Protein 2YW6 (pdb70)

Nearest PDB structures (foldseek):
  2yw6-assembly1_B  TM=1.003E+00  e=1.647E-18  Mycolicibacterium smegmatis
  1vel-assembly1_B-2  TM=9.972E-01  e=2.723E-18  Mycolicibacterium smegmatis
  1vel-assembly1_A-2  TM=9.966E-01  e=1.582E-17  Mycolicibacterium smegmatis
  1vei-assembly1_A  TM=9.961E-01  e=1.934E-17  Mycolicibacterium smegmatis
  2yw7-assembly1_H  TM=9.762E-01  e=3.041E-17  Mycolicibacterium smegmatis

CATH classification: 1.20.1260.10

Solvent-accessible surface area: 22190 Å² total; per-residue (Å²): 141,168,104,24,37,70,1,1,78,21,0,27,121,5,6,0,11,0,15,11,4,27,101,12,0,46,49,0,25,178,31,6,62,29,148,88,67,105,36,0,38,111,29,0,54,80,6,0,102,67,0,92,28,18,8,91,79,0,22,49,16,2,14,21,39,68,85,82,44,108,50,88,103,47,9,10,107,178,31,48,98,80,132,90,29,92,30,104,187,54,70,14,100,29,0,0,35,22,0,18,121,48,0,62,34,10,21,98,60,0,68,123,11,4,128,122,0,81,118,49,10,50,9,0,12,38,29,0,17,56,2,1,22,56,0,12,75,10,12,59,61,0,93,48,78,49,146,156,152,160,75,29,51,81,1,3,68,36,0,24,116,7,6,2,25,0,15,8,0,30,97,7,0,40,56,0,24,173,30,6,59,29,135,105,70,91,33,0,44,117,23,0,66,78,7,4,132,64,0,112,27,18,8,91,75,0,22,66,18,0,14,24,41,63,116,55,44,93,49,90,104,44,17,13,97,162,44,68,130,52,103,83,25,95,35,116,193,51,60,10,102,35,0,0,45,21,0,25,123,16,0,62,33,3,20,100,59,0,79,104,10,6,134,135,0,77,125,54,13,49,10,0,10,41,32,0,18,56,1,1,24,56,0,11,65,8,9,54,63,0,84,44,64,66,95,111,106,92,134,161,112,23,33,69,2,2,76,9,0,27,117,4,7,1,3,0,15,8,0,29,96,7,0,44,50,0,25,174,32,6,64,30,149,73,67,100,34,0,41,121,26,0,69,79,9,4,121,62,0,108,28,17,7,91,80,0,22,46,17,2,12,23,29,66,84,95,50,114,52,82,104,42,4,10,112,157,59,53,62,37,135,103,24,95,26,97,190,53,55,5,103,36,0,0,44,23,0,19,119,13,0,62,34,2,20,86,58,0,74,119,9,3,131,119,0,86,116,58,11,49,9,0,12,38,30,0,20,55,2,1,22,64,0,13,55,9,13,69,73,0,91,50,73,51,150,104,111,122

Foldseek 3Di:
DVLLVVLLVLLLLLLLLLLLVLVVLVQVLVAADDDPSVVSVVLSVVVSVVSVVLSVVSQVSSVVSVDHRDRDPVSSVVSDPDDRQDDGRDHLLVSLVSVLVSLVCSLVSLVVSLVSCPVRPPVSSVSSVVVNVVSVVSSVVSVVVNPD/DVLLVVLLVLLLLLLLLLLLVLVVLVQVLVQADDDCSVVSVVLSVVVSVVSVVLSVVSQVSSVVSPDHHDNDPVSSVVSDDPDHDDDHNYHLLVSLVSVLVSLVCSLVSLVVSLVVCPPRPPVSSVSSVVVSVVSVVSSVVSVVVVCPPD/DVLLVVLLVLLLLLLLLLLLVLVLLVQVLVQEDDPCSVVSVVLSVVVSVVSVVLSVVSQVVSVVSVDHRDDDPVSNVVSDFDDNDDDHNDYLLVSLVVVLVSLVRSLVSLVVSLVVCVPRPPVSSVSSVVVNVVSVVSSVVSCVVPDDPD

Sequence (448 aa):
DKKASDVADLLQKQLSTYNDLHLTLKHVHWNVVGPNFIGVHEMIDPQVELVRGYADEVAERIATLGKSPKGTPGAIIKDRTWDDYSVERDTVQAHLAALDLVYNGVIEDTRKSIEKLEDLDLVSQDLLIAHAGELEKFQWFVRAHLESDKKASDVADLLQKQLSTYNDLHLTLKHVHWNVVGPNFIGVHEMIDPQVELVRGYADEVAERIATLGKSPKGTPGAIIKDRTWDDYSVERDTVQAHLAALDLVYNGVIEDTRKSIEKLEDLDLVSQDLLIAHAGELEKFQWFVRAHLESAGDKKASDVADLLQKQLSTYNDLHLTLKHVHWNVVGPNFIGVHEMIDPQVELVRGYADEVAERIATLGKSPKGTPGAIIKDRTWDDYSVERDTVQAHLAALDLVYNGVIEDTRKSIEKLEDLDLVSQDLLIAHAGELEKFQWFVRAHLESAG

Structure (mmCIF, N/CA/C/O backbone):
data_2YW6
#
_entry.id   2YW6
#
_cell.length_a   87.443
_cell.length_b   87.443
_cell.length_c   212.537
_cell.angle_alpha   90.00
_cell.angle_beta   90.00
_cell.angle_gamma   120.00
#
_symmetry.space_group_name_H-M   'P 62 2 2'
#
loop_
_entity.id
_entity.type
_entity.pdbx_description
1 polymer 'DNA protection during starvation protein'
2 water water
#
loop_
_atom_site.group_PDB
_atom_site.id
_atom_site.type_symbol
_atom_site.label_atom_id
_atom_site.label_alt_id
_atom_site.label_comp_id
_atom_site.label_asym_id
_atom_site.label_entity_id
_atom_site.label_seq_id
_atom_site.pdbx_PDB_ins_code
_atom_site.Cartn_x
_atom_site.Cartn_y
_atom_site.Cartn_z
_atom_site.occupancy
_atom_site.B_iso_or_equiv
_atom_site.auth_seq_id
_atom_site.auth_comp_id
_atom_site.auth_asym_id
_atom_site.auth_atom_id
_atom_site.pdbx_PDB_model_num
ATOM 1 N N . ASP A 1 11 ? -47.851 16.149 5.334 1.00 115.81 11 ASP A N 1
ATOM 2 C CA . ASP A 1 11 ? -48.912 16.748 6.203 1.00 115.46 11 ASP A CA 1
ATOM 3 C C . ASP A 1 11 ? -49.663 15.647 6.951 1.00 110.29 11 ASP A C 1
ATOM 4 O O . ASP A 1 11 ? -49.944 15.772 8.143 1.00 108.56 11 ASP A O 1
ATOM 9 N N . LYS A 1 12 ? -49.977 14.570 6.237 1.00 104.64 12 LYS A N 1
ATOM 10 C CA . LYS A 1 12 ? -50.680 13.424 6.805 1.00 98.97 12 LYS A CA 1
ATOM 11 C C . LYS A 1 12 ? -49.707 12.531 7.572 1.00 95.61 12 LYS A C 1
ATOM 12 O O . LYS A 1 12 ? -50.110 11.605 8.276 1.00 98.19 12 LYS A O 1
ATOM 18 N N . LYS A 1 13 ? -48.421 12.819 7.417 1.00 90.62 13 LYS A N 1
ATOM 19 C CA . LYS A 1 13 ? -47.371 12.075 8.092 1.00 88.05 13 LYS A CA 1
ATOM 20 C C . LYS A 1 13 ? -46.843 12.963 9.209 1.00 84.92 13 LYS A C 1
ATOM 21 O O . LYS A 1 13 ? -46.112 12.514 10.091 1.00 88.00 13 LYS A O 1
ATOM 27 N N . ALA A 1 14 ? -47.221 14.234 9.155 1.00 77.22 14 ALA A N 1
ATOM 28 C CA . ALA A 1 14 ? -46.799 15.207 10.146 1.00 72.22 14 ALA A CA 1
ATOM 29 C C . ALA A 1 14 ? -47.845 15.295 11.253 1.00 71.10 14 ALA A C 1
ATOM 30 O O . ALA A 1 14 ? -47.538 15.673 12.389 1.00 69.35 14 ALA A O 1
ATOM 32 N N . SER A 1 15 ? -49.085 14.947 10.910 1.00 69.88 15 SER A N 1
ATOM 33 C CA . SER A 1 15 ? -50.180 14.956 11.877 1.00 72.56 15 SER A CA 1
ATOM 34 C C . SER A 1 15 ? -49.921 13.810 12.827 1.00 71.36 15 SER A C 1
ATOM 35 O O . SER A 1 15 ? -50.352 13.829 13.977 1.00 71.09 15 SER A O 1
ATOM 38 N N . ASP A 1 16 ? -49.224 12.798 12.325 1.00 64.80 16 ASP A N 1
ATOM 39 C CA . ASP A 1 16 ? -48.905 11.645 13.140 1.00 56.90 16 ASP A CA 1
ATOM 40 C C . ASP A 1 16 ? -47.858 12.040 14.168 1.00 52.77 16 ASP A C 1
ATOM 41 O O . ASP A 1 16 ? -47.915 11.608 15.323 1.00 46.78 16 ASP A O 1
ATOM 46 N N . VAL A 1 17 ? -46.902 12.861 13.733 1.00 46.10 17 VAL A N 1
ATOM 47 C CA . VAL A 1 17 ? -45.831 13.332 14.602 1.00 42.64 17 VAL A CA 1
ATOM 48 C C . VAL A 1 17 ? -46.395 14.312 15.632 1.00 41.74 17 VAL A C 1
ATOM 49 O O . VAL A 1 17 ? -46.014 14.285 16.803 1.00 39.41 17 VAL A O 1
ATOM 53 N N . ALA A 1 18 ? -47.301 15.179 15.193 1.00 41.54 18 ALA A N 1
ATOM 54 C CA . ALA A 1 18 ? -47.900 16.148 16.102 1.00 43.17 18 ALA A CA 1
ATOM 55 C C . ALA A 1 18 ? -48.679 15.435 17.203 1.00 43.43 18 ALA A C 1
ATOM 56 O O . ALA A 1 18 ? -48.645 15.844 18.357 1.00 44.06 18 ALA A O 1
ATOM 58 N N . ASP A 1 19 ? -49.368 14.358 16.844 1.00 45.09 19 ASP A N 1
ATOM 59 C CA . ASP A 1 19 ? -50.149 13.591 17.807 1.00 45.80 19 ASP A CA 1
ATOM 60 C C . ASP A 1 19 ? -49.268 12.922 18.855 1.00 45.54 19 ASP A C 1
ATOM 61 O O . ASP A 1 19 ? -49.588 12.945 20.052 1.00 46.74 19 ASP A O 1
ATOM 66 N N . LEU A 1 20 ? -48.162 12.329 18.412 1.00 44.13 20 LEU A N 1
ATOM 67 C CA . LEU A 1 20 ? -47.246 11.690 19.346 1.00 44.65 20 LEU A CA 1
ATOM 68 C C . LEU A 1 20 ? -46.803 12.732 20.345 1.00 43.21 20 LEU A C 1
ATOM 69 O O . LEU A 1 20 ? -47.013 12.598 21.542 1.00 44.16 20 LEU A O 1
ATOM 74 N N . LEU A 1 21 ? -46.192 13.780 19.816 1.00 40.23 21 LEU A N 1
ATOM 75 C CA . LEU A 1 21 ? -45.679 14.882 20.610 1.00 36.96 21 LEU A CA 1
ATOM 76 C C . LEU A 1 21 ? -46.657 15.437 21.656 1.00 35.30 21 LEU A C 1
ATOM 77 O O . LEU A 1 21 ? -46.246 15.749 22.773 1.00 29.92 21 LEU A O 1
ATOM 82 N N . GLN A 1 22 ? -47.936 15.565 21.304 1.00 32.04 22 GLN A N 1
ATOM 83 C CA . GLN A 1 22 ? -48.939 16.069 22.254 1.00 32.00 22 GLN A CA 1
ATOM 84 C C . GLN A 1 22 ? -49.029 15.100 23.436 1.00 34.69 22 GLN A C 1
ATOM 85 O O . GLN A 1 22 ? -49.228 15.513 24.585 1.00 30.67 22 GLN A O 1
ATOM 91 N N . LYS A 1 23 ? -48.884 13.807 23.151 1.00 37.39 23 LYS A N 1
ATOM 92 C CA . LYS A 1 23 ? -48.917 12.797 24.207 1.00 37.99 23 LYS A CA 1
ATOM 93 C C . LYS A 1 23 ? -47.667 13.024 25.061 1.00 38.15 23 LYS A C 1
ATOM 94 O O . LYS A 1 23 ? -47.698 12.893 26.286 1.00 36.80 23 LYS A O 1
ATOM 100 N N . GLN A 1 24 ? -46.574 13.390 24.391 1.00 38.18 24 GLN A N 1
ATOM 101 C CA . GLN A 1 24 ? -45.307 13.653 25.057 1.00 36.15 24 GLN A CA 1
ATOM 102 C C . GLN A 1 24 ? -45.398 14.978 25.792 1.00 34.38 24 GLN A C 1
ATOM 103 O O . GLN A 1 24 ? -44.867 15.121 26.884 1.00 37.94 24 GLN A O 1
ATOM 109 N N . LEU A 1 25 ? -46.078 15.951 25.204 1.00 33.11 25 LEU A N 1
ATOM 110 C CA . LEU A 1 25 ? -46.212 17.243 25.853 1.00 34.43 25 LEU A CA 1
ATOM 111 C C . LEU A 1 25 ? -47.000 17.112 27.184 1.00 36.01 25 LEU A C 1
ATOM 112 O O . LEU A 1 25 ? -46.637 17.721 28.198 1.00 34.52 25 LEU A O 1
ATOM 117 N N . SER A 1 26 ? -48.067 16.314 27.182 1.00 36.39 26 SER A N 1
ATOM 118 C CA . SER A 1 26 ? -48.860 16.139 28.386 1.00 37.12 26 SER A CA 1
ATOM 119 C C . SER A 1 26 ? -48.094 15.371 29.449 1.00 37.27 26 SER A C 1
ATOM 120 O O . SER A 1 26 ? -48.331 15.543 30.647 1.00 37.76 26 SER A O 1
ATOM 123 N N . THR A 1 27 ? -47.170 14.524 29.019 1.00 37.61 27 THR A N 1
ATOM 124 C CA . THR A 1 27 ? -46.369 13.770 29.967 1.00 37.27 27 THR A CA 1
ATOM 125 C C . THR A 1 27 ? -45.478 14.761 30.715 1.00 36.21 27 THR A C 1
ATOM 126 O O . THR A 1 27 ? -45.480 14.800 31.945 1.00 38.80 27 THR A O 1
ATOM 130 N N . TYR A 1 28 ? -44.743 15.581 29.971 1.00 35.29 28 TYR A N 1
ATOM 131 C CA . TYR A 1 28 ? -43.864 16.581 30.573 1.00 36.93 28 TYR A CA 1
ATOM 132 C C . TYR A 1 28 ? -44.566 17.498 31.576 1.00 37.86 28 TYR A C 1
ATOM 133 O O . TYR A 1 28 ? -44.041 17.740 32.670 1.00 36.94 28 TYR A O 1
ATOM 142 N N . ASN A 1 29 ? -45.749 18.000 31.212 1.00 36.95 29 ASN A N 1
ATOM 143 C CA . ASN A 1 29 ? -46.507 18.891 32.093 1.00 37.81 29 ASN A CA 1
ATOM 144 C C . ASN A 1 29 ? -46.881 18.207 33.396 1.00 38.39 29 ASN A C 1
ATOM 145 O O . ASN A 1 29 ? -46.714 18.766 34.484 1.00 35.48 29 ASN A O 1
ATOM 150 N N . ASP A 1 30 ? -47.397 16.991 33.276 1.00 39.31 30 ASP A N 1
ATOM 151 C CA . ASP A 1 30 ? -47.785 16.228 34.444 1.00 38.48 30 ASP A CA 1
ATOM 152 C C . ASP A 1 30 ? -46.528 15.888 35.227 1.00 36.97 30 ASP A C 1
ATOM 153 O O . ASP A 1 30 ? -46.563 15.769 36.451 1.00 37.11 30 ASP A O 1
ATOM 158 N N . LEU A 1 31 ? -45.410 15.755 34.517 1.00 33.62 31 LEU A N 1
ATOM 159 C CA . LEU A 1 31 ? -44.147 15.432 35.164 1.00 30.78 31 LEU A CA 1
ATOM 160 C C . LEU A 1 31 ? -43.567 16.609 35.964 1.00 29.96 31 LEU A C 1
ATOM 161 O O . LEU A 1 31 ? -43.243 16.445 37.150 1.00 29.23 31 LEU A O 1
ATOM 166 N N . HIS A 1 32 ? -43.449 17.791 35.357 1.00 27.93 32 HIS A N 1
ATOM 167 C CA . HIS A 1 32 ? -42.888 18.895 36.124 1.00 30.21 32 HIS A CA 1
ATOM 168 C C . HIS A 1 32 ? -43.820 19.397 37.213 1.00 29.99 32 HIS A C 1
ATOM 169 O O . HIS A 1 32 ? -43.379 20.100 38.127 1.00 31.67 32 HIS A O 1
ATOM 176 N N . LEU A 1 33 ? -45.098 19.032 37.141 1.00 29.30 33 LEU A N 1
ATOM 177 C CA . LEU A 1 33 ? -46.010 19.426 38.206 1.00 30.90 33 LEU A CA 1
ATOM 178 C C . LEU A 1 33 ? -45.731 18.445 39.355 1.00 30.57 33 LEU A C 1
ATOM 179 O O . LEU A 1 33 ? -45.573 18.829 40.519 1.00 29.38 33 LEU A O 1
ATOM 184 N N . THR A 1 34 ? -45.642 17.172 39.001 1.00 30.94 34 THR A N 1
ATOM 185 C CA . THR A 1 34 ? -45.376 16.127 39.970 1.00 31.30 34 THR A CA 1
ATOM 186 C C . THR A 1 34 ? -44.004 16.301 40.615 1.00 30.68 34 THR A C 1
ATOM 187 O O . THR A 1 34 ? -43.850 16.052 41.812 1.00 32.61 34 THR A O 1
ATOM 191 N N . LEU A 1 35 ? -43.015 16.722 39.830 1.00 29.00 35 LEU A N 1
ATOM 192 C CA . LEU A 1 35 ? -41.673 16.953 40.361 1.00 28.07 35 LEU A CA 1
ATOM 193 C C . LEU A 1 35 ? -41.760 18.016 41.473 1.00 28.57 35 LEU A C 1
ATOM 194 O O . LEU A 1 35 ? -41.143 17.881 42.538 1.00 27.23 35 LEU A O 1
ATOM 199 N N . LYS A 1 36 ? -42.518 19.079 41.221 1.00 28.39 36 LYS A N 1
ATOM 200 C CA . LYS A 1 36 ? -42.676 20.124 42.215 1.00 29.45 36 LYS A CA 1
ATOM 201 C C . LYS A 1 36 ? -43.410 19.581 43.440 1.00 29.60 36 LYS A C 1
ATOM 202 O O . LYS A 1 36 ? -43.026 19.852 44.576 1.00 29.69 36 LYS A O 1
ATOM 208 N N . HIS A 1 37 ? -44.457 18.806 43.196 1.00 30.37 37 HIS A N 1
ATOM 209 C CA . HIS A 1 37 ? -45.234 18.202 44.263 1.00 31.61 37 HIS A CA 1
ATOM 210 C C . HIS A 1 37 ? -44.351 17.377 45.222 1.00 30.94 37 HIS A C 1
ATOM 211 O O . HIS A 1 37 ? -44.470 17.513 46.438 1.00 29.43 37 HIS A O 1
ATOM 218 N N . VAL A 1 38 ? -43.475 16.520 44.690 1.00 29.96 38 VAL A N 1
ATOM 219 C CA . VAL A 1 38 ? -42.615 15.713 45.558 1.00 30.33 38 VAL A CA 1
ATOM 220 C C . VAL A 1 38 ? -41.632 16.616 46.283 1.00 30.19 38 VAL A C 1
ATOM 221 O O . VAL A 1 38 ? -41.250 16.361 47.424 1.00 30.26 38 VAL A O 1
ATOM 225 N N . HIS A 1 39 ? -41.225 17.679 45.608 1.00 29.43 39 HIS A N 1
ATOM 226 C CA . HIS A 1 39 ? -40.304 18.637 46.187 1.00 30.86 39 HIS A CA 1
ATOM 227 C C . HIS A 1 39 ? -40.947 19.238 47.437 1.00 31.31 39 HIS A C 1
ATOM 228 O O . HIS A 1 39 ? -40.319 19.383 48.491 1.00 28.36 39 HIS A O 1
ATOM 235 N N . TRP A 1 40 ? -42.223 19.571 47.307 1.00 32.44 40 TRP A N 1
ATOM 236 C CA . TRP A 1 40 ? -42.945 20.171 48.395 1.00 32.37 40 TRP A CA 1
ATOM 237 C C . TRP A 1 40 ? -43.270 19.231 49.540 1.00 32.31 40 TRP A C 1
ATOM 238 O O . TRP A 1 40 ? -43.490 19.682 50.657 1.00 32.94 40 TRP A O 1
ATOM 249 N N . ASN A 1 41 ? -43.297 17.929 49.276 1.00 35.83 41 ASN A N 1
ATOM 250 C CA . ASN A 1 41 ? -43.668 16.964 50.309 1.00 38.00 41 ASN A CA 1
ATOM 251 C C . ASN A 1 41 ? -42.642 15.968 50.832 1.00 37.21 41 ASN A C 1
ATOM 252 O O . ASN A 1 41 ? -43.015 15.043 51.546 1.00 40.93 41 ASN A O 1
ATOM 257 N N . VAL A 1 42 ? -41.372 16.118 50.478 1.00 36.46 42 VAL A N 1
ATOM 258 C CA . VAL A 1 42 ? -40.370 15.196 50.994 1.00 35.96 42 VAL A CA 1
ATOM 259 C C . VAL A 1 42 ? -39.859 15.705 52.342 1.00 35.26 42 VAL A C 1
ATOM 260 O O . VAL A 1 42 ? -39.526 16.883 52.497 1.00 35.00 42 VAL A O 1
ATOM 264 N N . VAL A 1 43 ? -39.824 14.817 53.324 1.00 33.76 43 VAL A N 1
ATOM 265 C CA . VAL A 1 43 ? -39.322 15.163 54.643 1.00 33.46 43 VAL A CA 1
ATOM 266 C C . VAL A 1 43 ? -38.376 14.040 54.993 1.00 35.55 43 VAL A C 1
ATOM 267 O O . VAL A 1 43 ? -38.315 13.028 54.280 1.00 35.99 43 VAL A O 1
ATOM 271 N N . GLY A 1 44 ? -37.633 14.207 56.078 1.00 41.25 44 GLY A N 1
ATOM 272 C CA . GLY A 1 44 ? -36.693 13.176 56.467 1.00 44.14 44 GLY A CA 1
ATOM 273 C C . GLY A 1 44 ? -35.291 13.746 56.509 1.00 41.21 44 GLY A C 1
ATOM 274 O O . GLY A 1 44 ? -35.051 14.825 55.962 1.00 48.78 44 GLY A O 1
ATOM 275 N N . PRO A 1 45 ? -34.341 13.034 57.126 1.00 58.01 45 PRO A N 1
ATOM 276 C CA . PRO A 1 45 ? -32.936 13.425 57.273 1.00 58.98 45 PRO A CA 1
ATOM 277 C C . PRO A 1 45 ? -32.247 14.030 56.054 1.00 60.64 45 PRO A C 1
ATOM 278 O O . PRO A 1 45 ? -31.491 14.989 56.183 1.00 73.36 45 PRO A O 1
ATOM 282 N N . ASN A 1 46 ? -32.506 13.478 54.873 1.00 67.83 46 ASN A N 1
ATOM 283 C CA . ASN A 1 46 ? -31.851 13.970 53.664 1.00 65.05 46 ASN A CA 1
ATOM 284 C C . ASN A 1 46 ? -32.760 14.490 52.554 1.00 61.14 46 ASN A C 1
ATOM 285 O O . ASN A 1 46 ? -32.505 14.239 51.375 1.00 54.75 46 ASN A O 1
ATOM 290 N N . PHE A 1 47 ? -33.808 15.225 52.913 1.00 54.65 47 PHE A N 1
ATOM 291 C CA . PHE A 1 47 ? -34.708 15.758 51.898 1.00 52.97 47 PHE A CA 1
ATOM 292 C C . PHE A 1 47 ? -34.054 16.932 51.155 1.00 52.83 47 PHE A C 1
ATOM 293 O O . PHE A 1 47 ? -34.408 17.223 50.007 1.00 55.29 47 PHE A O 1
ATOM 301 N N . ILE A 1 48 ? -33.099 17.595 51.809 1.00 51.41 48 ILE A N 1
ATOM 302 C CA . ILE A 1 48 ? -32.389 18.721 51.210 1.00 50.59 48 ILE A CA 1
ATOM 303 C C . ILE A 1 48 ? -31.748 18.318 49.883 1.00 50.21 48 ILE A C 1
ATOM 304 O O . ILE A 1 48 ? -31.875 19.032 48.885 1.00 50.12 48 ILE A O 1
ATOM 309 N N . GLY A 1 49 ? -31.056 17.181 49.875 1.00 47.78 49 GLY A N 1
ATOM 310 C CA . GLY A 1 49 ? -30.406 16.723 48.655 1.00 47.88 49 GLY A CA 1
ATOM 311 C C . GLY A 1 49 ? -31.385 16.430 47.529 1.00 47.00 49 GLY A C 1
ATOM 312 O O . GLY A 1 49 ? -31.139 16.748 46.361 1.00 47.90 49 GLY A O 1
ATOM 313 N N . VAL A 1 50 ? -32.500 15.807 47.888 1.00 45.11 50 VAL A N 1
ATOM 314 C CA . VAL A 1 50 ? -33.541 15.478 46.931 1.00 41.85 50 VAL A CA 1
ATOM 315 C C . VAL A 1 50 ? -34.142 16.787 46.407 1.00 41.80 50 VAL A C 1
ATOM 316 O O . VAL A 1 50 ? -34.671 16.845 45.303 1.00 39.93 50 VAL A O 1
ATOM 320 N N . HIS A 1 51 ? -34.055 17.835 47.219 1.00 45.56 51 HIS A N 1
ATOM 321 C CA . HIS A 1 51 ? -34.542 19.154 46.830 1.00 49.61 51 HIS A CA 1
ATOM 322 C C . HIS A 1 51 ? -33.636 19.614 45.686 1.00 52.56 51 HIS A C 1
ATOM 323 O O . HIS A 1 51 ? -34.101 19.985 44.610 1.00 55.43 51 HIS A O 1
ATOM 330 N N . GLU A 1 52 ? -32.332 19.571 45.941 1.00 56.66 52 GLU A N 1
ATOM 331 C CA . GLU A 1 52 ? -31.331 19.980 44.967 1.00 60.78 52 GLU A CA 1
ATOM 332 C C . GLU A 1 52 ? -31.393 19.163 43.689 1.00 59.61 52 GLU A C 1
ATOM 333 O O . GLU A 1 52 ? -31.174 19.683 42.596 1.00 60.54 52 GLU A O 1
ATOM 339 N N . MET A 1 53 ? -31.693 17.880 43.832 1.00 52.98 53 MET A N 1
ATOM 340 C CA . MET A 1 53 ? -31.734 16.992 42.680 1.00 45.96 53 MET A CA 1
ATOM 341 C C . MET A 1 53 ? -32.924 17.213 41.764 1.00 42.82 53 MET A C 1
ATOM 342 O O . MET A 1 53 ? -32.831 17.036 40.548 1.00 38.79 53 MET A O 1
ATOM 347 N N . ILE A 1 54 ? -34.045 17.591 42.361 1.00 38.62 54 ILE A N 1
ATOM 348 C CA . ILE A 1 54 ? -35.277 17.817 41.629 1.00 37.83 54 ILE A CA 1
ATOM 349 C C . ILE A 1 54 ? -35.326 19.145 40.891 1.00 40.63 54 ILE A C 1
ATOM 350 O O . ILE A 1 54 ? -35.823 19.204 39.771 1.00 42.39 54 ILE A O 1
ATOM 355 N N . ASP A 1 55 ? -34.819 20.204 41.520 1.00 45.70 55 ASP A N 1
ATOM 356 C CA . ASP A 1 55 ? -34.839 21.553 40.951 1.00 49.53 55 ASP A CA 1
ATOM 357 C C . ASP A 1 55 ? -34.382 21.692 39.499 1.00 48.14 55 ASP A C 1
ATOM 358 O O . ASP A 1 55 ? -35.114 22.226 38.659 1.00 45.27 55 ASP A O 1
ATOM 363 N N . PRO A 1 56 ? -33.159 21.243 39.184 1.00 44.92 56 PRO A N 1
ATOM 364 C CA . PRO A 1 56 ? -32.687 21.356 37.805 1.00 42.87 56 PRO A CA 1
ATOM 365 C C . PRO A 1 56 ? -33.490 20.483 36.838 1.00 40.06 56 PRO A C 1
ATOM 366 O O . PRO A 1 56 ? -33.625 20.820 35.664 1.00 37.16 56 PRO A O 1
ATOM 370 N N . GLN A 1 57 ? -34.027 19.373 37.343 1.00 34.60 57 GLN A N 1
ATOM 371 C CA . GLN A 1 57 ? -34.824 18.454 36.527 1.00 32.40 57 GLN A CA 1
ATOM 372 C C . GLN A 1 57 ? -36.147 19.139 36.178 1.00 31.56 57 GLN A C 1
ATOM 373 O O . GLN A 1 57 ? -36.627 19.042 35.043 1.00 28.90 57 GLN A O 1
ATOM 379 N N . VAL A 1 58 ? -36.727 19.822 37.162 1.00 29.77 58 VAL A N 1
ATOM 380 C CA . VAL A 1 58 ? -37.968 20.558 36.960 1.00 28.98 58 VAL A CA 1
ATOM 381 C C . VAL A 1 58 ? -37.769 21.545 35.805 1.00 30.69 58 VAL A C 1
ATOM 382 O O . VAL A 1 58 ? -38.567 21.575 34.855 1.00 30.60 58 VAL A O 1
ATOM 386 N N . GLU A 1 59 ? -36.707 22.347 35.861 1.00 31.72 59 GLU A N 1
ATOM 387 C CA . GLU A 1 59 ? -36.484 23.310 34.784 1.00 33.03 59 GLU A CA 1
ATOM 388 C C . GLU A 1 59 ? -36.216 22.629 33.452 1.00 32.07 59 GLU A C 1
ATOM 389 O O . GLU A 1 59 ? -36.667 23.078 32.410 1.00 30.83 59 GLU A O 1
ATOM 395 N N . LEU A 1 60 ? -35.496 21.527 33.490 1.00 34.05 60 LEU A N 1
ATOM 396 C CA . LEU A 1 60 ? -35.197 20.801 32.272 1.00 33.46 60 LEU A CA 1
ATOM 397 C C . LEU A 1 60 ? -36.512 20.333 31.611 1.00 31.89 60 LEU A C 1
ATOM 398 O O . LEU A 1 60 ? -36.728 20.561 30.419 1.00 32.43 60 LEU A O 1
ATOM 403 N N . VAL A 1 61 ? -37.387 19.703 32.396 1.00 29.68 61 VAL A N 1
ATOM 404 C CA . VAL A 1 61 ? -38.666 19.195 31.905 1.00 28.55 61 VAL A CA 1
ATOM 405 C C . VAL A 1 61 ? -39.625 20.316 31.492 1.00 29.56 61 VAL A C 1
ATOM 406 O O . VAL A 1 61 ? -40.400 20.159 30.547 1.00 27.74 61 VAL A O 1
ATOM 410 N N . ARG A 1 62 ? -39.593 21.434 32.214 1.00 29.19 62 ARG A N 1
ATOM 411 C CA . ARG A 1 62 ? -40.449 22.568 31.876 1.00 29.18 62 ARG A CA 1
ATOM 412 C C . ARG A 1 62 ? -39.998 23.088 30.515 1.00 28.02 62 ARG A C 1
ATOM 413 O O . ARG A 1 62 ? -40.805 23.498 29.689 1.00 26.35 62 ARG A O 1
ATOM 421 N N . GLY A 1 63 ? -38.688 23.044 30.294 1.00 26.37 63 GLY A N 1
ATOM 422 C CA . GLY A 1 63 ? -38.119 23.477 29.032 1.00 25.82 63 GLY A CA 1
ATOM 423 C C . GLY A 1 63 ? -38.457 22.495 27.921 1.00 26.77 63 GLY A C 1
ATOM 424 O O . GLY A 1 63 ? -38.733 22.907 26.789 1.00 26.83 63 GLY A O 1
ATOM 425 N N . TYR A 1 64 ? -38.447 21.203 28.241 1.00 28.45 64 TYR A N 1
ATOM 426 C CA . TYR A 1 64 ? -38.766 20.177 27.266 1.00 31.22 64 TYR A CA 1
ATOM 427 C C . TYR A 1 64 ? -40.218 20.293 26.837 1.00 31.64 64 TYR A C 1
ATOM 428 O O . TYR A 1 64 ? -40.563 19.993 25.696 1.00 37.35 64 TYR A O 1
ATOM 437 N N . ALA A 1 65 ? -41.078 20.708 27.757 1.00 34.47 65 ALA A N 1
ATOM 438 C CA . ALA A 1 65 ? -42.486 20.868 27.437 1.00 35.48 65 ALA A CA 1
ATOM 439 C C . ALA A 1 65 ? -42.568 21.963 26.385 1.00 37.50 65 ALA A C 1
ATOM 440 O O . ALA A 1 65 ? -43.281 21.840 25.387 1.00 37.17 65 ALA A O 1
ATOM 442 N N . ASP A 1 66 ? -41.821 23.035 26.617 1.00 40.11 66 ASP A N 1
ATOM 443 C CA . ASP A 1 66 ? -41.802 24.158 25.690 1.00 43.59 66 ASP A CA 1
ATOM 444 C C . ASP A 1 66 ? -41.322 23.718 24.320 1.00 43.24 66 ASP A C 1
ATOM 445 O O . ASP A 1 66 ? -41.946 24.030 23.310 1.00 38.96 66 ASP A O 1
ATOM 450 N N . GLU A 1 67 ? -40.209 22.991 24.302 1.00 40.08 67 GLU A N 1
ATOM 451 C CA . GLU A 1 67 ? -39.624 22.495 23.060 1.00 36.64 67 GLU A CA 1
ATOM 452 C C . GLU A 1 67 ? -40.618 21.685 22.238 1.00 34.56 67 GLU A C 1
ATOM 453 O O . GLU A 1 67 ? -40.743 21.898 21.044 1.00 33.79 67 GLU A O 1
ATOM 459 N N . VAL A 1 68 ? -41.334 20.777 22.883 1.00 33.93 68 VAL A N 1
ATOM 460 C CA . VAL A 1 68 ? -42.316 19.947 22.194 1.00 35.80 68 VAL A CA 1
ATOM 461 C C . VAL A 1 68 ? -43.541 20.730 21.719 1.00 35.80 68 VAL A C 1
ATOM 462 O O . VAL A 1 68 ? -44.001 20.535 20.600 1.00 35.80 68 VAL A O 1
ATOM 466 N N . ALA A 1 69 ? -44.064 21.610 22.566 1.00 37.07 69 ALA A N 1
ATOM 467 C CA . ALA A 1 69 ? -45.223 22.419 22.205 1.00 37.99 69 ALA A CA 1
ATOM 468 C C . ALA A 1 69 ? -44.916 23.251 20.968 1.00 37.78 69 ALA A C 1
ATOM 469 O O . ALA A 1 6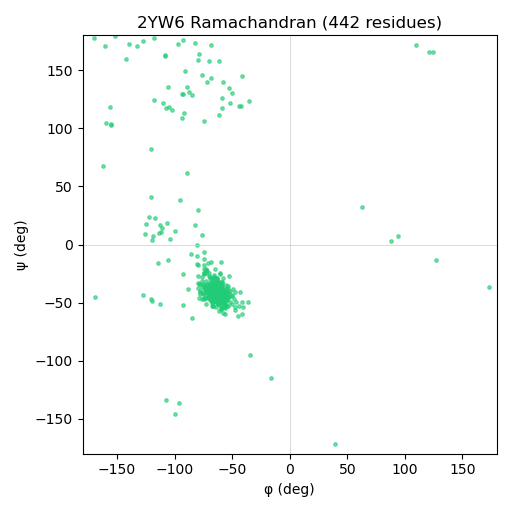9 ? -45.748 23.375 20.066 1.00 38.16 69 ALA A O 1
ATOM 471 N N . GLU A 1 70 ? -43.717 23.824 20.934 1.00 35.03 70 GLU A N 1
ATOM 472 C CA . GLU A 1 70 ? -43.309 24.638 19.805 1.00 33.96 70 GLU A CA 1
ATOM 473 C C . GLU A 1 70 ? -43.125 23.765 18.578 1.00 33.00 70 GLU A C 1
ATOM 474 O O . GLU A 1 70 ? -43.392 24.192 17.460 1.00 31.41 70 GLU A O 1
ATOM 480 N N . ARG A 1 71 ? -42.672 22.537 18.791 1.00 29.06 71 ARG A N 1
ATOM 481 C CA . ARG A 1 71 ? -42.481 21.616 17.686 1.00 28.74 71 ARG A CA 1
ATOM 482 C C . ARG A 1 71 ? -43.840 21.258 17.068 1.00 29.74 71 ARG A C 1
ATOM 483 O O . ARG A 1 71 ? -43.961 21.095 15.846 1.00 25.42 71 ARG A O 1
ATOM 491 N N . ILE A 1 72 ? -44.853 21.141 17.921 1.00 31.66 72 ILE A N 1
ATOM 492 C CA . ILE A 1 72 ? -46.201 20.826 17.470 1.00 30.06 72 ILE A CA 1
ATOM 493 C C . ILE A 1 72 ? -46.747 22.015 16.681 1.00 29.53 72 ILE A C 1
ATOM 494 O O . ILE A 1 72 ? -47.354 21.843 15.624 1.00 30.79 72 ILE A O 1
ATOM 499 N N . ALA A 1 73 ? -46.531 23.228 17.170 1.00 28.99 73 ALA A N 1
ATOM 500 C CA . ALA A 1 73 ? -47.034 24.382 16.437 1.00 29.27 73 ALA A CA 1
ATOM 501 C C . ALA A 1 73 ? -46.272 24.516 15.119 1.00 29.46 73 ALA A C 1
ATOM 502 O O . ALA A 1 73 ? -46.823 24.941 14.094 1.00 32.04 73 ALA A O 1
ATOM 504 N N . THR A 1 74 ? -45.000 24.148 15.128 1.00 29.74 74 THR A N 1
ATOM 505 C CA . THR A 1 74 ? -44.234 24.240 13.900 1.00 30.18 74 THR A CA 1
ATOM 506 C C . THR A 1 74 ? -44.801 23.250 12.891 1.00 30.03 74 THR A C 1
ATOM 507 O O . THR A 1 74 ? -44.867 23.554 11.702 1.00 29.82 74 THR A O 1
ATOM 511 N N . LEU A 1 75 ? -45.226 22.081 13.374 1.00 31.84 75 LEU A N 1
ATOM 512 C CA . LEU A 1 75 ? -45.801 21.045 12.512 1.00 34.71 75 LEU A CA 1
ATOM 513 C C . LEU A 1 75 ? -47.237 21.383 12.096 1.00 35.84 75 LEU A C 1
ATOM 514 O O . LEU A 1 75 ? -47.939 20.556 11.511 1.00 36.92 75 LEU A O 1
ATOM 519 N N . GLY A 1 76 ? -47.677 22.595 12.417 1.00 36.79 76 GLY A N 1
ATOM 520 C CA . GLY A 1 76 ? -49.008 23.024 12.029 1.00 36.07 76 GLY A CA 1
ATOM 521 C C . GLY A 1 76 ? -50.175 22.716 12.952 1.00 38.28 76 GLY A C 1
ATOM 522 O O . GLY A 1 76 ? -51.325 23.017 12.611 1.00 34.15 76 GLY A O 1
ATOM 523 N N . LYS A 1 77 ? -49.911 22.113 14.109 1.00 40.14 77 LYS A N 1
ATOM 524 C CA . LYS A 1 77 ? -50.989 21.812 15.034 1.00 40.91 77 LYS A CA 1
ATOM 525 C C . LYS A 1 77 ? -50.960 22.702 16.265 1.00 40.47 77 LYS A C 1
ATOM 526 O O . LYS A 1 77 ? -49.960 23.358 16.547 1.00 38.24 77 LYS A O 1
ATOM 532 N N . SER A 1 78 ? -52.078 22.735 16.981 1.00 39.40 78 SER A N 1
ATOM 533 C CA . SER A 1 78 ? -52.212 23.540 18.184 1.00 38.30 78 SER A CA 1
ATOM 534 C C . SER A 1 78 ? -51.883 22.704 19.417 1.00 36.07 78 SER A C 1
ATOM 535 O O . SER A 1 78 ? -52.646 21.807 19.778 1.00 35.48 78 SER A O 1
ATOM 538 N N . PRO A 1 79 ? -50.735 22.971 20.067 1.00 33.78 79 PRO A N 1
ATOM 539 C CA . PRO A 1 79 ? -50.340 22.217 21.264 1.00 33.12 79 PRO A CA 1
ATOM 540 C C . PRO A 1 79 ? -51.269 22.530 22.445 1.00 32.84 79 PRO A C 1
ATOM 541 O O . PRO A 1 79 ? -51.725 23.665 22.613 1.00 32.18 79 PRO A O 1
ATOM 545 N N . LYS A 1 80 ? -51.554 21.518 23.255 1.00 33.95 80 LYS A N 1
ATOM 546 C CA . LYS A 1 80 ? -52.451 21.676 24.398 1.00 35.74 80 LYS A CA 1
ATOM 547 C C . LYS A 1 80 ? -51.700 21.583 25.719 1.00 35.85 80 LYS A C 1
ATOM 548 O O . LYS A 1 80 ? -51.065 20.562 26.004 1.00 34.75 80 LYS A O 1
ATOM 554 N N . GLY A 1 81 ? -51.787 22.629 26.538 1.00 35.48 81 GLY A N 1
ATOM 555 C CA . GLY A 1 81 ? -51.089 22.597 27.808 1.00 34.36 81 GLY A CA 1
ATOM 556 C C . GLY A 1 81 ? -51.908 22.859 29.059 1.00 34.62 81 GLY A C 1
ATOM 557 O O . GLY A 1 81 ? -51.350 22.994 30.150 1.00 31.53 81 GLY A O 1
ATOM 558 N N . THR A 1 82 ? -53.228 22.922 28.932 1.00 37.18 82 THR A N 1
ATOM 559 C CA . THR A 1 82 ? -54.052 23.185 30.105 1.00 38.72 82 THR A CA 1
ATOM 560 C C . THR A 1 82 ? -54.206 21.929 30.937 1.00 38.02 82 THR A C 1
ATOM 561 O O . THR A 1 82 ? -53.922 20.829 30.476 1.00 38.06 82 THR A O 1
ATOM 565 N N . PRO A 1 83 ? -54.638 22.085 32.195 1.00 42.50 83 PRO A N 1
ATOM 566 C CA . PRO A 1 83 ? -54.826 20.930 33.079 1.00 43.40 83 PRO A CA 1
ATOM 567 C C . PRO A 1 83 ? -55.737 19.901 32.407 1.00 44.51 83 PRO A C 1
ATOM 568 O O . PRO A 1 83 ? -55.494 18.696 32.475 1.00 45.37 83 PRO A O 1
ATOM 572 N N . GLY A 1 84 ? -56.786 20.397 31.753 1.00 46.60 84 GLY A N 1
ATOM 573 C CA . GLY A 1 84 ? -57.728 19.530 31.065 1.00 47.10 84 GLY A CA 1
ATOM 574 C C . GLY A 1 84 ? -57.071 18.715 29.968 1.00 47.32 84 GLY A C 1
ATOM 575 O O . GLY A 1 84 ? -57.433 17.562 29.740 1.00 48.99 84 GLY A O 1
ATOM 576 N N . ALA A 1 85 ? -56.104 19.316 29.284 1.00 45.62 85 ALA A N 1
ATOM 577 C CA . ALA A 1 85 ? -55.387 18.633 28.218 1.00 43.45 85 ALA A CA 1
ATOM 578 C C . ALA A 1 85 ? -54.630 17.467 28.823 1.00 42.04 85 ALA A C 1
ATOM 579 O O . ALA A 1 85 ? -54.627 16.370 28.274 1.00 41.65 85 ALA A O 1
ATOM 581 N N . ILE A 1 86 ? -54.003 17.707 29.970 1.00 40.62 86 ILE A N 1
ATOM 582 C CA . ILE A 1 86 ? -53.245 16.672 30.653 1.00 40.53 86 ILE A CA 1
ATOM 583 C C . ILE A 1 86 ? -54.123 15.480 31.013 1.00 43.25 86 ILE A C 1
ATOM 584 O O . ILE A 1 86 ? -53.770 14.322 30.745 1.00 43.82 86 ILE A O 1
ATOM 589 N N . ILE A 1 87 ? -55.265 15.760 31.630 1.00 47.58 87 ILE A N 1
ATOM 590 C CA . ILE A 1 87 ? -56.190 14.703 32.023 1.00 52.43 87 ILE A CA 1
ATOM 591 C C . ILE A 1 87 ? -56.606 13.883 30.800 1.00 52.93 87 ILE A C 1
ATOM 592 O O . ILE A 1 87 ? -56.542 12.657 30.822 1.00 51.81 87 ILE A O 1
ATOM 597 N N . LYS A 1 88 ? -57.013 14.560 29.731 1.00 54.26 88 LYS A N 1
ATOM 598 C CA . LYS A 1 88 ? -57.421 13.876 28.503 1.00 53.33 88 LYS A CA 1
ATOM 599 C C . LYS A 1 88 ? -56.342 12.907 27.990 1.00 51.40 88 LYS A C 1
ATOM 600 O O . LYS A 1 88 ? -56.616 11.724 27.755 1.00 45.88 88 LYS A O 1
ATOM 606 N N . ASP A 1 89 ? -55.116 13.407 27.836 1.00 48.99 89 ASP A N 1
ATOM 607 C CA . ASP A 1 89 ? -53.998 12.605 27.334 1.00 47.69 89 ASP A CA 1
ATOM 608 C C . ASP A 1 89 ? -53.481 11.568 28.338 1.00 49.96 89 ASP A C 1
ATOM 609 O O . ASP A 1 89 ? -53.088 10.464 27.951 1.00 47.87 89 ASP A O 1
ATOM 614 N N . ARG A 1 90 ? -53.485 11.927 29.621 1.00 57.11 90 ARG A N 1
ATOM 615 C CA . ARG A 1 90 ? -52.985 11.053 30.681 1.00 60.41 90 ARG A CA 1
ATOM 616 C C . ARG A 1 90 ? -53.528 9.630 30.665 1.00 62.84 90 ARG A C 1
ATOM 617 O O . ARG A 1 90 ? -54.737 9.420 30.606 1.00 65.51 90 ARG A O 1
ATOM 625 N N . THR A 1 91 ? -52.628 8.655 30.744 1.00 67.57 91 THR A N 1
ATOM 626 C CA . THR A 1 91 ? -53.019 7.245 30.759 1.00 73.37 91 THR A CA 1
ATOM 627 C C . THR A 1 91 ? -52.662 6.642 32.118 1.00 72.14 91 THR A C 1
ATOM 628 O O . THR A 1 91 ? -53.143 5.567 32.489 1.00 73.34 91 THR A O 1
ATOM 632 N N . TRP A 1 92 ? -51.811 7.352 32.853 1.00 67.41 92 TRP A N 1
ATOM 633 C CA . TRP A 1 92 ? -51.353 6.929 34.169 1.00 59.97 92 TRP A CA 1
ATOM 634 C C . TRP A 1 92 ? -52.233 7.523 35.265 1.00 58.08 92 TRP A C 1
ATOM 635 O O . TRP A 1 92 ? -53.137 8.307 34.996 1.00 49.55 92 TRP A O 1
ATOM 646 N N . ASP A 1 93 ? -51.963 7.137 36.504 1.00 53.89 93 ASP A N 1
ATOM 647 C CA . ASP A 1 93 ? -52.719 7.644 37.637 1.00 52.35 93 ASP A CA 1
ATOM 648 C C . ASP A 1 93 ? -52.044 8.892 38.192 1.00 50.45 93 ASP A C 1
ATOM 649 O O . ASP A 1 93 ? -50.820 9.045 38.114 1.00 45.46 93 ASP A O 1
ATOM 654 N N . ASP A 1 94 ? -52.859 9.783 38.744 1.00 45.26 94 ASP A N 1
ATOM 655 C CA . ASP A 1 94 ? -52.361 11.015 39.323 1.00 39.56 94 ASP A CA 1
ATOM 656 C C . ASP A 1 94 ? -51.372 10.581 40.400 1.00 36.66 94 ASP A C 1
ATOM 657 O O . ASP A 1 94 ? -51.623 9.596 41.108 1.00 34.33 94 ASP A O 1
ATOM 662 N N . TYR A 1 95 ? -50.246 11.289 40.512 1.00 35.10 95 TYR A N 1
ATOM 663 C CA . TYR A 1 95 ? -49.250 10.950 41.530 1.00 35.89 95 TYR A CA 1
ATOM 664 C C . TYR A 1 95 ? -49.972 11.060 42.876 1.00 37.82 95 TYR A C 1
ATOM 665 O O . TYR A 1 95 ? -50.561 12.098 43.179 1.00 41.25 95 TYR A O 1
ATOM 674 N N . SER A 1 96 ? -49.925 9.997 43.672 1.00 42.67 96 SER A N 1
ATOM 675 C CA . SER A 1 96 ? -50.640 9.969 44.943 1.00 45.62 96 SER A CA 1
ATOM 676 C C . SER A 1 96 ? -49.882 9.976 46.268 1.00 44.94 96 SER A C 1
ATOM 677 O O . SER A 1 96 ? -50.478 9.685 47.301 1.00 50.01 96 SER A O 1
ATOM 680 N N . VAL A 1 97 ? -48.595 10.297 46.272 1.00 44.04 97 VAL A N 1
ATOM 681 C CA . VAL A 1 97 ? -47.857 10.330 47.531 1.00 44.00 97 VAL A CA 1
ATOM 682 C C . VAL A 1 97 ? -47.885 11.761 48.082 1.00 46.55 97 VAL A C 1
ATOM 683 O O . VAL A 1 97 ? -47.593 12.712 47.354 1.00 45.50 97 VAL A O 1
ATOM 687 N N . GLU A 1 98 ? -48.270 11.904 49.356 1.00 49.94 98 GLU A N 1
ATOM 688 C CA . GLU A 1 98 ? -48.337 13.205 50.040 1.00 53.28 98 GLU A CA 1
ATOM 689 C C . GLU A 1 98 ? -47.100 13.419 50.904 1.00 51.96 98 GLU A C 1
ATOM 690 O O . GLU A 1 98 ? -46.014 12.982 50.542 1.00 48.19 98 GLU A O 1
ATOM 696 N N . ARG A 1 99 ? -47.249 14.088 52.044 1.00 47.25 99 ARG A N 1
ATOM 697 C CA . ARG A 1 99 ? -46.073 14.298 52.897 1.00 42.94 99 ARG A CA 1
ATOM 698 C C . ARG A 1 99 ? -45.530 12.920 53.257 1.00 41.75 99 ARG A C 1
ATOM 699 O O . ARG A 1 99 ? -46.205 12.112 53.904 1.00 37.77 99 ARG A O 1
ATOM 707 N N . ASP A 1 100 ? -44.310 12.638 52.832 1.00 39.07 100 ASP A N 1
ATOM 708 C CA . ASP A 1 100 ? -43.767 11.328 53.100 1.00 37.19 100 ASP A CA 1
ATOM 709 C C . ASP A 1 100 ? -42.257 11.304 52.999 1.00 36.96 100 ASP A C 1
ATOM 710 O O . ASP A 1 100 ? -41.632 12.263 52.551 1.00 32.08 100 ASP A O 1
ATOM 715 N N . THR A 1 101 ? -41.682 10.185 53.417 1.00 36.40 101 THR A N 1
ATOM 716 C CA . THR A 1 101 ? -40.248 10.023 53.407 1.00 35.49 101 THR A CA 1
ATOM 717 C C . THR A 1 101 ? -39.644 10.115 52.008 1.00 35.83 101 THR A C 1
ATOM 718 O O . THR A 1 101 ? -40.322 9.923 50.997 1.00 32.93 101 THR A O 1
ATOM 722 N N . VAL A 1 102 ? -38.356 10.424 51.976 1.00 37.66 102 VAL A N 1
ATOM 723 C CA . VAL A 1 102 ? -37.596 10.521 50.739 1.00 38.38 102 VAL A CA 1
ATOM 724 C C . VAL A 1 102 ? -37.714 9.181 50.025 1.00 41.35 102 VAL A C 1
ATOM 725 O O . VAL A 1 102 ? -37.831 9.123 48.798 1.00 39.24 102 VAL A O 1
ATOM 729 N N . GLN A 1 103 ? -37.679 8.110 50.820 1.00 47.04 103 GLN A N 1
ATOM 730 C CA . GLN A 1 103 ? -37.770 6.748 50.317 1.00 49.39 103 GLN A CA 1
ATOM 731 C C . GLN A 1 103 ? -39.080 6.549 49.549 1.00 46.66 103 GLN A C 1
ATOM 732 O O . GLN A 1 103 ? -39.092 6.040 48.425 1.00 45.19 103 GLN A O 1
ATOM 738 N N . ALA A 1 104 ? -40.178 6.964 50.165 1.00 42.74 104 ALA A N 1
ATOM 739 C CA . ALA A 1 104 ? -41.500 6.825 49.573 1.00 39.84 104 ALA A CA 1
ATOM 740 C C . ALA A 1 104 ? -41.664 7.524 48.219 1.00 38.50 104 ALA A C 1
ATOM 741 O O . ALA A 1 104 ? -42.181 6.930 47.275 1.00 36.86 104 ALA A O 1
ATOM 743 N N . HIS A 1 105 ? -41.224 8.781 48.130 1.00 36.59 105 HIS A N 1
ATOM 744 C CA . HIS A 1 105 ? -41.330 9.576 46.898 1.00 35.61 105 HIS A CA 1
ATOM 745 C C . HIS A 1 105 ? -40.373 9.095 45.814 1.00 37.39 105 HIS A C 1
ATOM 746 O O . HIS A 1 105 ? -40.742 8.969 44.644 1.00 33.63 105 HIS A O 1
ATOM 753 N N . LEU A 1 106 ? -39.134 8.834 46.200 1.00 38.23 106 LEU A N 1
ATOM 754 C CA . LEU A 1 106 ? -38.165 8.378 45.224 1.00 39.02 106 LEU A CA 1
ATOM 755 C C . LEU A 1 106 ? -38.577 7.027 44.653 1.00 39.19 106 LEU A C 1
ATOM 756 O O . LEU A 1 106 ? -38.278 6.721 43.510 1.00 37.87 106 LEU A O 1
ATOM 761 N N . ALA A 1 107 ? -39.286 6.227 45.436 1.00 37.96 107 ALA A N 1
ATOM 762 C CA . ALA A 1 107 ? -39.728 4.938 44.934 1.00 37.30 107 ALA A CA 1
ATOM 763 C C . ALA A 1 107 ? -40.846 5.162 43.926 1.00 36.46 107 ALA A C 1
ATOM 764 O O . ALA A 1 107 ? -40.847 4.570 42.852 1.00 38.62 107 ALA A O 1
ATOM 766 N N . ALA A 1 108 ? -41.794 6.024 44.280 1.00 36.38 108 ALA A N 1
ATOM 767 C CA . ALA A 1 108 ? -42.920 6.340 43.406 1.00 35.60 108 ALA A CA 1
ATOM 768 C C . ALA A 1 108 ? -42.439 7.000 42.120 1.00 35.64 108 ALA A C 1
ATOM 769 O O . ALA A 1 108 ? -42.954 6.714 41.037 1.00 35.99 108 ALA A O 1
ATOM 771 N N . LEU A 1 109 ? -41.460 7.895 42.258 1.00 36.83 109 LEU A N 1
ATOM 772 C CA . LEU A 1 109 ? -40.892 8.607 41.116 1.00 39.81 109 LEU A CA 1
ATOM 773 C C . LEU A 1 109 ? -40.158 7.671 40.177 1.00 40.82 109 LEU A C 1
ATOM 774 O O . LEU A 1 109 ? -40.154 7.895 38.972 1.00 42.42 109 LEU A O 1
ATOM 779 N N . ASP A 1 110 ? -39.515 6.642 40.733 1.00 41.93 110 ASP A N 1
ATOM 780 C CA . ASP A 1 110 ? -38.790 5.669 39.924 1.00 41.15 110 ASP A CA 1
ATOM 781 C C . ASP A 1 110 ? -39.804 5.048 38.968 1.00 40.78 110 ASP A C 1
ATOM 782 O O . ASP A 1 110 ? -39.566 4.958 37.760 1.00 39.37 110 ASP A O 1
ATOM 787 N N . LEU A 1 111 ? -40.939 4.630 39.518 1.00 38.66 111 LEU A N 1
ATOM 788 C CA . LEU A 1 111 ? -41.991 4.032 38.710 1.00 38.52 111 LEU A CA 1
ATOM 789 C C . LEU A 1 111 ? -42.526 5.020 37.682 1.00 38.60 111 LEU A C 1
ATOM 790 O O . LEU A 1 111 ? -42.852 4.630 36.562 1.00 37.85 111 LEU A O 1
ATOM 795 N N . VAL A 1 112 ? -42.612 6.297 38.059 1.00 39.86 112 VAL A N 1
ATOM 796 C CA . VAL A 1 112 ? -43.095 7.323 37.140 1.00 38.50 112 VAL A CA 1
ATOM 797 C C . VAL A 1 112 ? -42.147 7.429 35.948 1.00 36.50 112 VAL A C 1
ATOM 798 O O . VAL A 1 112 ? -42.580 7.424 34.797 1.00 36.23 112 VAL A O 1
ATOM 802 N N . TYR A 1 113 ? -40.850 7.517 36.218 1.00 35.10 113 TYR A N 1
ATOM 803 C CA . TYR A 1 113 ? -39.898 7.618 35.127 1.00 37.37 113 TYR A CA 1
ATOM 804 C C . TYR A 1 113 ? -39.783 6.366 34.281 1.00 37.85 113 TYR A C 1
ATOM 805 O O . TYR A 1 113 ? -39.232 6.415 33.182 1.00 41.29 113 TYR A O 1
ATOM 814 N N . ASN A 1 114 ? -40.296 5.244 34.780 1.00 37.70 114 ASN A N 1
ATOM 815 C CA . ASN A 1 114 ? -40.273 4.016 33.998 1.00 38.28 114 ASN A CA 1
ATOM 816 C C . ASN A 1 114 ? -41.173 4.234 32.782 1.00 39.15 114 ASN A C 1
ATOM 817 O O . ASN A 1 114 ? -40.780 3.950 31.638 1.00 38.68 114 ASN A O 1
ATOM 822 N N . GLY A 1 115 ? -42.369 4.768 33.038 1.00 39.15 115 GLY A N 1
ATOM 823 C CA . GLY A 1 115 ? -43.331 5.040 31.981 1.00 40.45 115 GLY A CA 1
ATOM 824 C C . GLY A 1 115 ? -42.857 6.143 31.056 1.00 40.13 115 GLY A C 1
ATOM 825 O O . GLY A 1 115 ? -42.871 5.988 29.838 1.00 42.40 115 GLY A O 1
ATOM 826 N N . VAL A 1 116 ? -42.439 7.260 31.645 1.00 38.39 116 VAL A N 1
ATOM 827 C CA . VAL A 1 116 ? -41.926 8.399 30.892 1.00 36.28 116 VAL A CA 1
ATOM 828 C C . VAL A 1 116 ? -40.859 7.926 29.892 1.00 35.85 116 VAL A C 1
ATOM 829 O O . VAL A 1 116 ? -40.921 8.234 28.705 1.00 33.31 116 VAL A O 1
ATOM 833 N N . ILE A 1 117 ? -39.885 7.168 30.387 1.00 35.66 117 ILE A N 1
ATOM 834 C CA . ILE A 1 117 ? -38.810 6.654 29.547 1.00 36.52 117 ILE A CA 1
ATOM 835 C C . ILE A 1 117 ? -39.304 5.618 28.517 1.00 39.76 117 ILE A C 1
ATOM 836 O O . ILE A 1 117 ? -38.892 5.638 27.358 1.00 36.72 117 ILE A O 1
ATOM 841 N N . GLU A 1 118 ? -40.194 4.721 28.930 1.00 45.39 118 GLU A N 1
ATOM 842 C CA . GLU A 1 118 ? -40.708 3.722 28.006 1.00 49.20 118 GLU A CA 1
ATOM 843 C C . GLU A 1 118 ? -41.509 4.391 26.896 1.00 47.92 118 GLU A C 1
ATOM 844 O O . GLU A 1 118 ? -41.387 4.029 25.728 1.00 47.03 118 GLU A O 1
ATOM 850 N N . ASP A 1 119 ? -42.318 5.379 27.255 1.00 46.55 119 ASP A N 1
ATOM 851 C CA . ASP A 1 119 ? -43.122 6.075 26.263 1.00 46.06 119 ASP A CA 1
ATOM 852 C C . ASP A 1 119 ? -42.255 6.888 25.309 1.00 45.82 119 ASP A C 1
ATOM 853 O O . ASP A 1 119 ? -42.582 7.022 24.125 1.00 45.86 119 ASP A O 1
ATOM 858 N N . THR A 1 120 ? -41.148 7.423 25.821 1.00 43.33 120 THR A N 1
ATOM 859 C CA . THR A 1 120 ? -40.251 8.231 25.005 1.00 41.01 120 THR A CA 1
ATOM 860 C C . THR A 1 120 ? -39.501 7.386 23.979 1.00 42.65 120 THR A C 1
ATOM 861 O O . THR A 1 120 ? -39.262 7.830 22.856 1.00 39.38 120 THR A O 1
ATOM 865 N N . ARG A 1 121 ? -39.129 6.172 24.364 1.00 42.08 121 ARG A N 1
ATOM 866 C CA . ARG A 1 121 ? -38.432 5.281 23.451 1.00 43.20 121 ARG A CA 1
ATOM 867 C C . ARG A 1 121 ? -39.381 4.824 22.344 1.00 44.15 121 ARG A C 1
ATOM 868 O O . ARG A 1 121 ? -38.975 4.706 21.189 1.00 42.46 121 ARG A O 1
ATOM 876 N N . LYS A 1 122 ? -40.641 4.566 22.684 1.00 46.63 122 LYS A N 1
ATOM 877 C CA . LYS A 1 122 ? -41.604 4.134 21.667 1.00 47.18 122 LYS A CA 1
ATOM 878 C C . LYS A 1 122 ? -41.846 5.246 20.651 1.00 46.71 122 LYS A C 1
ATOM 879 O O . LYS A 1 122 ? -42.075 4.987 19.466 1.00 44.90 122 LYS A O 1
ATOM 885 N N . SER A 1 123 ? -41.771 6.489 21.109 1.00 44.18 123 SER A N 1
ATOM 886 C CA . SER A 1 123 ? -41.971 7.631 20.215 1.00 39.05 123 SER A CA 1
ATOM 887 C C . SER A 1 123 ? -40.739 7.842 19.353 1.00 33.78 123 SER A C 1
ATOM 888 O O . SER A 1 123 ? -40.854 8.184 18.166 1.00 32.27 123 SER A O 1
ATOM 891 N N . ILE A 1 124 ? -39.554 7.613 19.925 1.00 30.93 124 ILE A N 1
ATOM 892 C CA . ILE A 1 124 ? -38.286 7.725 19.239 1.00 33.55 124 ILE A CA 1
ATOM 893 C C . ILE A 1 124 ? -38.220 6.671 18.126 1.00 34.98 124 ILE A C 1
ATOM 894 O O . ILE A 1 124 ? -37.587 6.871 17.087 1.00 34.43 124 ILE A O 1
ATOM 899 N N . GLU A 1 125 ? -38.927 5.569 18.376 1.00 37.53 125 GLU A N 1
ATOM 900 C CA . GLU A 1 125 ? -39.016 4.379 17.519 1.00 37.75 125 GLU A CA 1
ATOM 901 C C . GLU A 1 125 ? -39.985 4.596 16.364 1.00 41.39 125 GLU A C 1
ATOM 902 O O . GLU A 1 125 ? -39.749 4.094 15.255 1.00 37.22 125 GLU A O 1
ATOM 908 N N . LYS A 1 126 ? -41.087 5.307 16.625 1.00 44.15 126 LYS A N 1
ATOM 909 C CA . LYS A 1 126 ? -42.056 5.624 15.580 1.00 43.47 126 LYS A CA 1
ATOM 910 C C . LYS A 1 126 ? -41.589 6.787 14.653 1.00 39.97 126 LYS A C 1
ATOM 911 O O . LYS A 1 126 ? -41.738 6.789 13.421 1.00 38.09 126 LYS A O 1
ATOM 917 N N . LEU A 1 127 ? -41.038 7.788 15.303 1.00 38.00 127 LEU A N 1
ATOM 918 C CA . LEU A 1 127 ? -40.538 8.980 14.655 1.00 36.96 127 LEU A CA 1
ATOM 919 C C . LEU A 1 127 ? -39.440 8.604 13.672 1.00 38.28 127 LEU A C 1
ATOM 920 O O . LEU A 1 127 ? -39.210 9.332 12.726 1.00 36.57 127 LEU A O 1
ATOM 925 N N . GLU A 1 128 ? -38.776 7.468 13.897 1.00 40.54 128 GLU A N 1
ATOM 926 C CA . GLU A 1 128 ? -37.708 6.978 13.017 1.00 43.69 128 GLU A CA 1
ATOM 927 C C . G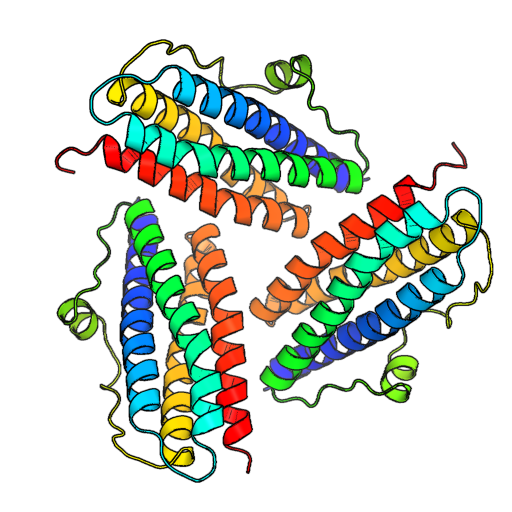LU A 1 128 ? -38.040 7.177 11.522 1.00 46.86 128 GLU A C 1
ATOM 928 O O . GLU A 1 128 ? -37.271 7.776 10.767 1.00 41.22 128 GLU A O 1
ATOM 934 N N . ASP A 1 129 ? -39.198 6.683 11.104 1.00 50.83 129 ASP A N 1
ATOM 935 C CA . ASP A 1 129 ? -39.619 6.813 9.709 1.00 52.42 129 ASP A CA 1
ATOM 936 C C . ASP A 1 129 ? -40.616 7.938 9.451 1.00 49.83 129 ASP A C 1
ATOM 937 O O . ASP A 1 129 ? -41.196 8.013 8.373 1.00 45.01 129 ASP A O 1
ATOM 942 N N . LEU A 1 130 ? -40.820 8.808 10.429 1.00 46.03 130 LEU A N 1
ATOM 943 C CA . LEU A 1 130 ? -41.757 9.907 10.257 1.00 41.36 130 LEU A CA 1
ATOM 944 C C . LEU A 1 130 ? -41.085 11.274 10.234 1.00 39.90 130 LEU A C 1
ATOM 945 O O . LEU A 1 130 ? -41.315 12.066 9.322 1.00 35.35 130 LEU A O 1
ATOM 950 N N . ASP A 1 131 ? -40.257 11.548 11.241 1.00 37.39 131 ASP A N 1
ATOM 951 C CA . ASP A 1 131 ? -39.585 12.845 11.352 1.00 33.89 131 ASP A CA 1
ATOM 952 C C . ASP A 1 131 ? -38.296 12.700 12.176 1.00 33.26 131 ASP A C 1
ATOM 953 O O . ASP A 1 131 ? -38.337 12.594 13.404 1.00 28.43 131 ASP A O 1
ATOM 958 N N . LEU A 1 132 ? -37.157 12.683 11.479 1.00 33.77 132 LEU A N 1
ATOM 959 C CA . LEU A 1 132 ? -35.838 12.565 12.100 1.00 32.09 132 LEU A CA 1
ATOM 960 C C . LEU A 1 132 ? -35.491 13.739 13.019 1.00 31.11 132 LEU A C 1
ATOM 961 O O . LEU A 1 132 ? -34.715 13.579 13.962 1.00 31.24 132 LEU A O 1
ATOM 966 N N . VAL A 1 133 ? -36.049 14.917 12.730 1.00 32.94 133 VAL A N 1
ATOM 967 C CA . VAL A 1 133 ? -35.793 16.105 13.540 1.00 34.45 133 VAL A CA 1
ATOM 968 C C . VAL A 1 133 ? -36.551 15.997 14.854 1.00 34.35 133 VAL A C 1
ATOM 969 O O . VAL A 1 133 ? -35.992 16.266 15.923 1.00 34.80 133 VAL A O 1
ATOM 973 N N . SER A 1 134 ? -37.827 15.614 14.774 1.00 34.92 134 SER A N 1
ATOM 974 C CA . SER A 1 134 ? -38.632 15.429 15.981 1.00 36.06 134 SER A CA 1
ATOM 975 C C . SER A 1 134 ? -38.034 14.298 16.815 1.00 35.76 134 SER A C 1
ATOM 976 O O . SER A 1 134 ? -38.008 14.366 18.045 1.00 37.92 134 SER A O 1
ATOM 979 N N . GLN A 1 135 ? -37.546 13.261 16.140 1.00 36.03 135 GLN A N 1
ATOM 980 C CA . GLN A 1 135 ? -36.943 12.126 16.828 1.00 36.38 135 GLN A CA 1
ATOM 981 C C . GLN A 1 135 ? -35.720 12.587 17.602 1.00 34.90 135 GLN A C 1
ATOM 982 O O . GLN A 1 135 ? -35.551 12.238 18.765 1.00 36.74 135 GLN A O 1
ATOM 988 N N . ASP A 1 136 ? -34.876 13.374 16.946 1.00 33.68 136 ASP A N 1
ATOM 989 C CA . ASP A 1 136 ? -33.662 13.907 17.554 1.00 35.13 136 ASP A CA 1
ATOM 990 C C . ASP A 1 136 ? -33.962 14.678 18.849 1.00 35.09 136 ASP A C 1
ATOM 991 O O . ASP A 1 136 ? -33.179 14.656 19.806 1.00 35.25 136 ASP A O 1
ATOM 996 N N . LEU A 1 137 ? -35.108 15.351 18.858 1.00 32.04 137 LEU A N 1
ATOM 997 C CA . LEU A 1 137 ? -35.580 16.138 19.987 1.00 29.86 137 LEU A CA 1
ATOM 998 C C . LEU A 1 137 ? -35.797 15.220 21.207 1.00 30.62 137 LEU A C 1
ATOM 999 O O . LEU A 1 137 ? -35.310 15.489 22.314 1.00 24.88 137 LEU A O 1
ATOM 1004 N N . LEU A 1 138 ? -36.531 14.128 20.986 1.00 29.24 138 LEU A N 1
ATOM 1005 C CA . LEU A 1 138 ? -36.818 13.164 22.043 1.00 29.05 138 LEU A CA 1
ATOM 1006 C C . LEU A 1 138 ? -35.585 12.366 22.475 1.00 28.65 138 LEU A C 1
ATOM 1007 O O . LEU A 1 138 ? -35.419 12.066 23.660 1.00 27.19 138 LEU A O 1
ATOM 1012 N N . ILE A 1 139 ? -34.732 12.012 21.515 1.00 30.50 139 ILE A N 1
ATOM 1013 C CA . ILE A 1 139 ? -33.511 11.254 21.811 1.00 30.76 139 ILE A CA 1
ATOM 1014 C C . ILE A 1 139 ? -32.645 12.064 22.774 1.00 30.59 139 ILE A C 1
ATOM 1015 O O . ILE A 1 139 ? -31.956 11.508 23.637 1.00 32.85 139 ILE A O 1
ATOM 1020 N N . ALA A 1 140 ? -32.694 13.384 22.622 1.00 29.94 140 ALA A N 1
ATOM 1021 C CA . ALA A 1 140 ? -31.925 14.274 23.473 1.00 29.84 140 ALA A CA 1
ATOM 1022 C C . ALA A 1 140 ? -32.536 14.304 24.861 1.00 32.12 140 ALA A C 1
ATOM 1023 O O . ALA A 1 140 ? -31.824 14.302 25.866 1.00 33.71 140 ALA A O 1
ATOM 1025 N N . HIS A 1 141 ? -33.865 14.335 24.912 1.00 31.00 141 HIS A N 1
ATOM 1026 C CA . HIS A 1 141 ? -34.567 14.363 26.182 1.00 30.39 141 HIS A CA 1
ATOM 1027 C C . HIS A 1 141 ? -34.284 13.077 26.954 1.00 29.08 141 HIS A C 1
ATOM 1028 O O . HIS A 1 141 ? -33.902 13.113 28.125 1.00 25.82 141 HIS A O 1
ATOM 1035 N N . ALA A 1 142 ? -34.471 11.949 26.278 1.00 28.53 142 ALA A N 1
ATOM 1036 C CA . ALA A 1 142 ? -34.262 10.627 26.855 1.00 29.11 142 ALA A CA 1
ATOM 1037 C C . ALA A 1 142 ? -33.017 10.533 27.736 1.00 30.49 142 ALA A C 1
ATOM 1038 O O . ALA A 1 142 ? -33.088 10.032 28.865 1.00 31.84 142 ALA A O 1
ATOM 1040 N N . GLY A 1 143 ? -31.887 11.012 27.209 1.00 33.13 143 GLY A N 1
ATOM 1041 C CA . GLY A 1 143 ? -30.634 10.977 27.940 1.00 34.71 143 GLY A CA 1
ATOM 1042 C C . GLY A 1 143 ? -30.728 11.600 29.318 1.00 36.83 143 GLY A C 1
ATOM 1043 O O . GLY A 1 143 ? -30.170 11.083 30.282 1.00 38.81 143 GLY A O 1
ATOM 1044 N N . GLU A 1 144 ? -31.431 12.724 29.409 1.00 38.11 144 GLU A N 1
ATOM 1045 C CA . GLU A 1 144 ? -31.612 13.412 30.677 1.00 36.32 144 GLU A CA 1
ATOM 1046 C C . GLU A 1 144 ? -32.633 12.699 31.562 1.00 35.22 144 GLU A C 1
ATOM 1047 O O . GLU A 1 144 ? -32.417 12.541 32.764 1.00 34.95 144 GLU A O 1
ATOM 1053 N N . LEU A 1 145 ? -33.734 12.255 30.971 1.00 34.73 145 LEU A N 1
ATOM 1054 C CA . LEU A 1 145 ? -34.752 11.556 31.731 1.00 35.20 145 LEU A CA 1
ATOM 1055 C C . LEU A 1 145 ? -34.193 10.285 32.359 1.00 35.31 145 LEU A C 1
ATOM 1056 O O . LEU A 1 145 ? -34.481 9.967 33.511 1.00 37.80 145 LEU A O 1
ATOM 1061 N N . GLU A 1 146 ? -33.385 9.554 31.606 1.00 34.37 146 GLU A N 1
ATOM 1062 C CA . GLU A 1 146 ? -32.834 8.314 32.121 1.00 33.78 146 GLU A CA 1
ATOM 1063 C C . GLU A 1 146 ? -31.732 8.579 33.136 1.00 34.53 146 GLU A C 1
ATOM 1064 O O . GLU A 1 146 ? -31.593 7.853 34.122 1.00 34.93 146 GLU A O 1
ATOM 1070 N N . LYS A 1 147 ? -30.950 9.622 32.894 1.00 34.65 147 LYS A N 1
ATOM 1071 C CA . LYS A 1 147 ? -29.884 9.996 33.810 1.00 35.23 147 LYS A CA 1
ATOM 1072 C C . LYS A 1 147 ? -30.501 10.366 35.156 1.00 34.93 147 LYS A C 1
ATOM 1073 O O . LYS A 1 147 ? -29.995 9.979 36.206 1.00 36.91 147 LYS A O 1
ATOM 1079 N N . PHE A 1 148 ? -31.601 11.113 35.115 1.00 33.52 148 PHE A N 1
ATOM 1080 C CA . PHE A 1 148 ? -32.284 11.529 36.335 1.00 32.76 148 PHE A CA 1
ATOM 1081 C C . PHE A 1 148 ? -32.866 10.334 37.088 1.00 32.43 148 PHE A C 1
ATOM 1082 O O . PHE A 1 148 ? -32.872 10.323 38.317 1.00 31.58 148 PHE A O 1
ATOM 1090 N N . GLN A 1 149 ? -33.368 9.340 36.356 1.00 34.02 149 GLN A N 1
ATOM 1091 C CA . GLN A 1 149 ? -33.942 8.155 36.991 1.00 36.06 149 GLN A CA 1
ATOM 1092 C C . GLN A 1 149 ? -32.867 7.373 37.742 1.00 38.49 149 GLN A C 1
ATOM 1093 O O . GLN A 1 149 ? -33.160 6.664 38.713 1.00 37.83 149 GLN A O 1
ATOM 1099 N N . TRP A 1 150 ? -31.623 7.483 37.284 1.00 39.96 150 TRP A N 1
ATOM 1100 C CA . TRP A 1 150 ? -30.534 6.788 37.951 1.00 41.23 150 TRP A CA 1
ATOM 1101 C C . TRP A 1 150 ? -30.245 7.419 39.318 1.00 42.54 150 TRP A C 1
ATOM 1102 O O . TRP A 1 150 ? -30.006 6.715 40.309 1.00 37.45 150 TRP A O 1
ATOM 1113 N N . PHE A 1 151 ? -30.245 8.747 39.366 1.00 42.26 151 PHE A N 1
ATOM 1114 C CA . PHE A 1 151 ? -30.009 9.438 40.627 1.00 40.85 151 PHE A CA 1
ATOM 1115 C C . PHE A 1 151 ? -31.130 9.122 41.611 1.00 38.63 151 PHE A C 1
ATOM 1116 O O . PHE A 1 151 ? -30.893 9.064 42.822 1.00 33.48 151 PHE A O 1
ATOM 1124 N N . VAL A 1 152 ? -32.338 8.909 41.085 1.00 36.50 152 VAL A N 1
ATOM 1125 C CA . VAL A 1 152 ? -33.484 8.570 41.922 1.00 35.62 152 VAL A CA 1
ATOM 1126 C C . VAL A 1 152 ? -33.215 7.178 42.490 1.00 35.00 152 VAL A C 1
ATOM 1127 O O . VAL A 1 152 ? -33.323 6.952 43.698 1.00 38.01 152 VAL A O 1
ATOM 1131 N N . ARG A 1 153 ? -32.844 6.257 41.605 1.00 36.27 153 ARG A N 1
ATOM 1132 C CA . ARG A 1 153 ? -32.533 4.890 41.998 1.00 36.85 153 ARG A CA 1
ATOM 1133 C C . ARG A 1 153 ? -31.320 4.751 42.913 1.00 36.09 153 ARG A C 1
ATOM 1134 O O . ARG A 1 153 ? -31.318 3.894 43.798 1.00 38.76 153 ARG A O 1
ATOM 1142 N N . ALA A 1 154 ? -30.285 5.567 42.699 1.00 34.11 154 ALA A N 1
ATOM 1143 C CA . ALA A 1 154 ? -29.086 5.488 43.534 1.00 34.28 154 ALA A CA 1
ATOM 1144 C C . ALA A 1 154 ? -29.449 5.778 44.973 1.00 37.72 154 ALA A C 1
ATOM 1145 O O . ALA A 1 154 ? -28.755 5.351 45.905 1.00 36.98 154 ALA A O 1
ATOM 1147 N N . HIS A 1 155 ? -30.533 6.522 45.150 1.00 39.54 155 HIS A N 1
ATOM 1148 C CA . HIS A 1 155 ? -31.012 6.864 46.478 1.00 40.92 155 HIS A CA 1
ATOM 1149 C C . HIS A 1 155 ? -31.653 5.644 47.126 1.00 42.43 155 HIS A C 1
ATOM 1150 O O . HIS A 1 155 ? -31.554 5.450 48.337 1.00 40.43 155 HIS A O 1
ATOM 1157 N N . LEU A 1 156 ? -32.315 4.835 46.310 1.00 49.35 156 LEU A N 1
ATOM 1158 C CA . LEU A 1 156 ? -33.020 3.664 46.794 1.00 56.39 156 LEU A CA 1
ATOM 1159 C C . LEU A 1 156 ? -32.131 2.493 47.192 1.00 69.86 156 LEU A C 1
ATOM 1160 O O . LEU A 1 156 ? -32.571 1.602 47.919 1.00 71.02 156 LEU A O 1
ATOM 1165 N N . GLU A 1 157 ? -30.884 2.486 46.737 1.00 99.92 157 GLU A N 1
ATOM 1166 C CA . GLU A 1 157 ? -29.981 1.396 47.093 1.00 122.85 157 GLU A CA 1
ATOM 1167 C C . GLU A 1 157 ? -29.243 1.703 48.389 1.00 128.19 157 GLU A C 1
ATOM 1168 O O . GLU A 1 157 ? -28.017 1.791 48.403 1.00 140.81 157 GLU A O 1
ATOM 1174 N N . SER A 1 158 ? -30.007 1.853 49.470 1.00 139.59 158 SER A N 1
ATOM 1175 C CA . SER A 1 158 ? -29.482 2.166 50.801 1.00 146.80 158 SER A CA 1
ATOM 1176 C C . SER A 1 158 ? -27.970 2.009 50.968 1.00 142.30 158 SER A C 1
ATOM 1177 O O . SER A 1 158 ? -27.314 3.030 51.263 1.00 153.29 158 SER A O 1
ATOM 1180 N N . ASP B 1 11 ? -10.460 9.831 1.865 1.00 90.64 11 ASP B N 1
ATOM 1181 C CA . ASP B 1 11 ? -10.833 10.826 0.808 1.00 91.19 11 ASP B CA 1
ATOM 1182 C C . ASP B 1 11 ? -12.082 10.345 0.073 1.00 85.46 11 ASP B C 1
ATOM 1183 O O . ASP B 1 11 ? -12.832 11.137 -0.506 1.00 81.68 11 ASP B O 1
ATOM 1188 N N . LYS B 1 12 ? -12.288 9.035 0.113 1.00 81.97 12 LYS B N 1
ATOM 1189 C CA . LYS B 1 12 ? -13.427 8.375 -0.515 1.00 79.16 12 LYS B CA 1
ATOM 1190 C C . LYS B 1 12 ? -14.737 9.184 -0.502 1.00 77.09 12 LYS B C 1
ATOM 1191 O O . LYS B 1 12 ? -14.987 10.024 -1.378 1.00 79.20 12 LYS B O 1
ATOM 1197 N N . LYS B 1 13 ? -15.570 8.913 0.497 1.00 74.28 13 LYS B N 1
ATOM 1198 C CA . LYS B 1 13 ? -16.855 9.578 0.645 1.00 71.99 13 LYS B CA 1
ATOM 1199 C C . LYS B 1 13 ? -16.713 10.970 1.268 1.00 68.67 13 LYS B C 1
ATOM 1200 O O . LYS B 1 13 ? -17.545 11.845 1.026 1.00 70.38 13 LYS B O 1
ATOM 1206 N N . ALA B 1 14 ? -15.657 11.164 2.060 1.00 60.74 14 ALA B N 1
ATOM 1207 C CA . ALA B 1 14 ? -15.397 12.443 2.721 1.00 54.85 14 ALA B CA 1
ATOM 1208 C C . ALA B 1 14 ? -15.436 13.584 1.709 1.00 52.63 14 ALA B C 1
ATOM 1209 O O . ALA B 1 14 ? -15.960 14.668 1.991 1.00 50.41 14 ALA B O 1
ATOM 1211 N N . SER B 1 15 ? -14.891 13.336 0.526 1.00 49.44 15 SER B N 1
ATOM 1212 C CA . SER B 1 15 ? -14.891 14.345 -0.524 1.00 50.42 15 SER B CA 1
ATOM 1213 C C . SER B 1 15 ? -16.334 14.736 -0.836 1.00 52.71 15 SER B C 1
ATOM 1214 O O . SER B 1 15 ? -16.672 15.916 -0.876 1.00 50.25 15 SER B O 1
ATOM 1217 N N . ASP B 1 16 ? -17.177 13.727 -1.040 1.00 54.20 16 ASP B N 1
ATOM 1218 C CA . ASP B 1 16 ? -18.593 13.924 -1.352 1.00 53.51 16 ASP B CA 1
ATOM 1219 C C . ASP B 1 16 ? -19.331 14.661 -0.236 1.00 51.20 16 ASP B C 1
ATOM 1220 O O . ASP B 1 16 ? -20.158 15.535 -0.494 1.00 48.65 16 ASP B O 1
ATOM 1225 N N . VAL B 1 17 ? -19.047 14.293 1.006 1.00 48.17 17 VAL B N 1
ATOM 1226 C CA . VAL B 1 17 ? -19.684 14.942 2.139 1.00 46.20 17 VAL B CA 1
ATOM 1227 C C . VAL B 1 17 ? -19.237 16.406 2.163 1.00 43.89 17 VAL B C 1
ATOM 1228 O O . VAL B 1 17 ? -20.049 17.323 2.339 1.00 42.01 17 VAL B O 1
ATOM 1232 N N . ALA B 1 18 ? -17.933 16.608 1.978 1.00 40.61 18 ALA B N 1
ATOM 1233 C CA . ALA B 1 18 ? -17.344 17.943 1.984 1.00 39.56 18 ALA B CA 1
ATOM 1234 C C . ALA B 1 18 ? -18.053 18.852 0.980 1.00 41.14 18 ALA B C 1
ATOM 1235 O O . ALA B 1 18 ? -18.253 20.040 1.246 1.00 38.30 18 ALA B O 1
ATOM 1237 N N . ASP B 1 19 ? -18.444 18.295 -0.161 1.00 42.78 19 ASP B N 1
ATOM 1238 C CA . ASP B 1 19 ? -19.151 19.070 -1.174 1.00 45.46 19 ASP B CA 1
ATOM 1239 C C . ASP B 1 19 ? -20.548 19.446 -0.685 1.00 44.93 19 ASP B C 1
ATOM 1240 O O . ASP B 1 19 ? -20.968 20.601 -0.810 1.00 43.80 19 ASP B O 1
ATOM 1245 N N . LEU B 1 20 ? -21.261 18.467 -0.131 1.00 42.81 20 LEU B N 1
ATOM 1246 C CA . LEU B 1 20 ? -22.595 18.706 0.400 1.00 39.88 20 LEU B CA 1
ATOM 1247 C C . LEU B 1 20 ? -22.550 19.856 1.389 1.00 38.90 20 LEU B C 1
ATOM 1248 O O . LEU B 1 20 ? -23.421 20.728 1.373 1.00 38.80 20 LEU B O 1
ATOM 1253 N N . LEU B 1 21 ? -21.536 19.850 2.258 1.00 37.11 21 LEU B N 1
ATOM 1254 C CA . LEU B 1 21 ? -21.405 20.900 3.265 1.00 36.36 21 LEU B CA 1
ATOM 1255 C C . LEU B 1 21 ? -21.128 22.279 2.667 1.00 34.61 21 LEU B C 1
ATOM 1256 O O . LEU B 1 21 ? -21.652 23.282 3.154 1.00 34.04 21 LEU B O 1
ATOM 1261 N N . GLN B 1 22 ? -20.317 22.330 1.618 1.00 32.75 22 GLN B N 1
ATOM 1262 C CA . GLN B 1 22 ? -20.015 23.605 0.981 1.00 33.16 22 GLN B CA 1
ATOM 1263 C C . GLN B 1 22 ? -21.310 24.265 0.520 1.00 34.86 22 GLN B C 1
ATOM 1264 O O . GLN B 1 22 ? -21.483 25.479 0.660 1.00 32.33 22 GLN B O 1
ATOM 1270 N N . LYS B 1 23 ? -22.204 23.467 -0.056 1.00 37.56 23 LYS B N 1
ATOM 1271 C CA . LYS B 1 23 ? -23.499 23.974 -0.503 1.00 38.74 23 LYS B CA 1
ATOM 1272 C C . LYS B 1 23 ? -24.169 24.617 0.707 1.00 39.30 23 LYS B C 1
ATOM 1273 O O . LYS B 1 23 ? -24.648 25.747 0.645 1.00 36.35 23 LYS B O 1
ATOM 1279 N N . GLN B 1 24 ? -24.204 23.868 1.805 1.00 37.90 24 GLN B N 1
ATOM 1280 C CA . GLN B 1 24 ? -24.821 24.341 3.030 1.00 35.37 24 GLN B CA 1
ATOM 1281 C C . GLN B 1 24 ? -24.144 25.625 3.510 1.00 32.66 24 GLN B C 1
ATOM 1282 O O . GLN B 1 24 ? -24.817 26.572 3.925 1.00 32.32 24 GLN B O 1
ATOM 1288 N N . LEU B 1 25 ? -22.817 25.654 3.444 1.00 30.09 25 LEU B N 1
ATOM 1289 C CA . LEU B 1 25 ? -22.053 26.815 3.870 1.00 31.43 25 LEU B CA 1
ATOM 1290 C C . LEU B 1 25 ? -22.490 28.091 3.135 1.00 31.90 25 LEU B C 1
ATOM 1291 O O . LEU B 1 25 ? -22.698 29.137 3.759 1.00 34.13 25 LEU B O 1
ATOM 1296 N N . SER B 1 26 ? -22.620 28.011 1.815 1.00 32.18 26 SER B N 1
ATOM 1297 C CA . SER B 1 26 ? -23.021 29.174 1.036 1.00 33.86 26 SER B CA 1
ATOM 1298 C C . SER B 1 26 ? -24.455 29.596 1.341 1.00 33.96 26 SER B C 1
ATOM 1299 O O . SER B 1 26 ? -24.770 30.789 1.343 1.00 34.52 26 SER B O 1
ATOM 1302 N N . THR B 1 27 ? -25.324 28.622 1.597 1.00 33.61 27 THR B N 1
ATOM 1303 C CA . THR B 1 27 ? -26.720 28.913 1.920 1.00 33.28 27 THR B CA 1
ATOM 1304 C C . THR B 1 27 ? -26.812 29.671 3.238 1.00 33.20 27 THR B C 1
ATOM 1305 O O . THR B 1 27 ? -27.620 30.594 3.373 1.00 33.34 27 THR B O 1
ATOM 1309 N N . TYR B 1 28 ? -25.996 29.266 4.212 1.00 34.62 28 TYR B N 1
ATOM 1310 C CA . TYR B 1 28 ? -25.977 29.926 5.510 1.00 35.77 28 TYR B CA 1
ATOM 1311 C C . TYR B 1 28 ? -25.458 31.349 5.370 1.00 36.54 28 TYR B C 1
ATOM 1312 O O . TYR B 1 28 ? -26.069 32.288 5.877 1.00 40.78 28 TYR B O 1
ATOM 1321 N N . ASN B 1 29 ? -24.336 31.515 4.676 1.00 36.09 29 ASN B N 1
ATOM 1322 C CA . ASN B 1 29 ? -23.779 32.850 4.500 1.00 36.12 29 ASN B CA 1
ATOM 1323 C C . ASN B 1 29 ? -24.809 33.756 3.835 1.00 36.70 29 ASN B C 1
ATOM 1324 O O . ASN B 1 29 ? -25.077 34.875 4.308 1.00 33.15 29 ASN B O 1
ATOM 1329 N N . ASP B 1 30 ? -25.387 33.266 2.741 1.00 36.29 30 ASP B N 1
ATOM 1330 C CA . ASP B 1 30 ? -26.393 34.024 2.012 1.00 35.12 30 ASP B CA 1
ATOM 1331 C C . ASP B 1 30 ? -27.563 34.286 2.952 1.00 33.86 30 ASP B C 1
ATOM 1332 O O . ASP B 1 30 ? -28.178 35.357 2.924 1.00 34.94 30 ASP B O 1
ATOM 1337 N N . LEU B 1 31 ? -27.839 33.312 3.817 1.00 32.43 31 LEU B N 1
ATOM 1338 C CA . LEU B 1 31 ? -28.941 33.423 4.760 1.00 30.92 31 LEU B CA 1
ATOM 1339 C C . LEU B 1 31 ? -28.772 34.481 5.822 1.00 31.47 31 LEU B C 1
ATOM 1340 O O . LEU B 1 31 ? -29.688 35.283 6.036 1.00 32.31 31 LEU B O 1
ATOM 1345 N N . HIS B 1 32 ? -27.623 34.516 6.494 1.00 33.53 32 HIS B N 1
ATOM 1346 C CA . HIS B 1 32 ? -27.481 35.531 7.524 1.00 36.75 32 HIS B CA 1
ATOM 1347 C C . HIS B 1 32 ? -27.310 36.927 6.921 1.00 36.88 32 HIS B C 1
ATOM 1348 O O . HIS B 1 32 ? -27.652 37.920 7.551 1.00 38.71 32 HIS B O 1
ATOM 1355 N N . LEU B 1 33 ? -26.820 37.006 5.686 1.00 36.46 33 LEU B N 1
ATOM 1356 C CA . LEU B 1 33 ? -26.692 38.301 5.016 1.00 34.73 33 LEU B CA 1
ATOM 1357 C C . LEU B 1 33 ? -28.118 38.788 4.777 1.00 35.07 33 LEU B C 1
ATOM 1358 O O . LEU B 1 33 ? -28.493 39.904 5.148 1.00 32.10 33 LEU B O 1
ATOM 1363 N N . THR B 1 34 ? -28.913 37.930 4.147 1.00 32.81 34 THR B N 1
ATOM 1364 C CA . THR B 1 34 ? -30.303 38.254 3.853 1.00 32.24 34 THR B CA 1
ATOM 1365 C C . THR B 1 34 ? -31.063 38.604 5.140 1.00 32.72 34 THR B C 1
ATOM 1366 O O . THR B 1 34 ? -31.731 39.638 5.207 1.00 29.66 34 THR B O 1
ATOM 1370 N N . LEU B 1 35 ? -30.955 37.738 6.153 1.00 31.19 35 LEU B N 1
ATOM 1371 C CA . LEU B 1 35 ? -31.604 37.964 7.449 1.00 29.88 35 LEU B CA 1
ATOM 1372 C C . LEU B 1 35 ? -31.350 39.388 7.908 1.00 27.92 35 LEU B C 1
ATOM 1373 O O . LEU B 1 35 ? -32.262 40.103 8.305 1.00 25.07 35 LEU B O 1
ATOM 1378 N N . LYS B 1 36 ? -30.085 39.783 7.856 1.00 28.79 36 LYS B N 1
ATOM 1379 C CA . LYS B 1 36 ? -29.680 41.118 8.268 1.00 29.86 36 LYS B CA 1
ATOM 1380 C C . LYS B 1 36 ? -30.303 42.176 7.361 1.00 30.55 36 LYS B C 1
ATOM 1381 O O . LYS B 1 36 ? -30.775 43.211 7.840 1.00 29.84 36 LYS B O 1
ATOM 1387 N N . HIS B 1 37 ? -30.312 41.901 6.056 1.00 32.51 37 HIS B N 1
ATOM 1388 C CA . HIS B 1 37 ? -30.893 42.813 5.076 1.00 33.32 37 HIS B CA 1
ATOM 1389 C C . HIS B 1 37 ? -32.341 43.168 5.409 1.00 32.69 37 HIS B C 1
ATOM 1390 O O . HIS B 1 37 ? -32.721 44.335 5.345 1.00 33.35 37 HIS B O 1
ATOM 1397 N N . VAL B 1 38 ? -33.152 42.168 5.749 1.00 33.28 38 VAL B N 1
ATOM 1398 C CA . VAL B 1 38 ? -34.550 42.450 6.061 1.00 36.26 38 VAL B CA 1
ATOM 1399 C C . VAL B 1 38 ? -34.642 43.165 7.404 1.00 36.84 38 VAL B C 1
ATOM 1400 O O . VAL B 1 38 ? -35.498 44.035 7.590 1.00 37.70 38 VAL B O 1
ATOM 1404 N N . HIS B 1 39 ? -33.758 42.810 8.336 1.00 38.39 39 HIS B N 1
ATOM 1405 C CA . HIS B 1 39 ? -33.758 43.458 9.636 1.00 39.36 39 HIS B CA 1
ATOM 1406 C C . HIS B 1 39 ? -33.633 44.960 9.423 1.00 39.60 39 HIS B C 1
ATOM 1407 O O . HIS B 1 39 ? -34.309 45.753 10.085 1.00 38.75 39 HIS B O 1
ATOM 1414 N N . TRP B 1 40 ? -32.766 45.341 8.489 1.00 37.74 40 TRP B N 1
ATOM 1415 C CA . TRP B 1 40 ? -32.531 46.746 8.200 1.00 35.75 40 TRP B CA 1
ATOM 1416 C C . TRP B 1 40 ? -33.631 47.405 7.381 1.00 35.50 40 TRP B C 1
ATOM 1417 O O . TRP B 1 40 ? -33.863 48.608 7.491 1.00 36.07 40 TRP B O 1
ATOM 1428 N N . ASN B 1 41 ? -34.328 46.624 6.570 1.00 34.15 41 ASN B N 1
ATOM 1429 C CA . ASN B 1 41 ? -35.347 47.204 5.716 1.00 34.59 41 ASN B CA 1
ATOM 1430 C C . ASN B 1 41 ? -36.817 47.028 6.085 1.00 36.76 41 ASN B C 1
ATOM 1431 O O . ASN B 1 41 ? -37.693 47.451 5.314 1.00 35.58 41 ASN B O 1
ATOM 1436 N N . VAL B 1 42 ? -37.099 46.422 7.243 1.00 38.92 42 VAL B N 1
ATOM 1437 C CA . VAL B 1 42 ? -38.489 46.248 7.684 1.00 39.36 42 VAL B CA 1
ATOM 1438 C C . VAL B 1 42 ? -38.998 47.476 8.414 1.00 40.49 42 VAL B C 1
ATOM 1439 O O . VAL B 1 42 ? -38.364 47.979 9.350 1.00 39.07 42 VAL B O 1
ATOM 1443 N N . VAL B 1 43 ? -40.156 47.950 7.979 1.00 44.07 43 VAL B N 1
ATOM 1444 C CA . VAL B 1 43 ? -40.785 49.111 8.579 1.00 46.40 43 VAL B CA 1
ATOM 1445 C C . VAL B 1 43 ? -42.207 48.723 8.940 1.00 46.58 43 VAL B C 1
ATOM 1446 O O . VAL B 1 43 ? -42.657 47.618 8.629 1.00 46.08 43 VAL B O 1
ATOM 1450 N N . GLY B 1 44 ? -42.910 49.632 9.601 1.00 49.33 44 GLY B N 1
ATOM 1451 C CA . GLY B 1 44 ? -44.276 49.351 9.984 1.00 46.24 44 GLY B CA 1
ATOM 1452 C C . GLY B 1 44 ? -44.445 49.159 11.475 1.00 40.98 44 GLY B C 1
ATOM 1453 O O . GLY B 1 44 ? -43.472 49.072 12.213 1.00 44.95 44 GLY B O 1
ATOM 1454 N N . PRO B 1 45 ? -45.695 49.057 11.936 1.00 52.83 45 PRO B N 1
ATOM 1455 C CA . PRO B 1 45 ? -46.123 48.875 13.326 1.00 54.18 45 PRO B CA 1
ATOM 1456 C C . PRO B 1 45 ? -45.374 47.834 14.163 1.00 61.88 45 PRO B C 1
ATOM 1457 O O . PRO B 1 45 ? -44.757 48.172 15.171 1.00 67.24 45 PRO B O 1
ATOM 1461 N N . ASN B 1 46 ? -45.437 46.574 13.743 1.00 77.29 46 ASN B N 1
ATOM 1462 C CA . ASN B 1 46 ? -44.809 45.467 14.470 1.00 82.76 46 ASN B CA 1
ATOM 1463 C C . ASN B 1 46 ? -43.410 45.079 13.991 1.00 77.49 46 ASN B C 1
ATOM 1464 O O . ASN B 1 46 ? -43.063 43.893 13.972 1.00 68.63 46 ASN B O 1
ATOM 1469 N N . PHE B 1 47 ? -42.602 46.072 13.631 1.00 67.04 47 PHE B N 1
ATOM 1470 C CA . PHE B 1 47 ? -41.252 45.806 13.147 1.00 57.48 47 PHE B CA 1
ATOM 1471 C C . PHE B 1 47 ? -40.232 45.547 14.259 1.00 55.18 47 PHE B C 1
ATOM 1472 O O . PHE B 1 47 ? -39.144 45.031 14.004 1.00 52.11 47 PHE B O 1
ATOM 1480 N N . ILE B 1 48 ? -40.572 45.917 15.487 1.00 53.10 48 ILE B N 1
ATOM 1481 C CA . ILE B 1 48 ? -39.666 45.671 16.600 1.00 52.07 48 ILE B CA 1
ATOM 1482 C C . ILE B 1 48 ? -39.651 44.173 16.872 1.00 50.58 48 ILE B C 1
ATOM 1483 O O . ILE B 1 48 ? -38.603 43.599 17.159 1.00 48.88 48 ILE B O 1
ATOM 1488 N N . GLY B 1 49 ? -40.824 43.551 16.775 1.00 48.51 49 GLY B N 1
ATOM 1489 C CA . GLY B 1 49 ? -40.938 42.123 17.006 1.00 46.72 49 GLY B CA 1
ATOM 1490 C C . GLY B 1 49 ? -40.133 41.347 15.982 1.00 46.38 49 GLY B C 1
ATOM 1491 O O . GLY B 1 49 ? -39.554 40.302 16.294 1.00 45.32 49 GLY B O 1
ATOM 1492 N N . VAL B 1 50 ? -40.094 41.863 14.757 1.00 44.64 50 VAL B N 1
ATOM 1493 C CA . VAL B 1 50 ? -39.348 41.226 13.688 1.00 44.67 50 VAL B CA 1
ATOM 1494 C C . VAL B 1 50 ? -37.844 41.340 13.969 1.00 44.38 50 VAL B C 1
ATOM 1495 O O . VAL B 1 50 ? -37.091 40.386 13.757 1.00 44.33 50 VAL B O 1
ATOM 1499 N N . HIS B 1 51 ? -37.412 42.505 14.442 1.00 43.94 51 HIS B N 1
ATOM 1500 C CA . HIS B 1 51 ? -36.006 42.725 14.796 1.00 43.88 51 HIS B CA 1
ATOM 1501 C C . HIS B 1 51 ? -35.654 41.704 15.882 1.00 45.58 51 HIS B C 1
ATOM 1502 O O . HIS B 1 51 ? -34.685 40.954 15.778 1.00 44.26 51 HIS B O 1
ATOM 1509 N N . GLU B 1 52 ? -36.472 41.702 16.928 1.00 48.42 52 GLU B N 1
ATOM 1510 C CA . GLU B 1 52 ? -36.321 40.808 18.062 1.00 49.67 52 GLU B CA 1
ATOM 1511 C C . GLU B 1 52 ? -36.165 39.364 17.621 1.00 48.70 52 GLU B C 1
ATOM 1512 O O . GLU B 1 52 ? -35.334 38.632 18.141 1.00 47.87 52 GLU B O 1
ATOM 1518 N N . MET B 1 53 ? -36.989 38.956 16.668 1.00 46.99 53 MET B N 1
ATOM 1519 C CA . MET B 1 53 ? -36.974 37.589 16.172 1.00 44.81 53 MET B CA 1
ATOM 1520 C C . MET B 1 53 ? -35.754 37.261 15.297 1.00 41.18 53 MET B C 1
ATOM 1521 O O . MET B 1 53 ? -35.178 36.176 15.406 1.00 40.32 53 MET B O 1
ATOM 1526 N N . ILE B 1 54 ? -35.362 38.207 14.446 1.00 36.75 54 ILE B N 1
ATOM 1527 C CA . ILE B 1 54 ? -34.224 38.024 13.545 1.00 36.39 54 ILE B CA 1
ATOM 1528 C C . ILE B 1 54 ? -32.860 37.968 14.224 1.00 36.78 54 ILE B C 1
ATOM 1529 O O . ILE B 1 54 ? -32.047 37.096 13.911 1.00 36.46 54 ILE B O 1
ATOM 1534 N N . ASP B 1 55 ? -32.608 38.906 15.132 1.00 38.55 55 ASP B N 1
ATOM 1535 C CA . ASP B 1 55 ? -31.326 38.971 15.834 1.00 41.14 55 ASP B CA 1
ATOM 1536 C C . ASP B 1 55 ? -30.749 37.612 16.273 1.00 38.61 55 ASP B C 1
ATOM 1537 O O . ASP B 1 55 ? -29.639 37.236 15.867 1.00 37.03 55 ASP B O 1
ATOM 1542 N N . PRO B 1 56 ? -31.485 36.862 17.108 1.00 32.12 56 PRO B N 1
ATOM 1543 C CA . PRO B 1 56 ? -30.951 35.567 17.534 1.00 32.07 56 PRO B CA 1
ATOM 1544 C C . PRO B 1 56 ? -30.722 34.604 16.364 1.00 31.14 56 PRO B C 1
ATOM 1545 O O . PRO B 1 56 ? -29.737 33.863 16.366 1.00 30.10 56 PRO B O 1
ATOM 1549 N N . GLN B 1 57 ? -31.599 34.627 15.359 1.00 30.36 57 GLN B N 1
ATOM 1550 C CA . GLN B 1 57 ? -31.436 33.734 14.205 1.00 29.78 57 GLN B CA 1
ATOM 1551 C C . GLN B 1 57 ? -30.150 34.068 13.439 1.00 27.81 57 GLN B C 1
ATOM 1552 O O . GLN B 1 57 ? -29.459 33.168 12.944 1.00 28.30 57 GLN B O 1
ATOM 1558 N N . VAL B 1 58 ? -29.845 35.364 13.329 1.00 28.19 58 VAL B N 1
ATOM 1559 C CA . VAL B 1 58 ? -28.637 35.814 12.638 1.00 31.53 58 VAL B CA 1
ATOM 1560 C C . VAL B 1 58 ? -27.396 35.253 13.324 1.00 35.77 58 VAL B C 1
ATOM 1561 O O . VAL B 1 58 ? -26.418 34.918 12.665 1.00 33.77 58 VAL B O 1
ATOM 1565 N N . GLU B 1 59 ? -27.426 35.164 14.650 1.00 42.25 59 GLU B N 1
ATOM 1566 C CA . GLU B 1 59 ? -26.272 34.652 15.370 1.00 46.20 59 GLU B CA 1
ATOM 1567 C C . GLU B 1 59 ? -26.187 33.148 15.234 1.00 43.77 59 GLU B C 1
ATOM 1568 O O . GLU B 1 59 ? -25.104 32.595 15.046 1.00 38.64 59 GLU B O 1
ATOM 1574 N N . LEU B 1 60 ? -27.339 32.493 15.318 1.00 39.79 60 LEU B N 1
ATOM 1575 C CA . LEU B 1 60 ? -27.403 31.050 15.206 1.00 35.22 60 LEU B CA 1
ATOM 1576 C C . LEU B 1 60 ? -26.855 30.628 13.832 1.00 32.12 60 LEU B C 1
ATOM 1577 O O . LEU B 1 60 ? -25.937 29.807 13.738 1.00 33.83 60 LEU B O 1
ATOM 1582 N N . VAL B 1 61 ? -27.395 31.222 12.771 1.00 31.15 61 VAL B N 1
ATOM 1583 C CA . VAL B 1 61 ? -26.978 30.903 11.406 1.00 33.00 61 VAL B CA 1
ATOM 1584 C C . VAL B 1 61 ? -25.491 31.215 11.155 1.00 32.01 61 VAL B C 1
ATOM 1585 O O . VAL B 1 61 ? -24.796 30.447 10.489 1.00 33.39 61 VAL B O 1
ATOM 1589 N N . ARG B 1 62 ? -25.010 32.339 11.684 1.00 31.33 62 ARG B N 1
ATOM 1590 C CA . ARG B 1 62 ? -23.603 32.719 11.539 1.00 32.40 62 ARG B CA 1
ATOM 1591 C C . ARG B 1 62 ? -22.725 31.646 12.186 1.00 32.45 62 ARG B C 1
ATOM 1592 O O . ARG B 1 62 ? -21.659 31.277 11.671 1.00 28.60 62 ARG B O 1
ATOM 1600 N N . GLY B 1 63 ? -23.182 31.166 13.339 1.00 32.11 63 GLY B N 1
ATOM 1601 C CA . GLY B 1 63 ? -22.455 30.140 14.063 1.00 30.58 63 GLY B CA 1
ATOM 1602 C C . GLY B 1 63 ? -22.517 28.835 13.310 1.00 29.77 63 GLY B C 1
ATOM 1603 O O . GLY B 1 63 ? -21.574 28.056 13.342 1.00 27.03 63 GLY B O 1
ATOM 1604 N N . TYR B 1 64 ? -23.631 28.586 12.634 1.00 31.21 64 TYR B N 1
ATOM 1605 C CA . TYR B 1 64 ? -23.749 27.350 11.870 1.00 33.70 64 TYR B CA 1
ATOM 1606 C C . TYR B 1 64 ? -22.769 27.393 10.691 1.00 34.00 64 TYR B C 1
ATOM 1607 O O . TYR B 1 64 ? -22.275 26.352 10.251 1.00 33.64 64 TYR B O 1
ATOM 1616 N N . ALA B 1 65 ? -22.498 28.595 10.182 1.00 33.86 65 ALA B N 1
ATOM 1617 C CA . ALA B 1 65 ? -21.571 28.747 9.071 1.00 35.19 65 ALA B CA 1
ATOM 1618 C C . ALA B 1 65 ? -20.178 28.351 9.552 1.00 37.13 65 ALA B C 1
ATOM 1619 O O . ALA B 1 65 ? -19.422 27.679 8.831 1.00 36.50 65 ALA B O 1
ATOM 1621 N N . ASP B 1 66 ? -19.843 28.759 10.774 1.00 37.06 66 ASP B N 1
ATOM 1622 C CA . ASP B 1 66 ? -18.541 28.420 11.333 1.00 36.94 66 ASP B CA 1
ATOM 1623 C C . ASP B 1 66 ? -18.405 26.913 11.477 1.00 35.47 66 ASP B C 1
ATOM 1624 O O . ASP B 1 66 ? -17.398 26.344 11.063 1.00 31.80 66 ASP B O 1
ATOM 1629 N N . GLU B 1 67 ? -19.424 26.282 12.067 1.00 35.13 67 GLU B N 1
ATOM 1630 C CA . GLU B 1 67 ? -19.465 24.827 12.268 1.00 32.96 67 GLU B CA 1
ATOM 1631 C C . GLU B 1 67 ? -19.308 24.107 10.925 1.00 31.18 67 GLU B C 1
ATOM 1632 O O . GLU B 1 67 ? -18.370 23.337 10.722 1.00 31.26 67 GLU B O 1
ATOM 1638 N N . VAL B 1 68 ? -20.228 24.373 10.004 1.00 30.10 68 VAL B N 1
ATOM 1639 C CA . VAL B 1 68 ? -20.166 23.759 8.695 1.00 29.21 68 VAL B CA 1
ATOM 1640 C C . VAL B 1 68 ? -18.794 23.976 8.047 1.00 28.27 68 VAL B C 1
ATOM 1641 O O . VAL B 1 68 ? -18.206 23.036 7.512 1.00 30.11 68 VAL B O 1
AT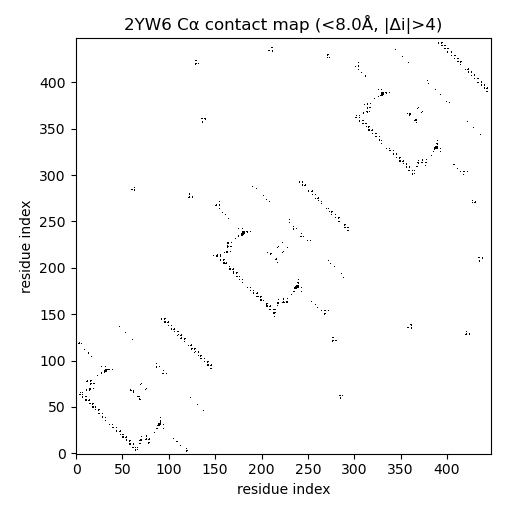OM 1645 N N . ALA B 1 69 ? -18.275 25.202 8.118 1.00 28.08 69 ALA B N 1
ATOM 1646 C CA . ALA B 1 69 ? -16.979 25.504 7.527 1.00 29.82 69 ALA B CA 1
ATOM 1647 C C . ALA B 1 69 ? -15.858 24.731 8.204 1.00 32.12 69 ALA B C 1
ATOM 1648 O O . ALA B 1 69 ? -15.019 24.132 7.538 1.00 33.72 69 ALA B O 1
ATOM 1650 N N . GLU B 1 70 ? -15.827 24.733 9.526 1.00 34.66 70 GLU B N 1
ATOM 1651 C CA . GLU B 1 70 ? -14.770 24.002 10.197 1.00 36.26 70 GLU B CA 1
ATOM 1652 C C . GLU B 1 70 ? -14.870 22.484 9.957 1.00 36.06 70 GLU B C 1
ATOM 1653 O O . GLU B 1 70 ? -13.880 21.762 10.087 1.00 34.17 70 GLU B O 1
ATOM 1659 N N . ARG B 1 71 ? -16.057 22.013 9.585 1.00 35.97 71 ARG B N 1
ATOM 1660 C CA . ARG B 1 71 ? -16.257 20.592 9.326 1.00 35.20 71 ARG B CA 1
ATOM 1661 C C . ARG B 1 71 ? -15.702 20.258 7.934 1.00 34.54 71 ARG B C 1
ATOM 1662 O O . ARG B 1 71 ? -15.168 19.173 7.710 1.00 35.68 71 ARG B O 1
ATOM 1670 N N . ILE B 1 72 ? -15.815 21.199 7.004 1.00 35.18 72 ILE B N 1
ATOM 1671 C CA . ILE B 1 72 ? -15.286 20.986 5.665 1.00 36.04 72 ILE B CA 1
ATOM 1672 C C . ILE B 1 72 ? -13.758 20.874 5.774 1.00 35.83 72 ILE B C 1
ATOM 1673 O O . ILE B 1 72 ? -13.155 19.943 5.240 1.00 39.70 72 ILE B O 1
ATOM 1678 N N . ALA B 1 73 ? -13.136 21.806 6.486 1.00 35.70 73 ALA B N 1
ATOM 1679 C CA . ALA B 1 73 ? -11.691 21.773 6.667 1.00 37.09 73 ALA B CA 1
ATOM 1680 C C . ALA B 1 73 ? -11.262 20.496 7.391 1.00 39.41 73 ALA B C 1
ATOM 1681 O O . ALA B 1 73 ? -10.252 19.891 7.025 1.00 42.74 73 ALA B O 1
ATOM 1683 N N . THR B 1 74 ? -12.019 20.089 8.415 1.00 41.22 74 THR B N 1
ATOM 1684 C CA . THR B 1 74 ? -11.690 18.876 9.175 1.00 40.69 74 THR B CA 1
ATOM 1685 C C . THR B 1 74 ? -11.731 17.672 8.243 1.00 42.67 74 THR B C 1
ATOM 1686 O O . THR B 1 74 ? -10.961 16.725 8.402 1.00 41.53 74 THR B O 1
ATOM 1690 N N . LEU B 1 75 ? -12.628 17.712 7.266 1.00 43.90 75 LEU B N 1
ATOM 1691 C CA . LEU B 1 75 ? -12.735 16.609 6.327 1.00 46.37 75 LEU B CA 1
ATOM 1692 C C . LEU B 1 75 ? -11.570 16.607 5.334 1.00 46.85 75 LEU B C 1
ATOM 1693 O O . LEU B 1 75 ? -11.211 15.565 4.793 1.00 47.59 75 LEU B O 1
ATOM 1698 N N . GLY B 1 76 ? -10.979 17.773 5.098 1.00 46.83 76 GLY B N 1
ATOM 1699 C CA . GLY B 1 76 ? -9.853 17.842 4.187 1.00 46.38 76 GLY B CA 1
ATOM 1700 C C . GLY B 1 76 ? -9.936 18.857 3.060 1.00 48.16 76 GLY B C 1
ATOM 1701 O O . GLY B 1 76 ? -8.933 19.126 2.401 1.00 46.56 76 GLY B O 1
ATOM 1702 N N . LYS B 1 77 ? -11.109 19.425 2.813 1.00 48.28 77 LYS B N 1
ATOM 1703 C CA . LYS B 1 77 ? -11.224 20.402 1.742 1.00 46.85 77 LYS B CA 1
ATOM 1704 C C . LYS B 1 77 ? -11.125 21.813 2.305 1.00 44.40 77 LYS B C 1
ATOM 1705 O O . LYS B 1 77 ? -11.086 22.014 3.518 1.00 41.26 77 LYS B O 1
ATOM 1711 N N . SER B 1 78 ? -11.058 22.783 1.407 1.00 42.18 78 SER B N 1
ATOM 1712 C CA . SER B 1 78 ? -10.962 24.189 1.759 1.00 39.99 78 SER B CA 1
ATOM 1713 C C . SER B 1 78 ? -12.334 24.833 1.580 1.00 39.36 78 SER B C 1
ATOM 1714 O O . SER B 1 78 ? -12.878 24.871 0.469 1.00 38.69 78 SER B O 1
ATOM 1717 N N . PRO B 1 79 ? -12.931 25.311 2.682 1.00 37.24 79 PRO B N 1
ATOM 1718 C CA . PRO B 1 79 ? -14.250 25.955 2.637 1.00 37.78 79 PRO B CA 1
ATOM 1719 C C . PRO B 1 79 ? -14.159 27.374 2.083 1.00 38.61 79 PRO B C 1
ATOM 1720 O O . PRO B 1 79 ? -13.160 28.061 2.295 1.00 37.30 79 PRO B O 1
ATOM 1724 N N . LYS B 1 80 ? -15.186 27.808 1.358 1.00 39.24 80 LYS B N 1
ATOM 1725 C CA . LYS B 1 80 ? -15.191 29.156 0.776 1.00 39.60 80 LYS B CA 1
ATOM 1726 C C . LYS B 1 80 ? -16.309 30.029 1.302 1.00 38.86 80 LYS B C 1
ATOM 1727 O O . LYS B 1 80 ? -17.482 29.677 1.194 1.00 38.53 80 LYS B O 1
ATOM 1733 N N . GLY B 1 81 ? -15.939 31.188 1.836 1.00 37.78 81 GLY B N 1
ATOM 1734 C CA . GLY B 1 81 ? -16.921 32.102 2.392 1.00 35.66 81 GLY B CA 1
ATOM 1735 C C . GLY B 1 81 ? -16.972 33.464 1.731 1.00 35.14 81 GLY B C 1
ATOM 1736 O O . GLY B 1 81 ? -17.725 34.344 2.157 1.00 36.04 81 GLY B O 1
ATOM 1737 N N . THR B 1 82 ? -16.178 33.648 0.684 1.00 34.62 82 THR B N 1
ATOM 1738 C CA . THR B 1 82 ? -16.163 34.921 -0.032 1.00 34.67 82 THR B CA 1
ATOM 1739 C C . THR B 1 82 ? -17.477 35.086 -0.794 1.00 33.69 82 THR B C 1
ATOM 1740 O O . THR B 1 82 ? -18.142 34.100 -1.096 1.00 35.37 82 THR B O 1
ATOM 1744 N N . PRO B 1 83 ? -17.855 36.333 -1.128 1.00 35.10 83 PRO B N 1
ATOM 1745 C CA . PRO B 1 83 ? -19.082 36.675 -1.859 1.00 35.73 83 PRO B CA 1
ATOM 1746 C C . PRO B 1 83 ? -19.233 35.918 -3.176 1.00 37.06 83 PRO B C 1
ATOM 1747 O O . PRO B 1 83 ? -20.341 35.532 -3.559 1.00 37.99 83 PRO B O 1
ATOM 1751 N N . GLY B 1 84 ? -18.118 35.723 -3.872 1.00 37.52 84 GLY B N 1
ATOM 1752 C CA . GLY B 1 84 ? -18.158 35.012 -5.136 1.00 39.07 84 GLY B CA 1
ATOM 1753 C C . GLY B 1 84 ? -18.681 33.600 -4.955 1.00 39.94 84 GLY B C 1
ATOM 1754 O O . GLY B 1 84 ? -19.579 33.160 -5.688 1.00 39.58 84 GLY B O 1
ATOM 1755 N N . ALA B 1 85 ? -18.117 32.889 -3.975 1.00 37.67 85 ALA B N 1
ATOM 1756 C CA . ALA B 1 85 ? -18.528 31.516 -3.690 1.00 35.54 85 ALA B CA 1
ATOM 1757 C C . ALA B 1 85 ? -20.002 31.464 -3.302 1.00 36.56 85 ALA B C 1
ATOM 1758 O O . ALA B 1 85 ? -20.687 30.486 -3.583 1.00 34.47 85 ALA B O 1
ATOM 1760 N N . ILE B 1 86 ? -20.495 32.519 -2.660 1.00 40.47 86 ILE B N 1
ATOM 1761 C CA . ILE B 1 86 ? -21.897 32.549 -2.265 1.00 41.61 86 ILE B CA 1
ATOM 1762 C C . ILE B 1 86 ? -22.830 32.554 -3.473 1.00 43.78 86 ILE B C 1
ATOM 1763 O O . ILE B 1 86 ? -23.827 31.839 -3.468 1.00 43.70 86 ILE B O 1
ATOM 1768 N N . ILE B 1 87 ? -22.520 33.339 -4.504 1.00 48.85 87 ILE B N 1
ATOM 1769 C CA . ILE B 1 87 ? -23.391 33.373 -5.678 1.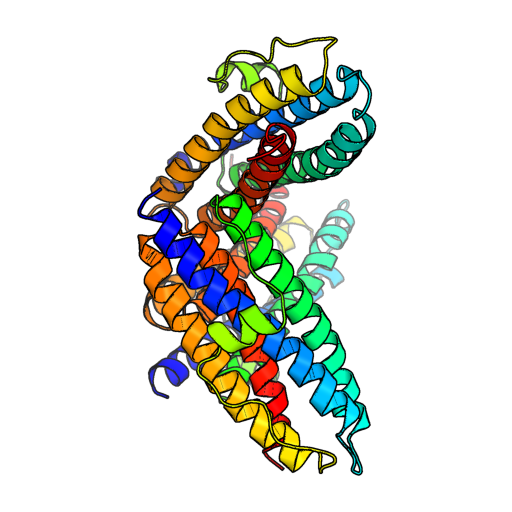00 56.00 87 ILE B CA 1
ATOM 1770 C C . ILE B 1 87 ? -23.184 32.146 -6.578 1.00 58.55 87 ILE B C 1
ATOM 1771 O O . ILE B 1 87 ? -24.131 31.656 -7.196 1.00 59.30 87 ILE B O 1
ATOM 1776 N N . LYS B 1 88 ? -21.950 31.653 -6.647 1.00 63.03 88 LYS B N 1
ATOM 1777 C CA . LYS B 1 88 ? -21.650 30.478 -7.456 1.00 63.56 88 LYS B CA 1
ATOM 1778 C C . LYS B 1 88 ? -22.484 29.307 -6.941 1.00 61.62 88 LYS B C 1
ATOM 1779 O O . LYS B 1 88 ? -23.242 28.683 -7.679 1.00 60.03 88 LYS B O 1
ATOM 1785 N N . ASP B 1 89 ? -22.339 29.021 -5.657 1.00 61.78 89 ASP B N 1
ATOM 1786 C CA . ASP B 1 89 ? -23.074 27.937 -5.030 1.00 64.04 89 ASP B CA 1
ATOM 1787 C C . ASP B 1 89 ? -24.562 28.248 -5.011 1.00 69.80 89 ASP B C 1
ATOM 1788 O O . ASP B 1 89 ? -25.398 27.376 -5.256 1.00 72.32 89 ASP B O 1
ATOM 1793 N N . ARG B 1 90 ? -24.881 29.508 -4.741 1.00 82.20 90 ARG B N 1
ATOM 1794 C CA . ARG B 1 90 ? -26.260 29.963 -4.662 1.00 90.04 90 ARG B CA 1
ATOM 1795 C C . ARG B 1 90 ? -27.168 29.384 -5.737 1.00 92.69 90 ARG B C 1
ATOM 1796 O O . ARG B 1 90 ? -26.756 29.151 -6.879 1.00 95.27 90 ARG B O 1
ATOM 1804 N N . THR B 1 91 ? -28.412 29.143 -5.343 1.00 98.69 91 THR B N 1
ATOM 1805 C CA . THR B 1 91 ? -29.429 28.638 -6.248 1.00 105.98 91 THR B CA 1
ATOM 1806 C C . THR B 1 91 ? -30.591 29.598 -6.083 1.00 105.62 91 THR B C 1
ATOM 1807 O O . THR B 1 91 ? -31.205 30.017 -7.067 1.00 110.70 91 THR B O 1
ATOM 1811 N N . TRP B 1 92 ? -30.882 29.951 -4.830 1.00 107.73 92 TRP B N 1
ATOM 1812 C CA . TRP B 1 92 ? -31.957 30.892 -4.556 1.00 106.30 92 TRP B CA 1
ATOM 1813 C C . TRP B 1 92 ? -31.433 32.274 -4.945 1.00 106.09 92 TRP B C 1
ATOM 1814 O O . TRP B 1 92 ? -30.564 32.839 -4.283 1.00 108.74 92 TRP B O 1
ATOM 1825 N N . ASP B 1 93 ? -31.944 32.766 -6.070 1.00 104.15 93 ASP B N 1
ATOM 1826 C CA . ASP B 1 93 ? -31.598 34.063 -6.648 1.00 107.07 93 ASP B CA 1
ATOM 1827 C C . ASP B 1 93 ? -30.880 35.040 -5.716 1.00 102.68 93 ASP B C 1
ATOM 1828 O O . ASP B 1 93 ? -29.747 34.797 -5.310 1.00 106.27 93 ASP B O 1
ATOM 1833 N N . ASP B 1 94 ? -31.535 36.155 -5.404 1.00 87.89 94 ASP B N 1
ATOM 1834 C CA . ASP B 1 94 ? -30.971 37.174 -4.519 1.00 69.89 94 ASP B CA 1
ATOM 1835 C C . ASP B 1 94 ? -32.147 37.940 -3.933 1.00 61.80 94 ASP B C 1
ATOM 1836 O O . ASP B 1 94 ? -32.920 38.543 -4.678 1.00 54.40 94 ASP B O 1
ATOM 1841 N N . TYR B 1 95 ? -32.290 37.899 -2.607 1.00 47.62 95 TYR B N 1
ATOM 1842 C CA . TYR B 1 95 ? -33.402 38.566 -1.934 1.00 42.90 95 TYR B CA 1
ATOM 1843 C C . TYR B 1 95 ? -33.613 39.932 -2.558 1.00 43.38 95 TYR B C 1
ATOM 1844 O O . TYR B 1 95 ? -32.731 40.781 -2.529 1.00 44.19 95 TYR B O 1
ATOM 1853 N N . SER B 1 96 ? -34.798 40.145 -3.109 1.00 44.95 96 SER B N 1
ATOM 1854 C CA . SER B 1 96 ? -35.086 41.393 -3.788 1.00 47.67 96 SER B CA 1
ATOM 1855 C C . SER B 1 96 ? -36.100 42.331 -3.149 1.00 47.99 96 SER B C 1
ATOM 1856 O O . SER B 1 96 ? -36.525 43.298 -3.783 1.00 47.32 96 SER B O 1
ATOM 1859 N N . VAL B 1 97 ? -36.500 42.063 -1.909 1.00 45.96 97 VAL B N 1
ATOM 1860 C CA . VAL B 1 97 ? -37.445 42.954 -1.243 1.00 43.07 97 VAL B CA 1
ATOM 1861 C C . VAL B 1 97 ? -36.598 43.948 -0.465 1.00 46.13 97 VAL B C 1
ATOM 1862 O O . VAL B 1 97 ? -35.708 43.540 0.285 1.00 41.92 97 VAL B O 1
ATOM 1866 N N . GLU B 1 98 ? -36.868 45.239 -0.636 1.00 47.94 98 GLU B N 1
ATOM 1867 C CA . GLU B 1 98 ? -36.094 46.263 0.059 1.00 50.38 98 GLU B CA 1
ATOM 1868 C C . GLU B 1 98 ? -36.872 46.935 1.175 1.00 51.85 98 GLU B C 1
ATOM 1869 O O . GLU B 1 98 ? -37.498 46.256 1.981 1.00 46.17 98 GLU B O 1
ATOM 1875 N N . ARG B 1 99 ? -36.815 48.259 1.244 1.00 53.97 99 ARG B N 1
ATOM 1876 C CA . ARG B 1 99 ? -37.555 48.990 2.275 1.00 54.50 99 ARG B CA 1
ATOM 1877 C C . ARG B 1 99 ? -38.985 48.447 2.142 1.00 54.81 99 ARG B C 1
ATOM 1878 O O . ARG B 1 99 ? -39.575 48.533 1.066 1.00 49.88 99 ARG B O 1
ATOM 1886 N N . ASP B 1 100 ? -39.549 47.874 3.196 1.00 54.67 100 ASP B N 1
ATOM 1887 C CA . ASP B 1 100 ? -40.897 47.338 3.064 1.00 53.89 100 ASP B CA 1
ATOM 1888 C C . ASP B 1 100 ? -41.491 46.936 4.403 1.00 52.91 100 ASP B C 1
ATOM 1889 O O . ASP B 1 100 ? -40.840 47.045 5.436 1.00 47.52 100 ASP B O 1
ATOM 1894 N N . THR B 1 101 ? -42.734 46.472 4.381 1.00 50.71 101 THR B N 1
ATOM 1895 C CA . THR B 1 101 ? -43.434 46.080 5.599 1.00 45.32 101 THR B CA 1
ATOM 1896 C C . THR B 1 101 ? -43.103 44.670 6.075 1.00 43.96 101 THR B C 1
ATOM 1897 O O . THR B 1 101 ? -42.405 43.908 5.393 1.00 39.79 101 THR B O 1
ATOM 1901 N N . VAL B 1 102 ? -43.628 44.343 7.253 1.00 41.89 102 VAL B N 1
ATOM 1902 C CA . VAL B 1 102 ? -43.440 43.046 7.877 1.00 41.53 102 VAL B CA 1
ATOM 1903 C C . VAL B 1 102 ? -44.112 41.938 7.071 1.00 46.36 102 VAL B C 1
ATOM 1904 O O . VAL B 1 102 ? -43.587 40.823 6.980 1.00 47.32 102 VAL B O 1
ATOM 1908 N N . GLN B 1 103 ? -45.264 42.244 6.484 1.00 54.67 103 GLN B N 1
ATOM 1909 C CA . GLN B 1 103 ? -45.997 41.256 5.704 1.00 61.42 103 GLN B CA 1
ATOM 1910 C C . GLN B 1 103 ? -45.173 40.789 4.508 1.00 58.45 103 GLN B C 1
ATOM 1911 O O . GLN B 1 103 ? -44.997 39.592 4.293 1.00 58.52 103 GLN B O 1
ATOM 1917 N N . ALA B 1 104 ? -44.666 41.749 3.741 1.00 51.23 104 ALA B N 1
ATOM 1918 C CA . ALA B 1 104 ? -43.869 41.471 2.553 1.00 43.19 104 ALA B CA 1
ATOM 1919 C C . ALA B 1 104 ? -42.581 40.724 2.859 1.00 40.22 104 ALA B C 1
ATOM 1920 O O . ALA B 1 104 ? -42.283 39.701 2.233 1.00 36.52 104 ALA B O 1
ATOM 1922 N N . HIS B 1 105 ? -41.812 41.233 3.815 1.00 35.62 105 HIS B N 1
ATOM 1923 C CA . HIS B 1 105 ? -40.563 40.574 4.163 1.00 34.63 105 HIS B CA 1
ATOM 1924 C C . HIS B 1 105 ? -40.784 39.192 4.762 1.00 35.27 105 HIS B C 1
ATOM 1925 O O . HIS B 1 105 ? -40.031 38.257 4.468 1.00 34.52 105 HIS B O 1
ATOM 1932 N N . LEU B 1 106 ? -41.809 39.033 5.587 1.00 33.52 106 LEU B N 1
ATOM 1933 C CA . LEU B 1 106 ? -42.022 37.719 6.175 1.00 33.69 106 LEU B CA 1
ATOM 1934 C C . LEU B 1 106 ? -42.431 36.685 5.135 1.00 32.85 106 LEU B C 1
ATOM 1935 O O . LEU B 1 106 ? -41.946 35.554 5.153 1.00 34.14 106 LEU B O 1
ATOM 1940 N N . ALA B 1 107 ? -43.292 37.086 4.209 1.00 32.15 107 ALA B N 1
ATOM 1941 C CA . ALA B 1 107 ? -43.746 36.192 3.154 1.00 31.61 107 ALA B CA 1
ATOM 1942 C C . ALA B 1 107 ? -42.540 35.735 2.341 1.00 31.02 107 ALA B C 1
ATOM 1943 O O . ALA B 1 107 ? -42.396 34.541 2.039 1.00 31.22 107 ALA B O 1
ATOM 1945 N N . ALA B 1 108 ? -41.674 36.693 2.000 1.00 28.57 108 ALA B N 1
ATOM 1946 C CA . ALA B 1 108 ? -40.466 36.416 1.225 1.00 27.25 108 ALA B CA 1
ATOM 1947 C C . ALA B 1 108 ? -39.539 35.483 2.001 1.00 28.10 108 ALA B C 1
ATOM 1948 O O . ALA B 1 108 ? -39.007 34.530 1.431 1.00 26.84 108 ALA B O 1
ATOM 1950 N N . LEU B 1 109 ? -39.357 35.758 3.297 1.00 29.41 109 LEU B N 1
ATOM 1951 C CA . LEU B 1 109 ? -38.487 34.941 4.155 1.00 32.93 109 LEU B CA 1
ATOM 1952 C C . LEU B 1 109 ? -39.012 33.525 4.333 1.00 35.12 109 LEU B C 1
ATOM 1953 O O . LEU B 1 109 ? -38.230 32.573 4.410 1.00 33.81 109 LEU B O 1
ATOM 1958 N N . ASP B 1 110 ? -40.332 33.392 4.423 1.00 35.21 110 ASP B N 1
ATOM 1959 C CA . ASP B 1 110 ? -40.947 32.078 4.557 1.00 34.43 110 ASP B CA 1
ATOM 1960 C C . ASP B 1 110 ? -40.506 31.266 3.332 1.00 34.01 110 ASP B C 1
ATOM 1961 O O . ASP B 1 110 ? -40.125 30.087 3.439 1.00 30.06 110 ASP B O 1
ATOM 1966 N N . LEU B 1 111 ? -40.569 31.915 2.170 1.00 32.90 111 LEU B N 1
ATOM 1967 C CA . LEU B 1 111 ? -40.182 31.296 0.906 1.00 33.01 111 LEU B CA 1
ATOM 1968 C C . LEU B 1 111 ? -38.714 30.889 0.956 1.00 32.77 111 LEU B C 1
ATOM 1969 O O . LEU B 1 111 ? -38.363 29.764 0.595 1.00 32.47 111 LEU B O 1
ATOM 1974 N N . VAL B 1 112 ? -37.861 31.811 1.398 1.00 31.70 112 VAL B N 1
ATOM 1975 C CA . VAL B 1 112 ? -36.435 31.530 1.505 1.00 29.63 112 VAL B CA 1
ATOM 1976 C C . VAL B 1 112 ? -36.209 30.265 2.350 1.00 29.74 112 VAL B C 1
ATOM 1977 O O . VAL B 1 112 ? -35.455 29.375 1.950 1.00 30.79 112 VAL B O 1
ATOM 1981 N N . TYR B 1 113 ? -36.879 30.176 3.499 1.00 28.20 113 TYR B N 1
ATOM 1982 C CA . TYR B 1 113 ? -36.740 29.019 4.368 1.00 28.57 113 TYR B CA 1
ATOM 1983 C C . TYR B 1 113 ? -37.270 27.710 3.783 1.00 29.34 113 TYR B C 1
ATOM 1984 O O . TYR B 1 113 ? -36.792 26.632 4.150 1.00 30.74 113 TYR B O 1
ATOM 1993 N N . ASN B 1 114 ? -38.258 27.775 2.896 1.00 29.84 114 ASN B N 1
ATOM 1994 C CA . ASN B 1 114 ? -38.762 26.540 2.301 1.00 30.21 114 ASN B CA 1
ATOM 1995 C C . ASN B 1 114 ? -37.568 25.893 1.591 1.00 30.21 114 ASN B C 1
ATOM 1996 O O . ASN B 1 114 ? -37.313 24.694 1.744 1.00 27.45 114 ASN B O 1
ATOM 2001 N N . GLY B 1 115 ? -36.824 26.700 0.837 1.00 29.99 115 GLY B N 1
ATOM 2002 C CA . GLY B 1 115 ? -35.671 26.174 0.133 1.00 30.58 115 GLY B CA 1
ATOM 2003 C C . GLY B 1 115 ? -34.610 25.647 1.085 1.00 31.51 115 GLY B C 1
ATOM 2004 O O . GLY B 1 115 ? -34.091 24.535 0.902 1.00 29.69 115 GLY B O 1
ATOM 2005 N N . VAL B 1 116 ? -34.295 26.453 2.101 1.00 32.56 116 VAL B N 1
ATOM 2006 C CA . VAL B 1 116 ? -33.280 26.115 3.103 1.00 33.72 116 VAL B CA 1
ATOM 2007 C C . VAL B 1 116 ? -33.602 24.818 3.840 1.00 32.29 116 VAL B C 1
ATOM 2008 O O . VAL B 1 116 ? -32.752 23.937 3.970 1.00 32.83 116 VAL B O 1
ATOM 2012 N N . ILE B 1 117 ? -34.839 24.700 4.307 1.00 31.39 117 ILE B N 1
ATOM 2013 C CA . ILE B 1 117 ? -35.253 23.510 5.031 1.00 32.65 117 ILE B CA 1
ATOM 2014 C C . ILE B 1 117 ? -35.292 22.306 4.122 1.00 37.36 117 ILE B C 1
ATOM 2015 O O . ILE B 1 117 ? -34.790 21.239 4.488 1.00 34.62 117 ILE B O 1
ATOM 2020 N N . GLU B 1 118 ? -35.887 22.462 2.943 1.00 41.10 118 GLU B N 1
ATOM 2021 C CA . GLU B 1 118 ? -35.956 21.350 2.004 1.00 43.04 118 GLU B CA 1
ATOM 2022 C C . GLU B 1 118 ? -34.542 20.881 1.643 1.00 40.56 118 GLU B C 1
ATOM 2023 O O . GLU B 1 118 ? -34.260 19.676 1.623 1.00 36.10 118 GLU B O 1
ATO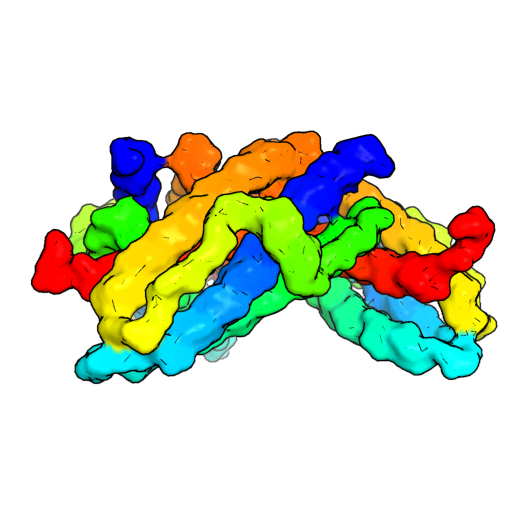M 2029 N N . ASP B 1 119 ? -33.653 21.830 1.367 1.00 36.22 119 ASP B N 1
ATOM 2030 C CA . ASP B 1 119 ? -32.278 21.489 1.029 1.00 34.16 119 ASP B CA 1
ATOM 2031 C C . ASP B 1 119 ? -31.565 20.799 2.183 1.00 32.85 119 ASP B C 1
ATOM 2032 O O . ASP B 1 119 ? -30.724 19.918 1.969 1.00 34.34 119 ASP B O 1
ATOM 2037 N N . THR B 1 120 ? -31.885 21.202 3.408 1.00 32.53 120 THR B N 1
ATOM 2038 C CA . THR B 1 120 ? -31.243 20.601 4.568 1.00 32.74 120 THR B CA 1
ATOM 2039 C C . THR B 1 120 ? -31.729 19.169 4.777 1.00 35.10 120 THR B C 1
ATOM 2040 O O . THR B 1 120 ? -30.949 18.287 5.144 1.00 32.23 120 THR B O 1
ATOM 2044 N N . ARG B 1 121 ? -33.013 18.936 4.534 1.00 40.45 121 ARG B N 1
ATOM 2045 C CA . ARG B 1 121 ? -33.570 17.598 4.677 1.00 45.09 121 ARG B CA 1
ATOM 2046 C C . ARG B 1 121 ? -32.881 16.611 3.730 1.00 47.73 121 ARG B C 1
ATOM 2047 O O . ARG B 1 121 ? -32.499 15.513 4.142 1.00 41.92 121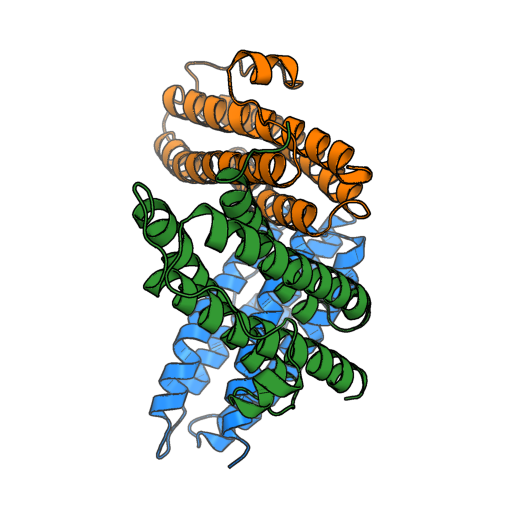 ARG B O 1
ATOM 2055 N N . LYS B 1 122 ? -32.714 17.009 2.469 1.00 52.03 122 LYS B N 1
ATOM 2056 C CA . LYS B 1 122 ? -32.064 16.151 1.473 1.00 53.62 122 LYS B CA 1
ATOM 2057 C C . LYS B 1 122 ? -30.668 15.735 1.942 1.00 52.89 122 LYS B C 1
ATOM 2058 O O . LYS B 1 122 ? -30.343 14.550 1.971 1.00 52.42 122 LYS B O 1
ATOM 2064 N N . SER B 1 123 ? -29.856 16.724 2.309 1.00 50.45 123 SER B N 1
ATOM 2065 C CA . SER B 1 123 ? -28.497 16.478 2.778 1.00 44.07 123 SER B CA 1
ATOM 2066 C C . SER B 1 123 ? -28.468 15.540 3.960 1.00 38.64 123 SER B C 1
ATOM 2067 O O . SER B 1 123 ? -27.617 14.632 4.009 1.00 37.70 123 SER B O 1
ATOM 2070 N N . ILE B 1 124 ? -29.369 15.735 4.919 1.00 33.89 124 ILE B N 1
ATOM 2071 C CA . ILE B 1 124 ? -29.421 14.853 6.071 1.00 35.36 124 ILE B CA 1
ATOM 2072 C C . ILE B 1 124 ? -29.667 13.433 5.567 1.00 35.02 124 ILE B C 1
ATOM 2073 O O . ILE B 1 124 ? -29.033 12.474 6.023 1.00 33.16 124 ILE B O 1
ATOM 2078 N N . GLU B 1 125 ? -30.586 13.320 4.615 1.00 32.38 125 GLU B N 1
ATOM 2079 C CA . GLU B 1 125 ? -30.932 12.081 3.954 1.00 33.19 125 GLU B CA 1
ATOM 2080 C C . GLU B 1 125 ? -29.707 11.491 3.206 1.00 36.11 125 GLU B C 1
ATOM 2081 O O . GLU B 1 125 ? -29.434 10.309 3.302 1.00 32.44 125 GLU B O 1
ATOM 2087 N N . LYS B 1 126 ? -28.951 12.336 2.513 1.00 39.74 126 LYS B N 1
ATOM 2088 C CA . LYS B 1 126 ? -27.781 11.925 1.740 1.00 43.44 126 LYS B CA 1
ATOM 2089 C C . LYS B 1 126 ? -26.569 11.580 2.609 1.00 43.33 126 LYS B C 1
ATOM 2090 O O . LYS B 1 126 ? -25.713 10.802 2.186 1.00 42.66 126 LYS B O 1
ATOM 2096 N N . LEU B 1 127 ? -26.514 12.142 3.821 1.00 42.87 127 LEU B N 1
ATOM 2097 C CA . LEU B 1 127 ? -25.383 11.870 4.712 1.00 41.86 127 LEU B CA 1
ATOM 2098 C C . LEU B 1 127 ? -25.543 10.608 5.568 1.00 43.18 127 LEU B C 1
ATOM 2099 O O . LEU B 1 127 ? -24.612 10.178 6.269 1.00 41.93 127 LEU B O 1
ATOM 2104 N N . GLU B 1 128 ? -26.736 10.032 5.510 1.00 46.28 128 GLU B N 1
ATOM 2105 C CA . GLU B 1 128 ? -27.075 8.831 6.265 1.00 49.20 128 GLU B CA 1
ATOM 2106 C C . GLU B 1 128 ? -26.034 7.717 6.114 1.00 51.01 128 GLU B C 1
ATOM 2107 O O . GLU B 1 128 ? -25.718 7.022 7.077 1.00 44.69 128 GLU B O 1
ATOM 2113 N N . ASP B 1 129 ? -25.489 7.552 4.915 1.00 52.88 129 ASP B N 1
ATOM 2114 C CA . ASP B 1 129 ? -24.510 6.497 4.710 1.00 53.51 129 ASP B CA 1
ATOM 2115 C C . ASP B 1 129 ? -23.130 7.015 4.324 1.00 51.05 129 ASP B C 1
ATOM 2116 O O . ASP B 1 129 ? -22.324 6.290 3.739 1.00 46.51 129 ASP B O 1
ATOM 2121 N N . LEU B 1 130 ? -22.860 8.271 4.665 1.00 48.62 130 LEU B N 1
ATOM 2122 C CA . LEU B 1 130 ? -21.578 8.886 4.354 1.00 44.73 130 LEU B CA 1
ATOM 2123 C C . LEU B 1 130 ? -20.847 9.335 5.605 1.00 43.34 130 LEU B C 1
ATOM 2124 O O . LEU B 1 130 ? -19.667 9.039 5.784 1.00 40.79 130 LEU B O 1
ATOM 2129 N N . ASP B 1 131 ? -21.558 10.048 6.473 1.00 42.31 131 ASP B N 1
ATOM 2130 C CA . ASP B 1 131 ? -20.966 10.576 7.701 1.00 39.83 131 ASP B CA 1
ATOM 2131 C C . ASP B 1 131 ? -22.050 10.902 8.730 1.00 38.76 131 ASP B C 1
ATOM 2132 O O . ASP B 1 131 ? -22.761 11.911 8.602 1.00 35.80 131 ASP B O 1
ATOM 2137 N N . LEU B 1 132 ? -22.178 10.054 9.744 1.00 35.55 132 LEU B N 1
ATOM 2138 C CA . LEU B 1 132 ? -23.173 10.293 10.781 1.00 37.30 132 LEU B CA 1
ATOM 2139 C C . LEU B 1 132 ? -22.926 11.604 11.530 1.00 36.53 132 LEU B C 1
ATOM 2140 O O . LEU B 1 132 ? -23.872 12.320 11.851 1.00 36.54 132 LEU B O 1
ATOM 2145 N N . VAL B 1 133 ? -21.661 11.907 11.817 1.00 36.43 133 VAL B N 1
ATOM 2146 C CA . VAL B 1 133 ? -21.311 13.128 12.543 1.00 36.35 133 VAL B CA 1
ATOM 2147 C C . VAL B 1 133 ? -21.776 14.377 11.802 1.00 34.72 133 VAL B C 1
ATOM 2148 O O . VAL B 1 133 ? -22.499 15.209 12.352 1.00 34.09 133 VAL B O 1
ATOM 2152 N N . SER B 1 134 ? -21.357 14.503 10.551 1.00 33.84 134 SER B N 1
ATOM 2153 C CA . SER B 1 134 ? -21.759 15.636 9.736 1.00 33.57 134 SER B CA 1
ATOM 2154 C C . SER B 1 134 ? -23.280 15.695 9.621 1.00 33.04 134 SER B C 1
ATOM 2155 O O . SER B 1 134 ? -23.846 16.776 9.520 1.00 32.62 134 SER B O 1
ATOM 2158 N N . GLN B 1 135 ? -23.938 14.534 9.629 1.00 34.31 135 GLN B N 1
ATOM 2159 C CA . GLN B 1 135 ? -25.394 14.504 9.534 1.00 33.97 135 GLN B CA 1
ATOM 2160 C C . GLN B 1 135 ? -26.028 15.052 10.807 1.00 33.22 135 GLN B C 1
ATOM 2161 O O . GLN B 1 135 ? -27.009 15.798 10.768 1.00 33.28 135 GLN B O 1
ATOM 2167 N N . ASP B 1 136 ? -25.475 14.653 11.944 1.00 33.35 136 ASP B N 1
ATOM 2168 C CA . ASP B 1 136 ? -25.985 15.096 13.229 1.00 33.64 136 ASP B CA 1
ATOM 2169 C C . ASP B 1 136 ? -25.875 16.612 13.294 1.00 33.34 136 ASP B C 1
ATOM 2170 O O . ASP B 1 136 ? -26.718 17.288 13.879 1.00 32.85 136 ASP B O 1
ATOM 2175 N N . LEU B 1 137 ? -24.827 17.133 12.671 1.00 31.92 137 LEU B N 1
ATOM 2176 C CA . LEU B 1 137 ? -24.590 18.562 12.626 1.00 30.98 137 LEU B CA 1
ATOM 2177 C C . LEU B 1 137 ? -25.769 19.202 11.906 1.00 31.34 137 LEU B C 1
ATOM 2178 O O . LEU B 1 137 ? -26.353 20.178 12.388 1.00 29.09 137 LEU B O 1
ATOM 2183 N N . LEU B 1 138 ? -26.131 18.646 10.752 1.00 29.42 138 LEU B N 1
ATOM 2184 C CA . LEU B 1 138 ? -27.241 19.206 9.994 1.00 28.62 138 LEU B CA 1
ATOM 2185 C C . LEU B 1 138 ? -28.604 18.989 10.692 1.00 27.79 138 LEU B C 1
ATOM 2186 O O . LEU B 1 138 ? -29.491 19.854 10.624 1.00 25.61 138 LEU B O 1
ATOM 2191 N N . ILE B 1 139 ? -28.768 17.846 11.363 1.00 32.18 139 ILE B N 1
ATOM 2192 C CA . ILE B 1 139 ? -30.015 17.570 12.067 1.00 35.76 139 ILE B CA 1
ATOM 2193 C C . ILE B 1 139 ? -30.229 18.587 13.189 1.00 34.45 139 ILE B C 1
ATOM 2194 O O . ILE B 1 139 ? -31.362 18.954 13.488 1.00 39.97 139 ILE B O 1
ATOM 2199 N N . ALA B 1 140 ? -29.143 19.044 13.807 1.00 35.19 140 ALA B N 1
ATOM 2200 C CA . ALA B 1 140 ? -29.254 20.017 14.893 1.00 36.81 140 ALA B CA 1
ATOM 2201 C C . ALA B 1 140 ? -29.680 21.376 14.361 1.00 36.89 140 ALA B C 1
ATOM 2202 O O . ALA B 1 140 ? -30.446 22.096 14.999 1.00 36.19 140 ALA B O 1
ATOM 2204 N N . HIS B 1 141 ? -29.175 21.717 13.185 1.00 34.19 141 HIS B N 1
ATOM 2205 C CA . HIS B 1 141 ? -29.485 22.985 12.536 1.00 32.78 141 HIS B CA 1
ATOM 2206 C C . HIS B 1 141 ? -30.928 23.054 12.051 1.00 32.07 141 HIS B C 1
ATOM 2207 O O . HIS B 1 141 ? -31.576 24.116 12.119 1.00 31.44 141 HIS B O 1
ATOM 2214 N N . ALA B 1 142 ? -31.408 21.922 11.541 1.00 32.14 142 ALA B N 1
ATOM 2215 C CA . ALA B 1 142 ? -32.751 21.814 11.009 1.00 30.83 142 ALA B CA 1
ATOM 2216 C C . ALA B 1 142 ? -33.788 22.157 12.063 1.00 31.91 142 ALA B C 1
ATOM 2217 O O . ALA B 1 142 ? -34.821 22.744 11.748 1.00 34.23 142 ALA B O 1
ATOM 2219 N N . GLY B 1 143 ? -33.513 21.794 13.314 1.00 35.19 143 GLY B N 1
ATOM 2220 C CA . GLY B 1 143 ? -34.442 22.094 14.392 1.00 37.17 143 GLY B CA 1
ATOM 2221 C C . GLY B 1 143 ? -34.701 23.587 14.532 1.00 38.22 143 GLY B C 1
ATOM 2222 O O . GLY B 1 143 ? -35.853 24.025 14.626 1.00 38.55 143 GLY B O 1
ATOM 2223 N N . GLU B 1 144 ? -33.629 24.375 14.541 1.00 37.72 144 GLU B N 1
ATOM 2224 C CA . GLU B 1 144 ? -33.749 25.821 14.667 1.00 36.99 144 GLU B CA 1
ATOM 2225 C C . GLU B 1 144 ? -34.244 26.454 13.372 1.00 36.03 144 GLU B C 1
ATOM 2226 O O . GLU B 1 144 ? -35.099 27.332 13.407 1.00 35.24 144 GLU B O 1
ATOM 2232 N N . LEU B 1 145 ? -33.722 26.003 12.230 1.00 34.40 145 LEU B N 1
ATOM 2233 C CA . LEU B 1 145 ? -34.168 26.520 10.936 1.00 31.94 145 LEU B CA 1
ATOM 2234 C C . LEU B 1 145 ? -35.675 26.382 10.791 1.00 32.72 145 LEU B C 1
ATOM 2235 O O . LEU B 1 145 ? -36.345 27.299 10.335 1.00 33.54 145 LEU B O 1
ATOM 2240 N N . GLU B 1 146 ? -36.207 25.229 11.173 1.00 35.13 146 GLU B N 1
ATOM 2241 C CA . GLU B 1 146 ? -37.641 24.992 11.071 1.00 36.87 146 GLU B CA 1
ATOM 2242 C C . GLU B 1 146 ? -38.455 25.749 12.110 1.00 36.98 146 GLU B C 1
ATOM 2243 O O . GLU B 1 146 ? -39.547 26.232 11.816 1.00 37.31 146 GLU B O 1
ATOM 2249 N N . LYS B 1 147 ? -37.932 25.845 13.328 1.00 38.14 147 LYS B N 1
ATOM 2250 C CA . LYS B 1 147 ? -38.630 26.581 14.365 1.00 38.19 147 LYS B CA 1
ATOM 2251 C C . LYS B 1 147 ? -38.739 28.042 13.929 1.00 37.36 147 LYS B C 1
ATOM 2252 O O . LYS B 1 147 ? -39.791 28.663 14.048 1.00 40.91 147 LYS B O 1
ATOM 2258 N N . PHE B 1 148 ? -37.647 28.591 13.419 1.00 34.74 148 PHE B N 1
ATOM 2259 C CA . PHE B 1 148 ? -37.649 29.976 12.980 1.00 34.53 148 PHE B CA 1
ATOM 2260 C C . PHE B 1 148 ? -38.704 30.256 11.908 1.00 34.98 148 PHE B C 1
ATOM 2261 O O . PHE B 1 148 ? -39.394 31.280 11.963 1.00 33.63 148 PHE B O 1
ATOM 2269 N N . GLN B 1 149 ? -38.809 29.354 10.930 1.00 36.32 149 GLN B N 1
ATOM 2270 C CA . GLN B 1 149 ? -39.769 29.505 9.842 1.00 37.94 149 GLN B CA 1
ATOM 2271 C C . GLN B 1 149 ? -41.164 29.566 10.432 1.00 40.50 149 GLN B C 1
ATOM 2272 O O . GLN B 1 149 ? -42.028 30.291 9.945 1.00 38.00 149 GLN B O 1
ATOM 2278 N N . TRP B 1 150 ? -41.390 28.794 11.484 1.00 42.22 150 TRP B N 1
ATOM 2279 C CA . TRP B 1 150 ? -42.695 28.812 12.114 1.00 42.51 150 TRP B CA 1
ATOM 2280 C C . TRP B 1 150 ? -42.999 30.178 12.729 1.00 41.73 150 TRP B C 1
ATOM 2281 O O . TRP B 1 150 ? -44.126 30.669 12.619 1.00 38.07 150 TRP B O 1
ATOM 2292 N N . PHE B 1 151 ? -42.016 30.793 13.381 1.00 39.66 151 PHE B N 1
ATOM 2293 C CA . PHE B 1 151 ? -42.251 32.109 13.975 1.00 39.80 151 PHE B CA 1
ATOM 2294 C C . PHE B 1 151 ? -42.603 33.072 12.862 1.00 37.51 151 PHE B C 1
ATOM 2295 O O . PHE B 1 151 ? -43.448 33.945 13.027 1.00 36.60 151 PHE B O 1
ATOM 2303 N N . VAL B 1 152 ? -41.948 32.899 11.720 1.00 34.87 152 VAL B N 1
ATOM 2304 C CA . VAL B 1 152 ? -42.203 33.743 10.560 1.00 32.38 152 VAL B CA 1
ATOM 2305 C C . VAL B 1 152 ? -43.643 33.529 10.098 1.00 32.11 152 VAL B C 1
ATOM 2306 O O . VAL B 1 152 ? -44.406 34.486 9.963 1.00 31.81 152 VAL B O 1
ATOM 2310 N N . ARG B 1 153 ? -44.011 32.272 9.866 1.00 32.02 153 ARG B N 1
ATOM 2311 C CA . ARG B 1 153 ? -45.361 31.924 9.420 1.00 32.46 153 ARG B CA 1
ATOM 2312 C C . ARG B 1 153 ? -46.428 32.406 10.402 1.00 33.31 153 ARG B C 1
ATOM 2313 O O . ARG B 1 153 ? -47.517 32.831 9.992 1.00 33.04 153 ARG B O 1
ATOM 2321 N N . ALA B 1 154 ? -46.107 32.325 11.695 1.00 33.87 154 ALA B N 1
ATOM 2322 C CA . ALA B 1 154 ? -47.015 32.744 12.757 1.00 33.81 154 ALA B CA 1
ATOM 2323 C C . ALA B 1 154 ? -47.429 34.203 12.622 1.00 36.96 154 ALA B C 1
ATOM 2324 O O . ALA B 1 154 ? -48.511 34.575 13.061 1.00 36.17 154 ALA B O 1
ATOM 2326 N N . HIS B 1 155 ? -46.576 35.036 12.032 1.00 41.34 155 HIS B N 1
ATOM 2327 C CA . HIS B 1 155 ? -46.926 36.448 11.849 1.00 44.70 155 HIS B CA 1
ATOM 2328 C C . HIS B 1 155 ? -47.955 36.612 10.735 1.00 46.37 155 HIS B C 1
ATOM 2329 O O . HIS B 1 155 ? -48.807 37.505 10.780 1.00 46.42 155 HIS B O 1
ATOM 2336 N N . LEU B 1 156 ? -47.842 35.772 9.714 1.00 50.48 156 LEU B N 1
ATOM 2337 C CA . LEU B 1 156 ? -48.733 35.846 8.571 1.00 54.42 156 LEU B CA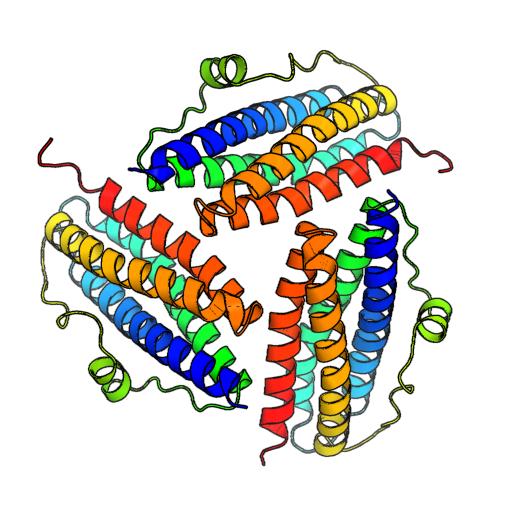 1
ATOM 2338 C C . LEU B 1 156 ? -50.065 35.140 8.822 1.00 60.62 156 LEU B C 1
ATOM 2339 O O . LEU B 1 156 ? -50.798 34.836 7.882 1.00 62.58 156 LEU B O 1
ATOM 2344 N N . GLU B 1 157 ? -50.380 34.876 10.083 1.00 76.77 157 GLU B N 1
ATOM 2345 C CA . GLU B 1 157 ? -51.628 34.204 10.413 1.00 86.92 157 GLU B CA 1
ATOM 2346 C C . GLU B 1 157 ? -52.478 35.065 11.327 1.00 93.86 157 GLU B C 1
ATOM 2347 O O . GLU B 1 157 ? -52.484 34.868 12.537 1.00 103.10 157 GLU B O 1
ATOM 2353 N N . SER B 1 158 ? -53.204 36.014 10.746 1.00 112.35 158 SER B N 1
ATOM 2354 C CA . SER B 1 158 ? -54.047 36.908 11.527 1.00 131.66 158 SER B CA 1
ATOM 2355 C C . SER B 1 158 ? -55.372 36.273 11.937 1.00 136.05 158 SER B C 1
ATOM 2356 O O . SER B 1 158 ? -56.378 36.963 12.093 1.00 158.46 158 SER B O 1
ATOM 2359 N N . ALA B 1 159 ? -55.357 34.954 12.109 1.00 139.94 159 ALA B N 1
ATOM 2360 C CA . ALA B 1 159 ? -56.532 34.186 12.517 1.00 140.49 159 ALA B CA 1
ATOM 2361 C C . ALA B 1 159 ? -56.206 32.699 12.458 1.00 142.77 159 ALA B C 1
ATOM 2362 O O . ALA B 1 159 ? -56.655 31.920 13.299 1.00 148.58 159 ALA B O 1
ATOM 2364 N N . GLY B 1 160 ? -55.419 32.312 11.459 1.00 144.94 160 GLY B N 1
ATOM 2365 C CA . GLY B 1 160 ? -55.044 30.919 11.313 1.00 144.46 160 GLY B CA 1
ATOM 2366 C C . GLY B 1 160 ? -56.230 30.022 11.021 1.00 143.12 160 GLY B C 1
ATOM 2367 O O . GLY B 1 160 ? -56.553 29.175 11.878 1.00 142.35 160 GLY B O 1
ATOM 2368 N N . ASP C 1 11 ? -30.613 -7.441 32.019 1.00 82.88 11 ASP C N 1
ATOM 2369 C CA . ASP C 1 11 ? -30.223 -6.590 30.865 1.00 84.26 11 ASP C CA 1
ATOM 2370 C C . ASP C 1 11 ? -29.005 -7.200 30.177 1.00 84.26 11 ASP C C 1
ATOM 2371 O O . ASP C 1 11 ? -27.909 -7.211 30.740 1.00 80.65 11 ASP C O 1
ATOM 2376 N N . LYS C 1 12 ? -29.206 -7.703 28.960 1.00 86.18 12 LYS C N 1
ATOM 2377 C CA . LYS C 1 12 ? -28.137 -8.331 28.182 1.00 85.96 12 LYS C CA 1
ATOM 2378 C C . LYS C 1 12 ? -27.433 -7.343 27.261 1.00 84.86 12 LYS C C 1
ATOM 2379 O O . LYS C 1 12 ? -26.205 -7.241 27.270 1.00 82.42 12 LYS C O 1
ATOM 2385 N N . LYS C 1 13 ? -28.213 -6.630 26.455 1.00 83.85 13 LYS C N 1
ATOM 2386 C CA . LYS C 1 13 ? -27.657 -5.641 25.539 1.00 82.99 13 LYS C CA 1
ATOM 2387 C C . LYS C 1 13 ? -27.116 -4.482 26.365 1.00 78.61 13 LYS C C 1
ATOM 2388 O O . LYS C 1 13 ? -26.135 -3.838 25.989 1.00 77.51 13 LYS C O 1
ATOM 2394 N N . ALA C 1 14 ? -27.766 -4.228 27.497 1.00 69.78 14 ALA C N 1
ATOM 2395 C CA . ALA C 1 14 ? -27.347 -3.165 28.398 1.00 60.38 14 ALA C CA 1
ATOM 2396 C C . ALA C 1 14 ? -25.958 -3.493 28.937 1.00 55.77 14 ALA C C 1
ATOM 2397 O O . ALA C 1 14 ? -25.159 -2.601 29.190 1.00 52.20 14 ALA C O 1
ATOM 2399 N N . SER C 1 15 ? -25.676 -4.781 29.107 1.00 53.35 15 SER C N 1
ATOM 2400 C CA . SER C 1 15 ? -24.374 -5.226 29.590 1.00 54.49 15 SER C CA 1
ATOM 2401 C C . SER C 1 15 ? -23.312 -4.930 28.521 1.00 55.25 15 SER C C 1
ATOM 2402 O O . SER C 1 15 ? -22.258 -4.381 28.822 1.00 55.96 15 SER C O 1
ATOM 2405 N N . ASP C 1 16 ? -23.604 -5.293 27.274 1.00 57.47 16 ASP C N 1
ATOM 2406 C CA . ASP C 1 16 ? -22.695 -5.045 26.154 1.00 59.53 16 ASP C CA 1
ATOM 2407 C C . ASP C 1 16 ? -22.411 -3.550 26.019 1.00 57.16 16 ASP C C 1
ATOM 2408 O O . ASP C 1 16 ? -21.257 -3.120 25.990 1.00 60.18 16 ASP C O 1
ATOM 2413 N N . VAL C 1 17 ? -23.480 -2.769 25.912 1.00 50.35 17 VAL C N 1
ATOM 2414 C CA . VAL C 1 17 ? -23.371 -1.329 25.780 1.00 44.03 17 VAL C CA 1
ATOM 2415 C C . VAL C 1 17 ? -22.480 -0.762 26.885 1.00 41.50 17 VAL C C 1
ATOM 2416 O O . VAL C 1 17 ? -21.553 0.012 26.617 1.00 39.35 17 VAL C O 1
ATOM 2420 N N . ALA C 1 18 ? -22.758 -1.165 28.121 1.00 35.42 18 ALA C N 1
ATOM 2421 C CA . ALA C 1 18 ? -21.978 -0.706 29.264 1.00 36.03 18 ALA C CA 1
ATOM 2422 C C . ALA C 1 18 ? -20.508 -1.060 29.064 1.00 37.35 18 ALA C C 1
ATOM 2423 O O . ALA C 1 18 ? -19.619 -0.243 29.323 1.00 35.61 18 ALA C O 1
ATOM 2425 N N . ASP C 1 19 ? -20.259 -2.281 28.595 1.00 38.26 19 ASP C N 1
ATOM 2426 C CA . ASP C 1 19 ? -18.899 -2.750 28.350 1.00 37.90 19 ASP C CA 1
ATOM 2427 C C . ASP C 1 19 ? -18.233 -1.820 27.361 1.00 37.77 19 ASP C C 1
ATOM 2428 O O . ASP C 1 19 ? -17.110 -1.371 27.585 1.00 36.24 19 ASP C O 1
ATOM 2433 N N . LEU C 1 20 ? -18.945 -1.530 26.274 1.00 36.20 20 LEU C N 1
ATOM 2434 C CA . LEU C 1 20 ? -18.442 -0.653 25.236 1.00 33.93 20 LEU C CA 1
ATOM 2435 C C . LEU C 1 20 ? -18.076 0.710 25.802 1.00 33.11 20 LEU C C 1
ATOM 2436 O O . LEU C 1 20 ? -17.009 1.242 25.515 1.00 33.14 20 LEU C O 1
ATOM 2441 N N . LEU C 1 21 ? -18.961 1.277 26.612 1.00 32.98 21 LEU C N 1
ATOM 2442 C CA . LEU C 1 21 ? -18.702 2.584 27.202 1.00 31.52 21 LEU C CA 1
ATOM 2443 C C . LEU C 1 21 ? -17.499 2.592 28.127 1.00 31.25 21 LEU C C 1
ATOM 2444 O O . LEU C 1 21 ? -16.767 3.577 28.187 1.00 29.44 21 LEU C O 1
ATOM 2449 N N . GLN C 1 22 ? -17.298 1.494 28.847 1.00 30.67 22 GLN C N 1
ATOM 2450 C CA . GLN C 1 22 ? -16.175 1.410 29.773 1.00 32.32 22 GLN C CA 1
ATOM 2451 C C . GLN C 1 22 ? -14.865 1.577 29.012 1.00 35.34 22 GLN C C 1
ATOM 2452 O O . GLN C 1 22 ? -13.929 2.217 29.501 1.00 30.80 22 GLN C O 1
ATOM 2458 N N . LYS C 1 23 ? -14.790 1.014 27.813 1.00 38.31 23 LYS C N 1
ATOM 2459 C CA . LYS C 1 23 ? -13.568 1.172 27.035 1.00 39.85 23 LYS C CA 1
ATOM 2460 C C . LYS C 1 23 ? -13.407 2.647 26.655 1.00 40.07 23 LYS C C 1
ATOM 2461 O O . LYS C 1 23 ? -12.307 3.201 26.666 1.00 37.70 23 LYS C O 1
ATOM 2467 N N . GLN C 1 24 ? -14.527 3.273 26.317 1.00 39.62 24 GLN C N 1
ATOM 2468 C CA . GLN C 1 24 ? -14.533 4.674 25.941 1.00 37.47 24 GLN C CA 1
ATOM 2469 C C . GLN C 1 24 ? -14.095 5.527 27.132 1.00 36.20 24 GLN C C 1
ATOM 2470 O O . GLN C 1 24 ? -13.321 6.467 26.978 1.00 36.48 24 GLN C O 1
ATOM 2476 N N . LEU C 1 25 ? -14.593 5.181 28.317 1.00 38.87 25 LEU C N 1
ATOM 2477 C CA . LEU C 1 25 ? -14.267 5.914 29.534 1.00 40.86 25 LEU C CA 1
ATOM 2478 C C . LEU C 1 25 ? -12.763 5.930 29.744 1.00 40.62 25 LEU C C 1
ATOM 2479 O O . LEU C 1 25 ? -1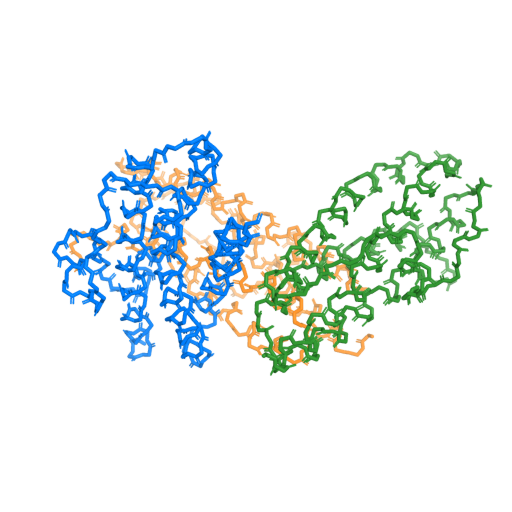2.165 6.993 29.921 1.00 41.07 25 LEU C O 1
ATOM 2484 N N . SER C 1 26 ? -12.158 4.744 29.733 1.00 39.46 26 SER C N 1
ATOM 2485 C CA . SER C 1 26 ? -10.716 4.616 29.924 1.00 38.06 26 SER C CA 1
ATOM 2486 C C . SER C 1 26 ? -9.928 5.361 28.849 1.00 36.08 26 SER C C 1
ATOM 2487 O O . SER C 1 26 ? -8.847 5.883 29.125 1.00 34.66 26 SER C O 1
ATOM 2490 N N . THR C 1 27 ? -10.472 5.413 27.633 1.00 33.54 27 THR C N 1
ATOM 2491 C CA . THR C 1 27 ? -9.830 6.143 26.544 1.00 34.15 27 THR C CA 1
ATOM 2492 C C . THR C 1 27 ? -9.870 7.632 26.908 1.00 34.22 27 THR C C 1
ATOM 2493 O O . THR C 1 27 ? -8.888 8.350 26.721 1.00 37.47 27 THR C O 1
ATOM 2497 N N . TYR C 1 28 ? -11.002 8.090 27.442 1.00 34.14 28 TYR C N 1
ATOM 2498 C CA . TYR C 1 28 ? -11.146 9.492 27.828 1.00 35.93 28 TYR C CA 1
ATOM 2499 C C . TYR C 1 28 ? -10.263 9.884 28.999 1.00 36.48 28 TYR C C 1
ATOM 2500 O O . TYR C 1 28 ? -9.758 11.006 29.046 1.00 36.58 28 TYR C O 1
ATOM 2509 N N . ASN C 1 29 ? -10.086 8.969 29.950 1.00 37.60 29 ASN C N 1
ATOM 2510 C CA . ASN C 1 29 ? -9.257 9.259 31.121 1.00 38.01 29 ASN C CA 1
ATOM 2511 C C . ASN C 1 29 ? -7.801 9.345 30.717 1.00 38.48 29 ASN C C 1
ATOM 2512 O O . ASN C 1 29 ? -7.088 10.258 31.127 1.00 38.01 29 ASN C O 1
ATOM 2517 N N . ASP C 1 30 ? -7.356 8.388 29.913 1.00 39.81 30 ASP C N 1
ATOM 2518 C CA . ASP C 1 30 ? -5.975 8.391 29.466 1.00 41.44 30 ASP C CA 1
ATOM 2519 C C . ASP C 1 30 ? -5.788 9.649 28.634 1.00 40.82 30 ASP C C 1
ATOM 2520 O O . ASP C 1 30 ? -4.738 10.302 28.673 1.00 42.00 30 ASP C O 1
ATOM 2525 N N . LEU C 1 31 ? -6.838 9.996 27.901 1.00 39.88 31 LEU C N 1
ATOM 2526 C CA . LEU C 1 31 ? -6.800 11.159 27.040 1.00 39.65 31 LEU C CA 1
ATOM 2527 C C . LEU C 1 31 ? -6.589 12.489 27.755 1.00 39.64 31 LEU C C 1
ATOM 2528 O O . LEU C 1 31 ? -5.754 13.282 27.326 1.00 37.51 31 LEU C O 1
ATOM 2533 N N . HIS C 1 32 ? -7.322 12.758 28.834 1.00 37.21 32 HIS C N 1
ATOM 2534 C CA . HIS C 1 32 ? -7.126 14.050 29.472 1.00 36.17 32 HIS C CA 1
ATOM 2535 C C . HIS C 1 32 ? -5.886 14.071 30.348 1.00 34.66 32 HIS C C 1
ATOM 2536 O O . HIS C 1 32 ? -5.351 15.134 30.664 1.00 34.58 32 HIS C O 1
ATOM 2543 N N . LEU C 1 33 ? -5.395 12.885 30.696 1.00 35.35 33 LEU C N 1
ATOM 2544 C CA . LEU C 1 33 ? -4.173 12.782 31.485 1.00 36.15 33 LEU C CA 1
ATOM 2545 C C . LEU C 1 33 ? -3.032 13.078 30.523 1.00 35.90 33 LEU C C 1
ATOM 2546 O O . LEU C 1 33 ? -2.123 13.859 30.808 1.00 35.55 33 LEU C O 1
ATOM 2551 N N . THR C 1 34 ? -3.111 12.442 29.364 1.00 35.70 34 THR C N 1
ATOM 2552 C CA . THR C 1 34 ? -2.126 12.618 28.314 1.00 34.34 34 THR C CA 1
ATOM 2553 C C . THR C 1 34 ? -2.157 14.053 27.799 1.00 34.34 34 THR C C 1
ATOM 2554 O O . THR C 1 34 ? -1.110 14.685 27.641 1.00 32.18 34 THR C O 1
ATOM 2558 N N . LEU C 1 35 ? -3.362 14.562 27.550 1.00 33.96 35 LEU C N 1
ATOM 2559 C CA . LEU C 1 35 ? -3.555 15.928 27.055 1.00 33.33 35 LEU C CA 1
ATOM 2560 C C . LEU C 1 35 ? -2.859 16.936 27.973 1.00 33.51 35 LEU C C 1
ATOM 2561 O O . LEU C 1 35 ? -2.187 17.855 27.514 1.00 32.70 35 LEU C O 1
ATOM 2566 N N . LYS C 1 36 ? -3.022 16.738 29.281 1.00 37.74 36 LYS C N 1
ATOM 2567 C CA . LYS C 1 36 ? -2.438 17.615 30.285 1.00 38.23 36 LYS C CA 1
ATOM 2568 C C . LYS C 1 36 ? -0.932 17.405 30.365 1.00 38.05 36 LYS C C 1
ATOM 2569 O O . LYS C 1 36 ? -0.182 18.329 30.679 1.00 38.64 36 LYS C O 1
ATOM 2575 N N . HIS C 1 37 ? -0.499 16.178 30.093 1.00 38.83 37 HIS C N 1
ATOM 2576 C CA . HIS C 1 37 ? 0.920 15.849 30.127 1.00 39.04 37 HIS C CA 1
ATOM 2577 C C . HIS C 1 37 ? 1.660 16.703 29.104 1.00 38.28 37 HIS C C 1
ATOM 2578 O O . HIS C 1 37 ? 2.708 17.292 29.401 1.00 37.66 37 HIS C O 1
ATOM 2585 N N . VAL C 1 38 ? 1.114 16.773 27.891 1.00 36.25 38 VAL C N 1
ATOM 2586 C CA . VAL C 1 38 ? 1.767 17.555 26.864 1.00 35.65 38 VAL C CA 1
ATOM 2587 C C . VAL C 1 38 ? 1.679 19.034 27.196 1.00 35.14 38 VAL C C 1
ATOM 2588 O O . VAL C 1 38 ? 2.655 19.756 27.021 1.00 35.54 38 VAL C O 1
ATOM 2592 N N . HIS C 1 39 ? 0.530 19.487 27.693 1.00 34.77 39 HIS C N 1
ATOM 2593 C CA . HIS C 1 39 ? 0.388 20.896 28.047 1.00 35.46 39 HIS C CA 1
ATOM 2594 C C . HIS C 1 39 ? 1.589 21.327 28.892 1.00 36.17 39 HIS C C 1
ATOM 2595 O O . HIS C 1 39 ? 2.214 22.351 28.611 1.00 38.43 39 HIS C O 1
ATOM 2602 N N . TRP C 1 40 ? 1.937 20.518 29.892 1.00 37.20 40 TRP C N 1
ATOM 2603 C CA . TRP C 1 40 ? 3.048 20.829 30.784 1.00 38.57 40 TRP C CA 1
ATOM 2604 C C . TRP C 1 40 ? 4.411 20.628 30.167 1.00 37.79 40 TRP C C 1
ATOM 2605 O O . TRP C 1 40 ? 5.412 21.053 30.729 1.00 39.40 40 TRP C O 1
ATOM 2616 N N . ASN C 1 41 ? 4.463 19.972 29.019 1.00 36.79 41 ASN C N 1
ATOM 2617 C CA . ASN C 1 41 ? 5.746 19.721 28.395 1.00 36.26 41 ASN C CA 1
ATOM 2618 C C . ASN C 1 41 ? 5.974 20.316 27.025 1.00 37.58 41 ASN C C 1
ATOM 2619 O O . ASN C 1 41 ? 6.990 20.015 26.398 1.00 37.39 41 ASN C O 1
ATOM 2624 N N . VAL C 1 42 ? 5.057 21.141 26.534 1.00 38.47 42 VAL C N 1
ATOM 2625 C CA . VAL C 1 42 ? 5.299 21.715 25.225 1.00 38.94 42 VAL C CA 1
ATOM 2626 C C . VAL C 1 42 ? 6.073 23.005 25.399 1.00 37.86 42 VAL C C 1
ATOM 2627 O O . VAL C 1 42 ? 5.766 23.813 26.273 1.00 41.04 42 VAL C O 1
ATOM 2631 N N . VAL C 1 43 ? 7.088 23.188 24.567 1.00 39.04 43 VAL C N 1
ATOM 2632 C CA . VAL C 1 43 ? 7.893 24.392 24.602 1.00 41.44 43 VAL C CA 1
ATOM 2633 C C . VAL C 1 43 ? 8.161 24.759 23.154 1.00 41.92 43 VAL C C 1
ATOM 2634 O O . VAL C 1 43 ? 7.826 23.998 22.246 1.00 45.89 43 VAL C O 1
ATOM 2638 N N . GLY C 1 44 ? 8.763 25.919 22.935 1.00 44.80 44 GLY C N 1
ATOM 2639 C CA . GLY C 1 44 ? 9.034 26.348 21.576 1.00 46.07 44 GLY C CA 1
ATOM 2640 C C . GLY C 1 44 ? 8.407 27.708 21.368 1.00 46.99 44 GLY C C 1
ATOM 2641 O O . GLY C 1 44 ? 7.587 28.125 22.181 1.00 44.10 44 GLY C O 1
ATOM 2642 N N . PRO C 1 45 ? 8.763 28.421 20.292 1.00 45.88 45 PRO C N 1
ATOM 2643 C CA . PRO C 1 45 ? 8.246 29.752 19.965 1.00 46.63 45 PRO C CA 1
ATOM 2644 C C . PRO C 1 45 ? 6.726 29.908 19.925 1.00 48.97 45 PRO C C 1
ATOM 2645 O O . PRO C 1 45 ? 6.199 30.994 20.175 1.00 45.22 45 PRO C O 1
ATOM 2649 N N . ASN C 1 46 ? 6.014 28.833 19.633 1.00 51.27 46 ASN C N 1
ATOM 2650 C CA . ASN C 1 46 ? 4.565 28.929 19.546 1.00 52.57 46 ASN C CA 1
ATOM 2651 C C . ASN C 1 46 ? 3.815 27.996 20.482 1.00 51.37 46 ASN C C 1
ATOM 2652 O O . ASN C 1 46 ? 2.653 27.677 20.232 1.00 50.37 46 ASN C O 1
ATOM 2657 N N . PHE C 1 47 ? 4.455 27.583 21.570 1.00 50.27 47 PHE C N 1
ATOM 2658 C CA . PHE C 1 47 ? 3.820 26.659 22.510 1.00 49.24 47 PHE C CA 1
ATOM 2659 C C . PHE C 1 47 ? 2.504 27.153 23.125 1.00 48.63 47 PHE C C 1
ATOM 2660 O O . PHE C 1 47 ? 1.594 26.359 23.387 1.00 48.09 47 PHE C O 1
ATOM 2668 N N . ILE C 1 48 ? 2.409 28.458 23.355 1.00 48.84 48 ILE C N 1
ATOM 2669 C CA . ILE C 1 48 ? 1.214 29.046 23.944 1.00 47.74 48 ILE C CA 1
ATOM 2670 C C . ILE C 1 48 ? -0.009 28.863 23.057 1.00 47.49 48 ILE C C 1
ATOM 2671 O O . ILE C 1 48 ? -1.129 28.775 23.548 1.00 47.57 48 ILE C O 1
ATOM 2676 N N . GLY C 1 49 ? 0.195 28.796 21.752 1.00 46.18 49 GLY C N 1
ATOM 2677 C CA . GLY C 1 49 ? -0.941 28.590 20.880 1.00 45.95 49 GLY C CA 1
ATOM 2678 C C . GLY C 1 49 ? -1.501 27.204 21.147 1.00 45.58 49 GLY C C 1
ATOM 2679 O O . GLY C 1 49 ? -2.705 26.964 21.047 1.00 46.40 49 GLY C O 1
ATOM 2680 N N . VAL C 1 50 ? -0.607 26.284 21.490 1.00 43.92 50 VAL C N 1
ATOM 2681 C CA . VAL C 1 50 ? -0.988 24.916 21.783 1.00 43.41 50 VAL C CA 1
ATOM 2682 C C . VAL C 1 50 ? -1.626 24.839 23.170 1.00 44.38 50 VAL C C 1
ATOM 2683 O O . VAL C 1 50 ? -2.500 24.009 23.413 1.00 42.73 50 VAL C O 1
ATOM 2687 N N . HIS C 1 51 ? -1.193 25.709 24.077 1.00 47.58 51 HIS C N 1
ATOM 2688 C CA . HIS C 1 51 ? -1.770 25.732 25.419 1.00 51.83 51 HIS C CA 1
ATOM 2689 C C . HIS C 1 51 ? -3.240 26.066 25.273 1.00 58.46 51 HIS C C 1
ATOM 2690 O O . HIS C 1 51 ? -4.124 25.322 25.704 1.00 55.62 51 HIS C O 1
ATOM 2697 N N . GLU C 1 52 ? -3.483 27.203 24.642 1.00 68.33 52 GLU C N 1
ATOM 2698 C CA . GLU C 1 52 ? -4.825 27.698 24.434 1.00 76.16 52 GLU C CA 1
ATOM 2699 C C . GLU C 1 52 ? -5.688 26.747 23.625 1.00 74.52 52 GLU C C 1
ATOM 2700 O O . GLU C 1 52 ? -6.910 26.872 23.604 1.00 69.92 52 GLU C O 1
ATOM 2706 N N . MET C 1 53 ? -5.051 25.787 22.971 1.00 69.13 53 MET C N 1
ATOM 2707 C CA . MET C 1 53 ? -5.776 24.812 22.169 1.00 59.76 53 MET C CA 1
ATOM 2708 C C . MET C 1 53 ? -6.186 23.608 23.036 1.00 53.23 53 MET C C 1
ATOM 2709 O O . MET C 1 53 ? -7.287 23.056 22.903 1.00 47.72 53 MET C O 1
ATOM 2714 N N . ILE C 1 54 ? -5.296 23.223 23.940 1.00 45.78 54 ILE C N 1
ATOM 2715 C CA . ILE C 1 54 ? -5.526 22.078 24.806 1.00 42.31 54 ILE C CA 1
ATOM 2716 C C . ILE C 1 54 ? -6.469 22.317 25.994 1.00 42.78 54 ILE C C 1
ATOM 2717 O O . ILE C 1 54 ? -7.302 21.469 26.311 1.00 43.63 54 ILE C O 1
ATOM 2722 N N . ASP C 1 55 ? -6.351 23.469 26.639 1.00 47.10 55 ASP C N 1
ATOM 2723 C CA . ASP C 1 55 ? -7.183 23.784 27.799 1.00 50.00 55 ASP C CA 1
ATOM 2724 C C . ASP C 1 55 ? -8.667 23.446 27.677 1.00 48.42 55 ASP C C 1
ATOM 2725 O O . ASP C 1 55 ? -9.223 22.776 28.548 1.00 48.88 55 ASP C O 1
ATOM 2730 N N . PRO C 1 56 ? -9.336 23.920 26.623 1.00 47.34 56 PRO C N 1
ATOM 2731 C CA . PRO C 1 56 ? -10.758 23.593 26.502 1.00 47.25 56 PRO C CA 1
ATOM 2732 C C . PRO C 1 56 ? -11.010 22.133 26.115 1.00 45.93 56 PRO C C 1
ATOM 2733 O O . PRO C 1 56 ? -12.095 21.601 26.361 1.00 45.72 56 PRO C O 1
ATOM 2737 N N . GLN C 1 57 ? -10.012 21.492 25.506 1.00 44.96 57 GLN C N 1
ATOM 2738 C CA . GLN C 1 57 ? -10.147 20.092 25.111 1.00 43.56 57 GLN C CA 1
ATOM 2739 C C . GLN C 1 57 ? -10.078 19.192 26.353 1.00 41.80 57 GLN C C 1
ATOM 2740 O O . GLN C 1 57 ? -10.772 18.178 26.427 1.00 40.24 57 GLN C O 1
ATOM 2746 N N . VAL C 1 58 ? -9.245 19.567 27.323 1.00 40.03 58 VAL C N 1
ATOM 2747 C CA . VAL C 1 58 ? -9.124 18.813 28.570 1.00 44.55 58 VAL C CA 1
ATOM 2748 C C . VAL C 1 58 ? -10.458 18.926 29.316 1.00 46.83 58 VAL C C 1
ATOM 2749 O O . VAL C 1 58 ? -10.958 17.958 29.896 1.00 47.20 58 VAL C O 1
ATOM 2753 N N . GLU C 1 59 ? -11.003 20.134 29.295 1.00 49.40 59 GLU C N 1
ATOM 2754 C CA . GLU C 1 59 ? -12.271 20.461 29.917 1.00 50.12 59 GLU C CA 1
ATOM 2755 C C . GLU C 1 59 ? -13.332 19.538 29.343 1.00 48.05 59 GLU C C 1
ATOM 2756 O O . GLU C 1 59 ? -14.046 18.847 30.069 1.00 43.71 59 GLU C O 1
ATOM 2762 N N . LEU C 1 60 ? -13.420 19.530 28.020 1.00 42.68 60 LEU C N 1
ATOM 2763 C CA . LEU C 1 60 ? -14.398 18.723 27.319 1.00 38.90 60 LEU C CA 1
ATOM 2764 C C . LEU C 1 60 ? -14.256 17.217 27.579 1.00 36.35 60 LEU C C 1
ATOM 2765 O O . LEU C 1 60 ? -15.235 16.530 27.902 1.00 34.31 60 LEU C O 1
ATOM 2770 N N . VAL C 1 61 ? -13.037 16.707 27.440 1.00 32.66 61 VAL C N 1
ATOM 2771 C CA . VAL C 1 61 ? -12.786 15.287 27.641 1.00 31.63 61 VAL C CA 1
ATOM 2772 C C . VAL C 1 61 ? -13.038 14.848 29.081 1.00 32.20 61 VAL C C 1
ATOM 2773 O O . VAL C 1 61 ? -13.535 13.750 29.315 1.00 31.03 61 VAL C O 1
ATOM 2777 N N . ARG C 1 62 ? -12.714 15.695 30.051 1.00 30.69 62 ARG C N 1
ATOM 2778 C CA . ARG C 1 62 ? -12.993 15.349 31.446 1.00 30.72 62 ARG C CA 1
ATOM 2779 C C . ARG C 1 62 ? -14.524 15.263 31.597 1.00 30.90 62 ARG C C 1
ATOM 2780 O O . ARG C 1 62 ? -15.051 14.398 32.317 1.00 29.38 62 ARG C O 1
ATOM 2788 N N . GLY C 1 63 ? -15.221 16.154 30.889 1.00 29.25 63 GLY C N 1
ATOM 2789 C CA . GLY C 1 63 ? -16.669 16.167 30.907 1.00 29.04 63 GLY C CA 1
ATOM 2790 C C . GLY C 1 63 ? -17.264 14.938 30.238 1.00 31.14 63 GLY C C 1
ATOM 2791 O O . GLY C 1 63 ? -18.228 14.362 30.751 1.00 30.31 63 GLY C O 1
ATOM 2792 N N . TYR C 1 64 ? -16.700 14.542 29.094 1.00 32.43 64 TYR C N 1
ATOM 2793 C CA . TYR C 1 64 ? -17.158 13.358 28.361 1.00 31.81 64 TYR C CA 1
ATOM 2794 C C . TYR C 1 64 ? -17.028 12.105 29.238 1.00 30.48 64 TYR C C 1
ATOM 2795 O O . TYR C 1 64 ? -17.899 11.225 29.210 1.00 29.00 64 TYR C O 1
ATOM 2804 N N . ALA C 1 65 ? -15.930 12.022 29.991 1.00 29.14 65 ALA C N 1
ATOM 2805 C CA . ALA C 1 65 ? -15.698 10.883 30.873 1.00 29.01 65 ALA C CA 1
ATOM 2806 C C . ALA C 1 65 ? -16.811 10.831 31.904 1.00 34.00 65 ALA C C 1
ATOM 2807 O O . ALA C 1 65 ? -17.298 9.760 32.257 1.00 34.60 65 ALA C O 1
ATOM 2809 N N . ASP C 1 66 ? -17.224 11.991 32.389 1.00 36.27 66 ASP C N 1
ATOM 2810 C CA . ASP C 1 66 ? -18.287 12.013 33.375 1.00 37.97 66 ASP C CA 1
ATOM 2811 C C . ASP C 1 66 ? -19.586 11.491 32.765 1.00 36.78 66 ASP C C 1
ATOM 2812 O O . ASP C 1 66 ? -20.323 10.735 33.408 1.00 32.76 66 ASP C O 1
ATOM 2817 N N . GLU C 1 67 ? -19.868 11.895 31.531 1.00 36.29 67 GLU C N 1
ATOM 2818 C CA . GLU C 1 67 ? -21.090 11.460 30.870 1.00 34.66 67 GLU C CA 1
ATOM 2819 C C . GLU C 1 67 ? -21.072 9.948 30.658 1.00 35.06 67 GLU C C 1
ATOM 2820 O O . GLU C 1 67 ? -22.042 9.256 30.978 1.00 34.40 67 GLU C O 1
ATOM 2826 N N . VAL C 1 68 ? -19.963 9.439 30.132 1.00 35.15 68 VAL C N 1
ATOM 2827 C CA . VAL C 1 68 ? -19.847 8.016 29.881 1.00 34.04 68 VAL C CA 1
ATOM 2828 C C . VAL C 1 68 ? -19.938 7.248 31.191 1.00 32.71 68 VAL C C 1
ATOM 2829 O O . VAL C 1 68 ? -20.641 6.244 31.268 1.00 31.98 68 VAL C O 1
ATOM 2833 N N . ALA C 1 69 ? -19.243 7.721 32.220 1.00 30.30 69 ALA C N 1
ATOM 2834 C CA . ALA C 1 69 ? -19.284 7.056 33.528 1.00 31.19 69 ALA C CA 1
ATOM 2835 C C . ALA C 1 69 ? -20.713 7.007 34.074 1.00 32.53 69 ALA C C 1
ATOM 2836 O O . ALA C 1 69 ? -21.196 5.947 34.490 1.00 32.96 69 ALA C O 1
ATOM 2838 N N . GLU C 1 70 ? -21.392 8.151 34.061 1.00 33.46 70 GLU C N 1
ATOM 2839 C CA . GLU C 1 70 ? -22.762 8.217 34.544 1.00 35.27 70 GLU C CA 1
ATOM 2840 C C . GLU C 1 70 ? -23.741 7.395 33.714 1.00 35.17 70 GLU C C 1
ATOM 2841 O O . GLU C 1 70 ? -24.746 6.905 34.236 1.00 35.23 70 GLU C O 1
ATOM 2847 N N . ARG C 1 71 ? -23.463 7.269 32.421 1.00 32.35 71 ARG C N 1
ATOM 2848 C CA . ARG C 1 71 ? -24.317 6.498 31.530 1.00 30.21 71 ARG C CA 1
ATOM 2849 C C . ARG C 1 71 ? -24.170 5.017 31.895 1.00 30.43 71 ARG C C 1
ATOM 2850 O O . ARG C 1 71 ? -25.142 4.265 31.978 1.00 29.32 71 ARG C O 1
ATOM 2858 N N . ILE C 1 72 ? -22.929 4.606 32.105 1.00 33.41 72 ILE C N 1
ATOM 2859 C CA . ILE C 1 72 ? -22.628 3.234 32.467 1.00 35.08 72 ILE C CA 1
ATOM 2860 C C . ILE C 1 72 ? -23.366 2.853 33.756 1.00 35.86 72 ILE C C 1
ATOM 2861 O O . ILE C 1 72 ? -23.908 1.750 33.876 1.00 37.01 72 ILE C O 1
ATOM 2866 N N . ALA C 1 73 ? -23.362 3.771 34.720 1.00 37.55 73 ALA C N 1
ATOM 2867 C CA . ALA C 1 73 ? -24.025 3.551 35.993 1.00 39.78 73 ALA C CA 1
ATOM 2868 C C . ALA C 1 73 ? -25.523 3.529 35.755 1.00 40.07 73 ALA C C 1
ATOM 2869 O O . ALA C 1 73 ? -26.246 2.736 36.354 1.00 44.26 73 ALA C O 1
ATOM 2871 N N . THR C 1 74 ? -25.981 4.409 34.875 1.00 40.09 74 THR C N 1
ATOM 2872 C CA . THR C 1 74 ? -27.393 4.491 34.542 1.00 41.24 74 THR C CA 1
ATOM 2873 C C . THR C 1 74 ? -27.838 3.136 33.992 1.00 41.15 74 THR C C 1
ATOM 2874 O O . THR C 1 74 ? -28.975 2.711 34.205 1.00 42.61 74 THR C O 1
ATOM 2878 N N . LEU C 1 75 ? -26.921 2.454 33.311 1.00 40.99 75 LEU C N 1
ATOM 2879 C CA . LEU C 1 75 ? -27.195 1.142 32.736 1.00 41.47 75 LEU C CA 1
ATOM 2880 C C . LEU C 1 75 ? -27.104 0.000 33.762 1.00 41.59 75 LEU C C 1
ATOM 2881 O O . LEU C 1 75 ? -27.320 -1.160 33.426 1.00 41.05 75 LEU C O 1
ATOM 2886 N N . GLY C 1 76 ? -26.786 0.332 35.010 1.00 41.87 76 GLY C N 1
ATOM 2887 C CA . GLY C 1 76 ? -26.701 -0.684 36.045 1.00 42.64 76 GLY C CA 1
ATOM 2888 C C . GLY C 1 76 ? -25.326 -1.276 36.304 1.00 44.07 76 GLY C C 1
ATOM 2889 O O . GLY C 1 76 ? -25.191 -2.231 37.062 1.00 42.45 76 GLY C O 1
ATOM 2890 N N . LYS C 1 77 ? -24.296 -0.727 35.681 1.00 45.27 77 LYS C N 1
ATOM 2891 C CA . LYS C 1 77 ? -22.950 -1.242 35.892 1.00 46.42 77 LYS C CA 1
ATOM 2892 C C . LYS C 1 77 ? -22.107 -0.282 36.711 1.00 47.59 77 LYS C C 1
ATOM 2893 O O . LYS C 1 77 ? -22.438 0.893 36.851 1.00 44.94 77 LYS C O 1
ATOM 2899 N N . SER C 1 78 ? -21.018 -0.790 37.266 1.00 46.86 78 SER C N 1
ATOM 2900 C CA . SER C 1 78 ? -20.119 0.043 38.053 1.00 45.19 78 SER C CA 1
ATOM 2901 C C . SER C 1 78 ? -19.015 0.608 37.140 1.00 42.42 78 SER C C 1
ATOM 2902 O O . SER C 1 78 ? -18.194 -0.133 36.607 1.00 38.89 78 SER C O 1
ATOM 2905 N N . PRO C 1 79 ? -18.999 1.934 36.928 1.00 42.68 79 PRO C N 1
ATOM 2906 C CA . PRO C 1 79 ? -17.951 2.499 36.063 1.00 40.37 79 PRO C CA 1
ATOM 2907 C C . PRO C 1 79 ? -16.579 2.461 36.752 1.00 41.18 79 PRO C C 1
ATOM 2908 O O . PRO C 1 79 ? -16.484 2.725 37.945 1.00 40.88 79 PRO C O 1
ATOM 2912 N N . LYS C 1 80 ? -15.526 2.130 36.007 1.00 42.79 80 LYS C N 1
ATOM 2913 C CA . LYS C 1 80 ? -14.172 2.055 36.574 1.00 44.19 80 LYS C CA 1
ATOM 2914 C C . LYS C 1 80 ? -13.258 3.199 36.137 1.00 41.77 80 LYS C C 1
ATOM 2915 O O . LYS C 1 80 ? -12.963 3.348 34.957 1.00 41.50 80 LYS C O 1
ATOM 2921 N N . GLY C 1 81 ? -12.801 4.001 37.095 1.00 39.85 81 GLY C N 1
ATOM 2922 C CA . GLY C 1 81 ? -11.944 5.128 36.764 1.00 36.45 81 GLY C CA 1
ATOM 2923 C C . GLY C 1 81 ? -10.599 5.194 37.471 1.00 37.37 81 GLY C C 1
ATOM 2924 O O . GLY C 1 81 ? -9.955 6.241 37.502 1.00 36.65 81 GLY C O 1
ATOM 2925 N N . THR C 1 82 ? -10.161 4.081 38.043 1.00 40.72 82 THR C N 1
ATOM 2926 C CA . THR C 1 82 ? -8.875 4.046 38.742 1.00 41.78 82 THR C CA 1
ATOM 2927 C C . THR C 1 82 ? -7.758 3.909 37.712 1.00 41.54 82 THR C C 1
ATOM 2928 O O . THR C 1 82 ? -8.006 3.464 36.588 1.00 43.37 82 THR C O 1
ATOM 2932 N N . PRO C 1 83 ? -6.513 4.283 38.079 1.00 45.44 83 PRO C N 1
ATOM 2933 C CA . PRO C 1 83 ? -5.347 4.202 37.191 1.00 45.22 83 PRO C CA 1
ATOM 2934 C C . PRO C 1 83 ? -5.134 2.786 36.656 1.00 44.86 83 PRO C C 1
ATOM 2935 O O . PRO C 1 83 ? -4.791 2.602 35.487 1.00 45.94 83 PRO C O 1
ATOM 2939 N N . GLY C 1 84 ? -5.339 1.794 37.522 1.00 45.64 84 GLY C N 1
ATOM 2940 C CA . GLY C 1 84 ? -5.191 0.408 37.120 1.00 44.69 84 GLY C CA 1
ATOM 2941 C C . GLY C 1 84 ? -6.192 0.062 36.030 1.00 43.72 84 GLY C C 1
ATOM 2942 O O . GLY C 1 84 ? -5.876 -0.658 35.076 1.00 44.94 84 GLY C O 1
ATOM 2943 N N . ALA C 1 85 ? -7.408 0.582 36.166 1.00 41.68 85 ALA C N 1
ATOM 2944 C CA . ALA C 1 85 ? -8.454 0.344 35.183 1.00 41.14 85 ALA C CA 1
ATOM 2945 C C . ALA C 1 85 ? -8.035 0.925 33.842 1.00 42.60 85 ALA C C 1
ATOM 2946 O O . ALA C 1 85 ? -8.216 0.306 32.800 1.00 44.19 85 ALA C O 1
ATOM 2948 N N . ILE C 1 86 ? -7.464 2.122 33.874 1.00 45.24 86 ILE C N 1
ATOM 2949 C CA . ILE C 1 86 ? -7.040 2.791 32.650 1.00 46.16 86 ILE C CA 1
ATOM 2950 C C . ILE C 1 86 ? -5.933 2.063 31.887 1.00 46.60 86 ILE C C 1
ATOM 2951 O O . ILE C 1 86 ? -6.042 1.881 30.680 1.00 49.18 86 ILE C O 1
ATOM 2956 N N . ILE C 1 87 ? -4.873 1.647 32.574 1.00 48.46 87 ILE C N 1
ATOM 2957 C CA . ILE C 1 87 ? -3.784 0.952 31.885 1.00 54.83 87 ILE C CA 1
ATOM 2958 C C . ILE C 1 87 ? -4.154 -0.474 31.520 1.00 58.93 87 ILE C C 1
ATOM 2959 O O . ILE C 1 87 ? -3.399 -1.166 30.846 1.00 59.57 87 ILE C O 1
ATOM 2964 N N . LYS C 1 88 ? -5.310 -0.924 31.979 1.00 67.36 88 LYS C N 1
ATOM 2965 C CA . LYS C 1 88 ? -5.749 -2.261 31.644 1.00 70.44 88 LYS C CA 1
ATOM 2966 C C . LYS C 1 88 ? -6.444 -2.173 30.288 1.00 68.81 88 LYS C C 1
ATOM 2967 O O . LYS C 1 88 ? -5.991 -2.765 29.304 1.00 69.32 88 LYS C O 1
ATOM 2973 N N . ASP C 1 89 ? -7.543 -1.430 30.241 1.00 70.08 89 ASP C N 1
ATOM 2974 C CA . ASP C 1 89 ? -8.278 -1.253 29.000 1.00 76.48 89 ASP C CA 1
ATOM 2975 C C . ASP C 1 89 ? -7.312 -0.665 27.975 1.00 82.40 89 ASP C C 1
ATOM 2976 O O . ASP C 1 89 ? -7.325 -1.043 26.805 1.00 90.55 89 ASP C O 1
ATOM 2981 N N . ARG C 1 90 ? -6.466 0.251 28.446 1.00 91.47 90 ARG C N 1
ATOM 2982 C CA . ARG C 1 90 ? -5.460 0.941 27.632 1.00 94.42 90 ARG C CA 1
ATOM 2983 C C . ARG C 1 90 ? -5.947 1.324 26.238 1.00 97.82 90 ARG C C 1
ATOM 2984 O O . ARG C 1 90 ? -7.131 1.195 25.927 1.00 94.67 90 ARG C O 1
ATOM 2992 N N . THR C 1 91 ? -5.025 1.801 25.403 1.00 102.20 91 THR C N 1
ATOM 2993 C CA . THR C 1 91 ? -5.350 2.220 24.040 1.00 106.37 91 THR C CA 1
ATOM 2994 C C . THR C 1 91 ? -4.098 2.476 23.210 1.00 102.94 91 THR C C 1
ATOM 2995 O O . THR C 1 91 ? -4.004 2.047 22.062 1.00 105.25 91 THR C O 1
ATOM 2999 N N . TRP C 1 92 ? -3.142 3.182 23.803 1.00 98.39 92 TRP C N 1
ATOM 3000 C CA . TRP C 1 92 ? -1.898 3.518 23.127 1.00 92.94 92 TRP C CA 1
ATOM 3001 C C . TRP C 1 92 ? -0.727 3.437 24.098 1.00 88.45 92 TRP C C 1
ATOM 3002 O O . TRP C 1 92 ? -0.922 3.487 25.311 1.00 93.73 92 TRP C O 1
ATOM 3013 N N . ASP C 1 93 ? 0.486 3.304 23.563 1.00 80.04 93 ASP C N 1
ATOM 3014 C CA . ASP C 1 93 ? 1.680 3.237 24.403 1.00 75.82 93 ASP C CA 1
ATOM 3015 C C . ASP C 1 93 ? 1.689 4.434 25.333 1.00 74.12 93 ASP C C 1
ATOM 3016 O O . ASP C 1 93 ? 1.429 5.557 24.901 1.00 74.54 93 ASP C O 1
ATOM 3021 N N . ASP C 1 94 ? 1.986 4.191 26.605 1.00 67.20 94 ASP C N 1
ATOM 3022 C CA . ASP C 1 94 ? 2.047 5.266 27.587 1.00 59.94 94 ASP C CA 1
ATOM 3023 C C . ASP C 1 94 ? 2.800 6.412 26.909 1.00 56.76 94 ASP C C 1
ATOM 3024 O O . ASP C 1 94 ? 3.958 6.240 26.502 1.00 53.37 94 ASP C O 1
ATOM 3029 N N . TYR C 1 95 ? 2.137 7.561 26.774 1.00 51.47 95 TYR C N 1
ATOM 3030 C CA . TYR C 1 95 ? 2.721 8.733 26.121 1.00 51.12 95 TYR C CA 1
ATOM 3031 C C . TYR C 1 95 ? 4.228 8.861 26.408 1.00 54.93 95 TYR C C 1
ATOM 3032 O O . TYR C 1 95 ? 4.647 8.920 27.570 1.00 58.40 95 TYR C O 1
ATOM 3041 N N . SER C 1 96 ? 5.037 8.911 25.349 1.00 60.41 96 SER C N 1
ATOM 3042 C CA . SER C 1 96 ? 6.489 8.976 25.513 1.00 65.02 96 SER C CA 1
ATOM 3043 C C . SER C 1 96 ? 7.210 10.253 25.090 1.00 63.15 96 SER C C 1
ATOM 3044 O O . SER C 1 96 ? 8.429 10.239 24.910 1.00 66.13 96 SER C O 1
ATOM 3047 N N . VAL C 1 97 ? 6.481 11.349 24.911 1.00 57.65 97 VAL C N 1
ATOM 3048 C CA . VAL C 1 97 ? 7.134 12.609 24.559 1.00 54.33 97 VAL C CA 1
ATOM 3049 C C . VAL C 1 97 ? 7.132 13.468 25.817 1.00 55.44 97 VAL C C 1
ATOM 3050 O O . VAL C 1 97 ? 6.069 13.786 26.343 1.00 50.54 97 VAL C O 1
ATOM 3054 N N . GLU C 1 98 ? 8.316 13.820 26.311 1.00 55.72 98 GLU C N 1
ATOM 3055 C CA . GLU C 1 98 ? 8.426 14.651 27.509 1.00 55.99 98 GLU C CA 1
ATOM 3056 C C . GLU C 1 98 ? 8.608 16.091 27.075 1.00 54.71 98 GLU C C 1
ATOM 3057 O O . GLU C 1 98 ? 7.931 16.548 26.153 1.00 47.55 98 GLU C O 1
ATOM 3063 N N . ARG C 1 99 ? 9.522 16.810 27.719 1.00 52.79 99 ARG C N 1
ATOM 3064 C CA . ARG C 1 99 ? 9.749 18.194 27.330 1.00 52.38 99 ARG C CA 1
ATOM 3065 C C . ARG C 1 99 ? 10.228 18.163 25.882 1.00 51.01 99 ARG C C 1
ATOM 3066 O O . ARG C 1 99 ? 11.325 17.674 25.586 1.00 50.19 99 ARG C O 1
ATOM 3074 N N . ASP C 1 100 ? 9.392 18.666 24.981 1.00 47.85 100 ASP C N 1
ATOM 3075 C CA . ASP C 1 100 ? 9.731 18.677 23.580 1.00 44.76 100 ASP C CA 1
ATOM 3076 C C . ASP C 1 100 ? 9.069 19.822 22.832 1.00 46.03 100 ASP C C 1
ATOM 3077 O O . ASP C 1 100 ? 8.318 20.612 23.415 1.00 38.98 100 ASP C O 1
ATOM 3082 N N . THR C 1 101 ? 9.351 19.890 21.531 1.00 46.85 101 THR C N 1
ATOM 3083 C CA . THR C 1 101 ? 8.819 20.924 20.644 1.00 46.57 101 THR C CA 1
ATOM 3084 C C . THR C 1 101 ? 7.312 20.781 20.425 1.00 44.92 101 THR C C 1
ATOM 3085 O O . THR C 1 101 ? 6.710 19.782 20.823 1.00 43.33 101 THR C O 1
ATOM 3089 N N . VAL C 1 102 ? 6.715 21.775 19.775 1.00 41.14 102 VAL C N 1
ATOM 3090 C CA . VAL C 1 102 ? 5.288 21.759 19.482 1.00 39.25 102 VAL C CA 1
ATOM 3091 C C . VAL C 1 102 ? 4.916 20.700 18.431 1.00 43.13 102 VAL C C 1
ATOM 3092 O O . VAL C 1 102 ? 3.929 19.978 18.589 1.00 40.77 102 VAL C O 1
ATOM 3096 N N . GLN C 1 103 ? 5.698 20.613 17.358 1.00 46.91 103 GLN C N 1
ATOM 3097 C CA . GLN C 1 103 ? 5.426 19.643 16.304 1.00 48.22 103 GLN C CA 1
ATOM 3098 C C . GLN C 1 103 ? 5.637 18.210 16.793 1.00 44.16 103 GLN C C 1
ATOM 3099 O O . GLN C 1 103 ? 4.890 17.301 16.429 1.00 41.83 103 GLN C O 1
ATOM 3105 N N . ALA C 1 104 ? 6.658 18.005 17.616 1.00 39.56 104 ALA C N 1
ATOM 3106 C CA . ALA C 1 104 ? 6.927 16.678 18.142 1.00 36.35 104 ALA C CA 1
ATOM 3107 C C . ALA C 1 104 ? 5.713 16.193 18.934 1.00 38.50 104 ALA C C 1
ATOM 3108 O O . ALA C 1 104 ? 5.279 15.039 18.805 1.00 37.79 104 ALA C O 1
ATOM 3110 N N . HIS C 1 105 ? 5.164 17.094 19.749 1.00 36.75 105 HIS C N 1
ATOM 3111 C CA . HIS C 1 105 ? 4.002 16.787 20.573 1.00 35.82 105 HIS C CA 1
ATOM 3112 C C . HIS C 1 105 ? 2.715 16.659 19.769 1.00 35.92 105 HIS C C 1
ATOM 3113 O O . HIS C 1 105 ? 1.921 15.727 19.981 1.00 30.95 105 HIS C O 1
ATOM 3120 N N . LEU C 1 106 ? 2.506 17.596 18.850 1.00 34.98 106 LEU C N 1
ATOM 3121 C CA . LEU C 1 106 ? 1.302 17.575 18.035 1.00 33.63 106 LEU C CA 1
ATOM 3122 C C . LEU C 1 106 ? 1.273 16.367 17.104 1.00 33.49 106 LEU C C 1
ATOM 3123 O O . LEU C 1 106 ? 0.208 15.817 16.845 1.00 36.94 106 LEU C O 1
ATOM 3128 N N . ALA C 1 107 ? 2.429 15.938 16.607 1.00 34.89 107 ALA C N 1
ATOM 3129 C CA . ALA C 1 107 ? 2.452 14.771 15.730 1.00 35.56 107 ALA C CA 1
ATOM 3130 C C . ALA C 1 107 ? 1.961 13.568 16.540 1.00 36.42 107 ALA C C 1
ATOM 3131 O O . ALA C 1 107 ? 1.091 12.818 16.100 1.00 40.49 107 ALA C O 1
ATOM 3133 N N . ALA C 1 108 ? 2.520 13.403 17.734 1.00 34.87 108 ALA C N 1
ATOM 3134 C CA . ALA C 1 108 ? 2.142 12.313 18.631 1.00 35.20 108 ALA C CA 1
ATOM 3135 C C . ALA C 1 108 ? 0.647 12.398 18.946 1.00 35.08 108 ALA C C 1
ATOM 3136 O O . ALA C 1 108 ? -0.072 11.405 18.870 1.00 34.58 108 ALA C O 1
ATOM 3138 N N . LEU C 1 109 ? 0.195 13.594 19.308 1.00 37.92 109 LEU C N 1
ATOM 3139 C CA . LEU C 1 109 ? -1.208 13.833 19.626 1.00 40.59 109 LEU C CA 1
ATOM 3140 C C . LEU C 1 109 ? -2.106 13.399 18.469 1.00 41.64 109 LEU C C 1
ATOM 3141 O O . LEU C 1 109 ? -3.168 12.806 18.683 1.00 40.78 109 LEU C O 1
ATOM 3146 N N . ASP C 1 110 ? -1.675 13.710 17.247 1.00 43.17 110 ASP C N 1
ATOM 3147 C CA . ASP C 1 110 ? -2.419 13.363 16.044 1.00 44.91 110 ASP C CA 1
ATOM 3148 C C . ASP C 1 110 ? -2.724 11.861 16.005 1.00 46.64 110 ASP C C 1
ATOM 3149 O O . ASP C 1 110 ? -3.879 11.448 15.844 1.00 44.65 110 ASP C O 1
ATOM 3154 N N . LEU C 1 111 ? -1.678 11.049 16.151 1.00 49.18 111 LEU C N 1
ATOM 3155 C CA . LEU C 1 111 ? -1.826 9.596 16.138 1.00 49.54 111 LEU C CA 1
ATOM 3156 C C . LEU C 1 111 ? -2.723 9.123 17.282 1.00 48.21 111 LEU C C 1
ATOM 3157 O O . LEU C 1 111 ? -3.568 8.251 17.092 1.00 46.54 111 LEU C O 1
ATOM 3162 N N . VAL C 1 112 ? -2.552 9.704 18.466 1.00 45.32 112 VAL C N 1
ATOM 3163 C CA . VAL C 1 112 ? -3.398 9.338 19.598 1.00 41.42 112 VAL C CA 1
ATOM 3164 C C . VAL C 1 112 ? -4.858 9.574 19.210 1.00 38.71 112 VAL C C 1
ATOM 3165 O O . VAL C 1 112 ? -5.713 8.744 19.496 1.00 39.80 112 VAL C O 1
ATOM 3169 N N . TYR C 1 113 ? -5.143 10.700 18.559 1.00 36.16 113 TYR C N 1
ATOM 3170 C CA . TYR C 1 113 ? -6.516 11.000 18.142 1.00 37.57 113 TYR C CA 1
ATOM 3171 C C . TYR C 1 113 ? -7.060 10.119 17.014 1.00 40.41 113 TYR C C 1
ATOM 3172 O O . TYR C 1 113 ? -8.273 9.959 16.886 1.00 39.31 113 TYR C O 1
ATOM 3181 N N . ASN C 1 114 ? -6.169 9.547 16.202 1.00 41.88 114 ASN C N 1
ATOM 3182 C CA . ASN C 1 114 ? -6.590 8.638 15.137 1.00 42.26 114 ASN C CA 1
ATOM 3183 C C . ASN C 1 114 ? -7.267 7.422 15.775 1.00 39.95 114 ASN C C 1
ATOM 3184 O O . ASN C 1 114 ? -8.335 6.987 15.332 1.00 36.24 114 ASN C O 1
ATOM 3189 N N . GLY C 1 115 ? -6.644 6.880 16.820 1.00 36.45 115 GLY C N 1
ATOM 3190 C CA . GLY C 1 115 ? -7.212 5.728 17.491 1.00 32.16 115 GLY C CA 1
ATOM 3191 C C . GLY C 1 115 ? -8.497 6.057 18.229 1.00 31.73 115 GLY C C 1
ATOM 3192 O O . GLY C 1 115 ? -9.459 5.281 18.189 1.00 31.49 115 GLY C O 1
ATOM 3193 N N . VAL C 1 116 ? -8.514 7.192 18.927 1.00 33.21 116 VAL C N 1
ATOM 3194 C CA . VAL C 1 116 ? -9.704 7.608 19.667 1.00 35.36 116 VAL C CA 1
ATOM 3195 C C . VAL C 1 116 ? -10.899 7.676 18.715 1.00 34.03 116 VAL C C 1
ATOM 3196 O O . VAL C 1 116 ? -11.932 7.046 18.943 1.00 35.92 116 VAL C O 1
ATOM 3200 N N . ILE C 1 117 ? -10.728 8.446 17.646 1.00 34.16 117 ILE C N 1
ATOM 3201 C CA . ILE C 1 117 ? -11.752 8.658 16.632 1.00 34.84 117 ILE C CA 1
ATOM 3202 C C . ILE C 1 117 ? -12.181 7.360 15.945 1.00 41.39 117 ILE C C 1
ATOM 3203 O O . ILE C 1 117 ? -13.362 7.166 15.633 1.00 35.36 117 ILE C O 1
ATOM 3208 N N . GLU C 1 118 ? -11.226 6.470 15.711 1.00 48.43 118 GLU C N 1
ATOM 3209 C CA . GLU C 1 118 ? -11.542 5.208 15.072 1.00 54.14 118 GLU C CA 1
ATOM 3210 C C . GLU C 1 118 ? -12.368 4.369 16.044 1.00 52.80 118 GLU C C 1
ATOM 3211 O O . GLU C 1 118 ? -13.413 3.821 15.674 1.00 45.54 118 GLU C O 1
ATOM 3217 N N . ASP C 1 119 ? -11.902 4.280 17.288 1.00 50.40 119 ASP C N 1
ATOM 3218 C CA . ASP C 1 119 ? -12.609 3.520 18.305 1.00 47.72 119 ASP C CA 1
ATOM 3219 C C . ASP C 1 119 ? -14.017 4.070 18.499 1.00 43.98 119 ASP C C 1
ATOM 3220 O O . ASP C 1 119 ? -14.966 3.313 18.699 1.00 45.53 119 ASP C O 1
ATOM 3225 N N . THR C 1 120 ? -14.148 5.391 18.440 1.00 41.79 120 THR C N 1
ATOM 3226 C CA . THR C 1 120 ? -15.441 6.043 18.601 1.00 41.60 120 THR C CA 1
ATOM 3227 C C . THR C 1 120 ? -16.327 5.650 17.430 1.00 42.93 120 THR C C 1
ATOM 3228 O O . THR C 1 120 ? -17.487 5.289 17.609 1.00 42.11 120 THR C O 1
ATOM 3232 N N . ARG C 1 121 ? -15.766 5.709 16.229 1.00 45.40 121 ARG C N 1
ATOM 3233 C CA . ARG C 1 121 ? -16.501 5.354 15.019 1.00 46.36 121 ARG C CA 1
ATOM 3234 C C . ARG C 1 121 ? -17.081 3.945 15.109 1.00 46.02 121 ARG C C 1
ATOM 3235 O O . ARG C 1 121 ? -18.229 3.719 14.717 1.00 41.89 121 ARG C O 1
ATOM 3243 N N . LYS C 1 122 ? -16.296 3.007 15.639 1.00 47.38 122 LYS C N 1
ATOM 3244 C CA . LYS C 1 122 ? -16.741 1.620 15.770 1.00 48.97 122 LYS C CA 1
ATOM 3245 C C . LYS C 1 122 ? -17.827 1.429 16.825 1.00 50.14 122 LYS C C 1
ATOM 3246 O O . LYS C 1 122 ? -18.803 0.718 16.591 1.00 50.79 122 LYS C O 1
ATOM 3252 N N . SER C 1 123 ? -17.643 2.059 17.982 1.00 49.53 123 SER C N 1
ATOM 3253 C CA . SER C 1 123 ? -18.628 1.965 19.053 1.00 46.00 123 SER C CA 1
ATOM 3254 C C . SER C 1 123 ? -19.931 2.563 18.580 1.00 42.57 123 SER C C 1
ATOM 3255 O O . SER C 1 123 ? -21.006 2.119 18.997 1.00 39.19 123 SER C O 1
ATOM 3258 N N . ILE C 1 124 ? -19.845 3.589 17.738 1.00 36.86 124 ILE C N 1
ATOM 3259 C CA . ILE C 1 124 ? -21.056 4.196 17.230 1.00 34.49 124 ILE C CA 1
ATOM 3260 C C . ILE C 1 124 ? -21.793 3.252 16.290 1.00 36.92 124 ILE C C 1
ATOM 3261 O O . ILE C 1 124 ? -23.035 3.219 16.276 1.00 31.61 124 ILE C O 1
ATOM 3266 N N . GLU C 1 125 ? -21.047 2.470 15.511 1.00 37.00 125 GLU C N 1
ATOM 3267 C CA . GLU C 1 125 ? -21.674 1.525 14.615 1.00 35.32 125 GLU C CA 1
ATOM 3268 C C . GLU C 1 125 ? -22.311 0.369 15.427 1.00 40.05 125 GLU C C 1
ATOM 3269 O O . GLU C 1 125 ? -23.448 -0.026 15.195 1.00 38.64 125 GLU C O 1
ATOM 3275 N N . LYS C 1 126 ? -21.580 -0.138 16.404 1.00 47.96 126 LYS C N 1
ATOM 3276 C CA . LYS C 1 126 ? -22.041 -1.229 17.247 1.00 51.55 126 LYS C CA 1
ATOM 3277 C C . LYS C 1 126 ? -23.269 -0.818 18.036 1.00 48.17 126 LYS C C 1
ATOM 3278 O O . LYS C 1 126 ? -24.160 -1.628 18.231 1.00 51.32 126 LYS C O 1
ATOM 3284 N N . LEU C 1 127 ? -23.318 0.444 18.467 1.00 47.02 127 LEU C N 1
ATOM 3285 C CA . LEU C 1 127 ? -24.461 0.922 19.245 1.00 47.66 127 LEU C CA 1
ATOM 3286 C C . LEU C 1 127 ? -25.686 1.136 18.377 1.00 50.81 127 LEU C C 1
ATOM 3287 O O . LEU C 1 127 ? -26.814 1.184 18.862 1.00 51.96 127 LEU C O 1
ATOM 3292 N N . GLU C 1 128 ? -25.444 1.291 17.085 1.00 55.32 128 GLU C N 1
ATOM 3293 C CA . GLU C 1 128 ? -26.514 1.489 16.117 1.00 59.04 128 GLU C CA 1
ATOM 3294 C C . GLU C 1 128 ? -27.750 0.665 16.471 1.00 61.01 128 GLU C C 1
ATOM 3295 O O . GLU C 1 128 ? -28.861 1.191 16.522 1.00 58.68 128 GLU C O 1
ATOM 3301 N N . ASP C 1 129 ? -27.553 -0.621 16.742 1.00 62.00 129 ASP C N 1
ATOM 3302 C CA . ASP C 1 129 ? -28.673 -1.499 17.057 1.00 63.09 129 ASP C CA 1
ATOM 3303 C C . ASP C 1 129 ? -28.811 -1.904 18.515 1.00 61.10 129 ASP C C 1
ATOM 3304 O O . ASP C 1 129 ? -29.492 -2.880 18.819 1.00 60.63 129 ASP C O 1
ATOM 3309 N N . LEU C 1 130 ? -28.185 -1.166 19.423 1.00 56.26 130 LEU C N 1
ATOM 3310 C CA . LEU C 1 130 ? -28.285 -1.504 20.843 1.00 50.74 130 LEU C CA 1
ATOM 3311 C C . LEU C 1 130 ? -28.876 -0.412 21.728 1.00 49.17 130 LEU C C 1
ATOM 3312 O O . LEU C 1 130 ? -29.748 -0.679 22.554 1.00 43.89 130 LEU C O 1
ATOM 3317 N N . ASP C 1 131 ? -28.398 0.819 21.553 1.00 45.92 131 ASP C N 1
ATOM 3318 C CA . ASP C 1 131 ? -28.833 1.941 22.389 1.00 43.29 131 ASP C CA 1
ATOM 3319 C C . ASP C 1 131 ? -28.651 3.245 21.641 1.00 42.13 131 ASP C C 1
ATOM 3320 O O . ASP C 1 131 ? -27.531 3.738 21.529 1.00 40.70 131 ASP C O 1
ATOM 3325 N N . LEU C 1 132 ? -29.749 3.803 21.142 1.00 42.31 132 LEU C N 1
ATOM 3326 C CA . LEU C 1 132 ? -29.716 5.063 20.405 1.00 42.68 132 LEU C CA 1
ATOM 3327 C C . LEU C 1 132 ? -29.244 6.239 21.241 1.00 42.33 132 LEU C C 1
ATOM 3328 O O . LEU C 1 132 ? -28.681 7.196 20.705 1.00 42.11 132 LEU C O 1
ATOM 3333 N N . VAL C 1 133 ? -29.501 6.174 22.548 1.00 41.70 133 VAL C N 1
ATOM 3334 C CA . VAL C 1 133 ? -29.120 7.246 23.463 1.00 42.21 133 VAL C CA 1
ATOM 3335 C C . VAL C 1 133 ? -27.611 7.233 23.716 1.00 40.01 133 VAL C C 1
ATOM 3336 O O . VAL C 1 133 ? -26.965 8.278 23.660 1.00 43.39 133 VAL C O 1
ATOM 3340 N N . SER C 1 134 ? -27.045 6.062 23.998 1.00 36.93 134 SER C N 1
ATOM 3341 C CA . SER C 1 134 ? -25.599 5.965 24.217 1.00 34.98 134 SER C CA 1
ATOM 3342 C C . SER C 1 134 ? -24.890 6.278 22.899 1.00 35.28 134 SER C C 1
ATOM 3343 O O . SER C 1 134 ? -23.797 6.832 22.890 1.00 32.12 134 SER C O 1
ATOM 3346 N N . GLN C 1 135 ? -25.514 5.902 21.785 1.00 35.02 135 GLN C N 1
ATOM 3347 C CA . GLN C 1 135 ? -24.933 6.169 20.478 1.00 36.39 135 GLN C CA 1
ATOM 3348 C C . GLN C 1 135 ? -24.871 7.676 20.290 1.00 34.55 135 GLN C C 1
ATOM 3349 O O . GLN C 1 135 ? -23.833 8.216 19.916 1.00 34.41 135 GLN C O 1
ATOM 3355 N N . ASP C 1 136 ? -25.999 8.337 20.560 1.00 32.43 136 ASP C N 1
ATOM 3356 C CA . ASP C 1 136 ? -26.134 9.786 20.440 1.00 30.52 136 ASP C CA 1
ATOM 3357 C C . ASP C 1 136 ? -25.047 10.496 21.237 1.00 32.32 136 ASP C C 1
ATOM 3358 O O . ASP C 1 136 ? -24.537 11.541 20.819 1.00 31.89 136 ASP C O 1
ATOM 3363 N N . LEU C 1 137 ? -24.697 9.912 22.383 1.00 33.44 137 LEU C N 1
ATOM 3364 C CA . LEU C 1 137 ? -23.659 10.451 23.259 1.00 33.74 137 LEU C CA 1
ATOM 3365 C C . LEU C 1 137 ? -22.315 10.455 22.534 1.00 33.08 137 LEU C C 1
ATOM 3366 O O . LEU C 1 137 ? -21.586 11.450 22.568 1.00 33.13 137 LEU C O 1
ATOM 3371 N N . LEU C 1 138 ? -21.982 9.350 21.877 1.00 33.77 138 LEU C N 1
ATOM 3372 C CA . LEU C 1 138 ? -20.717 9.280 21.159 1.00 34.83 138 LEU C CA 1
ATOM 3373 C C . LEU C 1 138 ? -20.797 10.086 19.871 1.00 33.92 138 LEU C C 1
ATOM 3374 O O . LEU C 1 138 ? -19.807 10.684 19.458 1.00 39.60 138 LEU C O 1
ATOM 3379 N N . ILE C 1 139 ? -21.960 10.123 19.230 1.00 34.19 139 ILE C N 1
ATOM 3380 C CA . ILE C 1 139 ? -22.052 10.902 18.004 1.00 37.94 139 ILE C CA 1
ATOM 3381 C C . ILE C 1 139 ? -21.673 12.341 18.358 1.00 37.39 139 ILE C C 1
ATOM 3382 O O . ILE C 1 139 ? -20.915 12.987 17.636 1.00 39.40 139 ILE C O 1
ATOM 3387 N N . ALA C 1 140 ? -22.186 12.812 19.495 1.00 37.63 140 ALA C N 1
ATOM 3388 C CA . ALA C 1 140 ? -21.925 14.161 19.988 1.00 37.46 140 ALA C CA 1
ATOM 3389 C C . ALA C 1 140 ? -20.456 14.339 20.307 1.00 36.80 140 ALA C C 1
ATOM 3390 O O . ALA C 1 140 ? -19.873 15.380 20.023 1.00 38.68 140 ALA C O 1
ATOM 3392 N N . HIS C 1 141 ? -19.859 13.322 20.912 1.00 35.66 141 HIS C N 1
ATOM 3393 C CA . HIS C 1 141 ? -18.441 13.373 21.262 1.00 36.10 141 HIS C CA 1
ATOM 3394 C C . HIS C 1 141 ? -17.545 13.381 20.024 1.00 35.72 141 HIS C C 1
ATOM 3395 O O . HIS C 1 141 ? -16.591 14.150 19.936 1.00 37.47 141 HIS C O 1
ATOM 3402 N N . ALA C 1 142 ? -17.853 12.519 19.069 1.00 31.85 142 ALA C N 1
ATOM 3403 C CA . ALA C 1 142 ? -17.047 12.424 17.867 1.00 32.05 142 ALA C CA 1
ATOM 3404 C C . ALA C 1 142 ? -16.781 13.773 17.189 1.00 32.95 142 ALA C C 1
ATOM 3405 O O . ALA C 1 142 ? -15.654 14.045 16.768 1.00 31.82 142 ALA C O 1
ATOM 3407 N N . GLY C 1 143 ? -17.807 14.613 17.093 1.00 34.28 143 GLY C N 1
ATOM 3408 C CA . GLY C 1 143 ? -17.655 15.901 16.445 1.00 35.74 143 GLY C CA 1
ATOM 3409 C C . GLY C 1 143 ? -16.559 16.807 16.972 1.00 37.43 143 GLY C C 1
ATOM 3410 O O . GLY C 1 143 ? -15.832 17.425 16.186 1.00 39.62 143 GLY C O 1
ATOM 3411 N N . GLU C 1 144 ? -16.446 16.900 18.295 1.00 38.96 144 GLU C N 1
ATOM 3412 C CA . GLU C 1 144 ? -15.442 17.752 18.922 1.00 39.48 144 GLU C CA 1
ATOM 3413 C C . GLU C 1 144 ? -14.085 17.065 18.928 1.00 39.49 144 GLU C C 1
ATOM 3414 O O . GLU C 1 144 ? -13.045 17.724 18.815 1.00 41.01 144 GLU C O 1
ATOM 3420 N N . LEU C 1 145 ? -14.102 15.740 19.057 1.00 38.38 145 LEU C N 1
ATOM 3421 C CA . LEU C 1 145 ? -12.885 14.939 19.063 1.00 36.64 145 LEU C CA 1
ATOM 3422 C C . LEU C 1 145 ? -12.210 15.058 17.701 1.00 36.82 145 LEU C C 1
ATOM 3423 O O . LEU C 1 145 ? -10.990 15.204 17.611 1.00 37.79 145 LEU C O 1
ATOM 3428 N N . GLU C 1 146 ? -13.016 14.986 16.648 1.00 37.12 146 GLU C N 1
ATOM 3429 C CA . GLU C 1 146 ? -12.511 15.092 15.289 1.00 39.02 146 GLU C CA 1
ATOM 3430 C C . GLU C 1 146 ? -12.080 16.528 15.000 1.00 40.91 146 GLU C C 1
ATOM 3431 O O . GLU C 1 146 ? -11.035 16.762 14.389 1.00 41.98 146 GLU C O 1
ATOM 3437 N N . LYS C 1 147 ? -12.881 17.488 15.449 1.00 42.72 147 LYS C N 1
ATOM 3438 C CA . LYS C 1 147 ? -12.566 18.891 15.230 1.00 44.45 147 LYS C CA 1
ATOM 3439 C C . LYS C 1 147 ? -11.225 19.242 15.860 1.00 43.07 147 LYS C C 1
ATOM 3440 O O . LYS C 1 147 ? -10.470 20.045 15.317 1.00 42.92 147 LYS C O 1
ATOM 3446 N N . PHE C 1 148 ? -10.938 18.633 17.008 1.00 39.61 148 PHE C N 1
ATOM 3447 C CA . PHE C 1 148 ? -9.686 18.871 17.717 1.00 37.63 148 PHE C CA 1
ATOM 3448 C C . PHE C 1 148 ? -8.481 18.314 16.962 1.00 37.07 148 PHE C C 1
ATOM 3449 O O . PHE C 1 148 ? -7.431 18.964 16.902 1.00 35.07 148 PHE C O 1
ATOM 3457 N N . GLN C 1 149 ? -8.621 17.108 16.410 1.00 36.85 149 GLN C N 1
ATOM 3458 C CA . GLN C 1 149 ? -7.529 16.510 15.647 1.00 37.84 149 GLN C CA 1
ATOM 3459 C C . GLN C 1 149 ? -7.216 17.482 14.521 1.00 40.20 149 GLN C C 1
ATOM 3460 O O . GLN C 1 149 ? -6.053 17.790 14.256 1.00 39.09 149 GLN C O 1
ATOM 3466 N N . TRP C 1 150 ? -8.272 17.961 13.868 1.00 42.59 150 TRP C N 1
ATOM 3467 C CA . TRP C 1 150 ? -8.152 18.920 12.786 1.00 45.02 150 TRP C CA 1
ATOM 3468 C C . TRP C 1 150 ? -7.210 20.063 13.179 1.00 45.74 150 TRP C C 1
ATOM 3469 O O . TRP C 1 150 ? -6.253 20.363 12.466 1.00 44.02 150 TRP C O 1
ATOM 3480 N N . PHE C 1 151 ? -7.486 20.702 14.310 1.00 46.33 151 PHE C N 1
ATOM 3481 C CA . PHE C 1 151 ? -6.650 21.812 14.766 1.00 45.67 151 PHE C CA 1
ATOM 3482 C C . PHE C 1 151 ? -5.215 21.381 15.031 1.00 43.42 151 PHE C C 1
ATOM 3483 O O . PHE C 1 151 ? -4.289 22.152 14.828 1.00 39.88 151 PHE C O 1
ATOM 3491 N N . VAL C 1 152 ? -5.037 20.147 15.481 1.00 41.25 152 VAL C N 1
ATOM 3492 C CA . VAL C 1 152 ? -3.700 19.610 15.730 1.00 37.57 152 VAL C CA 1
ATOM 3493 C C . VAL C 1 152 ? -2.976 19.447 14.396 1.00 38.86 152 VAL C C 1
ATOM 3494 O O . VAL C 1 152 ? -1.803 19.804 14.247 1.00 35.14 152 VAL C O 1
ATOM 3498 N N . ARG C 1 153 ? -3.693 18.901 13.427 1.00 42.29 153 ARG C N 1
ATOM 3499 C CA . ARG C 1 153 ? -3.141 18.680 12.107 1.00 44.48 153 ARG C CA 1
ATOM 3500 C C . ARG C 1 153 ? -2.898 20.001 11.384 1.00 45.51 153 ARG C C 1
ATOM 3501 O O . ARG C 1 153 ? -2.003 20.092 10.553 1.00 48.29 153 ARG C O 1
ATOM 3509 N N . ALA C 1 154 ? -3.685 21.025 11.707 1.00 49.61 154 ALA C N 1
ATOM 3510 C CA . ALA C 1 154 ? -3.531 22.333 11.070 1.00 52.04 154 ALA C CA 1
ATOM 3511 C C . ALA C 1 154 ? -2.167 22.926 11.402 1.00 55.66 154 ALA C C 1
ATOM 3512 O O . ALA C 1 154 ? -1.605 23.689 10.622 1.00 55.84 154 ALA C O 1
ATOM 3514 N N . HIS C 1 155 ? -1.646 22.591 12.575 1.00 62.43 155 HIS C N 1
ATOM 3515 C CA . HIS C 1 155 ? -0.328 23.069 12.969 1.00 63.69 155 HIS C CA 1
ATOM 3516 C C . HIS C 1 155 ? 0.736 22.330 12.160 1.00 66.79 155 HIS C C 1
ATOM 3517 O O . HIS C 1 155 ? 1.868 22.787 12.050 1.00 71.65 155 HIS C O 1
ATOM 3524 N N . LEU C 1 156 ? 0.371 21.170 11.628 1.00 81.74 156 LEU C N 1
ATOM 3525 C CA . LEU C 1 156 ? 1.302 20.351 10.863 1.00 102.08 156 LEU C CA 1
ATOM 3526 C C . LEU C 1 156 ? 1.016 20.411 9.367 1.00 115.92 156 LEU C C 1
ATOM 3527 O O . LEU C 1 156 ? -0.132 20.319 8.942 1.00 138.16 156 LEU C O 1
ATOM 3532 N N . GLU C 1 157 ? 2.065 20.563 8.569 1.00 139.70 157 GLU C N 1
ATOM 3533 C CA . GLU C 1 157 ? 1.921 20.616 7.119 1.00 155.12 157 GLU C CA 1
ATOM 3534 C C . GLU C 1 157 ? 3.253 20.365 6.418 1.00 160.57 157 GLU C C 1
ATOM 3535 O O . GLU C 1 157 ? 3.815 21.260 5.787 1.00 172.28 157 GLU C O 1
ATOM 3541 N N . SER C 1 158 ? 3.751 19.136 6.537 1.00 166.24 158 SER C N 1
ATOM 3542 C CA . SER C 1 158 ? 5.017 18.744 5.921 1.00 170.86 158 SER C CA 1
ATOM 3543 C C . SER C 1 158 ? 4.798 17.624 4.903 1.00 169.89 158 SER C C 1
ATOM 3544 O O . SER C 1 158 ? 3.674 17.149 4.724 1.00 178.18 158 SER C O 1
ATOM 3547 N N . ALA C 1 159 ? 5.874 17.209 4.240 1.00 163.05 159 ALA C N 1
ATOM 3548 C CA . ALA C 1 159 ? 5.815 16.147 3.238 1.00 157.54 159 ALA C CA 1
ATOM 3549 C C . ALA C 1 159 ? 4.927 16.527 2.053 1.00 155.75 159 ALA C C 1
ATOM 3550 O O . ALA C 1 159 ? 4.291 15.668 1.443 1.00 155.37 159 ALA C O 1
ATOM 3552 N N . GLY C 1 160 ? 4.894 17.817 1.730 1.00 152.48 160 GLY C N 1
ATOM 3553 C CA . GLY C 1 160 ? 4.083 18.282 0.619 1.00 148.65 160 GLY C CA 1
ATOM 3554 C C . GLY C 1 160 ? 2.595 18.191 0.892 1.00 146.42 160 GLY C C 1
ATOM 3555 O O . GLY C 1 160 ? 1.924 19.243 0.890 1.00 144.26 160 GLY C O 1
#

B-factor: mean 46.53, std 21.03, range [19.1, 178.18]

Radius of gyration: 24.49 Å; Cα contacts (8 Å, |Δi|>4): 482; chains: 3; bounding box: 68×58×65 Å

Secondary structure (DSSP, 8-state):
-TTHHHHHHHHHHHHHHHHHHHHHHHHHHHHEESTTHHHHHHHHHHHHHHHHHHHHHHHHHHHHTT-----SHHHHHHH--SPPP---SEEHHHHHHHHHHHHHHHHHHHHHHHHHHTTT-HHHHHHHHHHHHHHHHHHHHHHHHH--/-HHHHHHHHHHHHHHHHHHHHHHHHHHHHHHEESTTHHHHHHHHHHHHHHHHHHHHHHHHHHHHHTS----SHHHHHHH--S------SEEHHHHHHHHHHHHHHHHHHHHHHHHHHTTT-HHHHHHHHHHHHHHHHHHHHHHHHT-S--/--HHHHHHHHHHHHHHHHHHHHHHHHHHHHHB-STTHHHHHHHHHHHHHHHHHHHHHHHHHHHHTT-----SHHHHHHH--SS-----SB-HHHHHHHHHHHHHHHHHHHHHHHHHHTTT-HHHHHHHHHHHHHHHHHHHHHHHT-----

InterPro domains:
  IPR002177 DNA-binding protein Dps [PIRSF005900] (2-160)
  IPR002177 DNA-binding protein Dps [PR01346] (39-55)
  IPR002177 DNA-binding protein Dps [PR01346] (63-79)
  IPR002177 DNA-binding protein Dps [PR01346] (134-152)
  IPR002177 DNA-binding protein Dps [PTHR42932] (6-160)
  IPR002177 DNA-binding protein Dps [cd01043] (19-156)
  IPR008331 Ferritin/DPS domain [PF00210] (19-157)
  IPR009078 Ferritin-like superfamily [SSF47240] (5-157)
  IPR012347 Ferritin-like [G3DSA:1.20.1260.10] (1-160)
  IPR023188 DNA-binding protein Dps, conserved site [PS00818] (39-55)

Organism: Mycolicibacterium smegmatis (NCBI:txid1772)